Protein AF-A0A3P7EBX3-F1 (afdb_monomer)

Foldseek 3Di:
DVVLVVLVVVLVVLVVVVVVVVVVVPPDPVVVSVVVSLLSLLVSLQVLVVVLVVLVVVLVVVCPDPLNDPQLNVLSVQLSVLVVQLSVLSNVLSVLSPPPPPDVVSLVVNLVSLVSNLVSLVSNLVSLVSNLVSLVPRPPNDPVNNVVSVVVSVVSVVVSVVSVVVSVVSVVVVVVVVVVVVVPDDDDDDDDDDDDDDDDDDDDDDDDDDDDDDDDDDCPPVVVVVVVVVVVVVVVVVVVVVVVVVVVVVVVVVVVVVVVVVVVVVVVVVVVVVVVVPDPDPPPPVVVVVVVVVVVVVVVVVVVVVVVVVVVVVVVVVVVVVVVVVVVVVVVVVVVVVVVVVVVVVVVVVVVVVVVVVVVVVVVVVVVVVVVVVVVVVVVVVVVVVVVVVVVVVVVVVVVVVVVVVVVVPD

Nearest PDB structures (foldseek):
  8u8f-assembly1_R  TM=5.190E-01  e=4.104E+00  Homo sapiens
  6xr2-assembly1_A  TM=2.856E-01  e=3.500E+00  synthetic construct

Organism: Wuchereria bancrofti (NCBI:txid6293)

Structure (mmCIF, N/CA/C/O backbone):
data_AF-A0A3P7EBX3-F1
#
_entry.id   AF-A0A3P7EBX3-F1
#
loop_
_atom_site.group_PDB
_atom_site.id
_atom_site.type_symbol
_atom_site.label_atom_id
_atom_site.label_alt_id
_atom_site.label_comp_id
_atom_site.label_asym_id
_atom_site.label_entity_id
_atom_site.label_seq_id
_atom_site.pdbx_PDB_ins_code
_atom_site.Cartn_x
_atom_site.Cartn_y
_atom_site.Cartn_z
_atom_site.occupancy
_atom_site.B_iso_or_equiv
_atom_site.auth_seq_id
_atom_site.auth_comp_id
_atom_site.auth_asym_id
_atom_site.auth_atom_id
_atom_site.pdbx_PDB_model_num
ATOM 1 N N . MET A 1 1 ? -2.660 11.896 -4.624 1.00 54.09 1 MET A N 1
ATOM 2 C CA . MET A 1 1 ? -2.019 10.718 -3.968 1.00 54.09 1 MET A CA 1
ATOM 3 C C . MET A 1 1 ? -1.446 11.070 -2.596 1.00 54.09 1 MET A C 1
ATOM 5 O O . MET A 1 1 ? -1.978 10.581 -1.613 1.00 54.09 1 MET A O 1
ATOM 9 N N . LEU A 1 2 ? -0.409 11.917 -2.492 1.00 60.69 2 LEU A N 1
ATOM 10 C CA . LEU A 1 2 ? 0.138 12.318 -1.178 1.00 60.69 2 LEU A CA 1
ATOM 11 C C . LEU A 1 2 ? -0.916 13.036 -0.322 1.00 60.69 2 LEU A C 1
ATOM 13 O O . LEU A 1 2 ? -1.177 12.601 0.789 1.00 60.69 2 LEU A O 1
ATOM 17 N N . SER A 1 3 ? -1.640 13.996 -0.912 1.00 72.06 3 SER A N 1
ATOM 18 C CA . SER A 1 3 ? -2.713 14.716 -0.210 1.00 72.06 3 SER A CA 1
ATOM 19 C C . SER A 1 3 ? -3.775 13.785 0.387 1.00 72.06 3 SER A C 1
ATOM 21 O O . SER A 1 3 ? -4.154 13.962 1.536 1.00 72.06 3 SER A O 1
ATOM 23 N N . SER A 1 4 ? -4.216 12.752 -0.338 1.00 70.25 4 SER A N 1
ATOM 24 C CA . SER A 1 4 ? -5.186 11.790 0.195 1.00 70.25 4 SER A CA 1
ATOM 25 C C . SER A 1 4 ? -4.632 10.980 1.372 1.00 70.25 4 SER A C 1
ATOM 27 O O . SER A 1 4 ? -5.350 10.768 2.344 1.00 70.25 4 SER A O 1
ATOM 29 N N . CYS A 1 5 ? -3.364 10.553 1.320 1.00 74.81 5 CYS A N 1
ATOM 30 C CA . CYS A 1 5 ? -2.735 9.835 2.434 1.00 74.81 5 CYS A CA 1
ATOM 31 C C . CYS A 1 5 ? -2.645 10.718 3.680 1.00 74.81 5 CYS A C 1
ATOM 33 O O . CYS A 1 5 ? -3.071 10.286 4.748 1.00 74.81 5 CYS A O 1
ATOM 35 N N . ASP A 1 6 ? -2.191 11.962 3.516 1.00 78.31 6 ASP A N 1
ATOM 36 C CA . ASP A 1 6 ? -2.084 12.934 4.607 1.00 78.31 6 ASP A CA 1
ATOM 37 C C . ASP A 1 6 ? -3.458 13.192 5.255 1.00 78.31 6 ASP A C 1
ATOM 39 O O . ASP A 1 6 ? -3.571 13.315 6.472 1.00 78.31 6 ASP A O 1
ATOM 43 N N . MET A 1 7 ? -4.533 13.205 4.455 1.00 77.69 7 MET A N 1
ATOM 44 C CA . MET A 1 7 ? -5.907 13.376 4.944 1.00 77.69 7 MET A CA 1
ATOM 45 C C . MET A 1 7 ? -6.425 12.155 5.719 1.00 77.69 7 MET A C 1
ATOM 47 O O . MET A 1 7 ? -7.102 12.321 6.736 1.00 77.69 7 MET A O 1
ATOM 51 N N . PHE A 1 8 ? -6.109 10.930 5.283 1.00 80.19 8 PHE A N 1
ATOM 52 C CA . PHE A 1 8 ? -6.451 9.720 6.042 1.00 80.19 8 PHE A CA 1
ATOM 53 C C . PHE A 1 8 ? -5.631 9.596 7.332 1.00 80.19 8 PHE A C 1
ATOM 55 O O . PHE A 1 8 ? -6.172 9.172 8.354 1.00 80.19 8 PHE A O 1
ATOM 62 N N . GLU A 1 9 ? -4.362 10.005 7.319 1.00 82.38 9 GLU A N 1
ATOM 63 C CA . GLU A 1 9 ? -3.518 10.049 8.516 1.00 82.38 9 GLU A CA 1
ATOM 64 C C . GLU A 1 9 ? -4.036 11.093 9.514 1.00 82.38 9 GLU A C 1
ATOM 66 O O . GLU A 1 9 ? -4.248 10.768 10.682 1.00 82.38 9 GLU A O 1
ATOM 71 N N . ALA A 1 10 ? -4.390 12.294 9.040 1.00 79.12 10 ALA A N 1
ATOM 72 C CA . ALA A 1 10 ? -5.044 13.317 9.854 1.00 79.12 10 ALA A CA 1
ATOM 73 C C . ALA A 1 10 ? -6.368 12.820 10.457 1.00 79.12 10 ALA A C 1
ATOM 75 O O . ALA A 1 10 ? -6.646 13.066 11.632 1.00 79.12 10 ALA A O 1
ATOM 76 N N . CYS A 1 11 ? -7.165 12.072 9.685 1.00 76.25 11 CYS A N 1
ATOM 77 C CA . CYS A 1 11 ? -8.376 11.431 10.188 1.00 76.25 11 CYS A CA 1
ATOM 78 C C . CYS A 1 11 ? -8.071 10.439 11.320 1.00 76.25 11 CYS A C 1
ATOM 80 O O . CYS A 1 11 ? -8.742 10.471 12.352 1.00 76.25 11 CYS A O 1
ATOM 82 N N . SER A 1 12 ? -7.061 9.579 11.146 1.00 80.94 12 SER A N 1
ATOM 83 C CA . SER A 1 12 ? -6.643 8.610 12.167 1.00 80.94 12 SER A CA 1
ATOM 84 C C . SER A 1 12 ? -6.193 9.314 13.446 1.00 80.94 12 SER A C 1
ATOM 86 O O . SER A 1 12 ? -6.697 9.007 14.525 1.00 80.94 12 SER A O 1
ATOM 88 N N . SER A 1 13 ? -5.325 10.323 13.330 1.00 83.19 13 SER A N 1
ATOM 89 C CA . SER A 1 13 ? -4.841 11.097 14.476 1.00 83.19 13 SER A CA 1
ATOM 90 C C . SER A 1 13 ? -5.966 11.848 15.195 1.00 83.19 13 SER A C 1
ATOM 92 O O . SER A 1 13 ? -5.983 11.903 16.424 1.00 83.19 13 SER A O 1
ATOM 94 N N . SER A 1 14 ? -6.939 12.409 14.468 1.00 78.44 14 SER A N 1
ATOM 95 C CA . SER A 1 14 ? -8.113 13.044 15.084 1.00 78.44 14 SER A CA 1
ATOM 96 C C . SER A 1 14 ? -8.972 12.050 15.867 1.00 78.44 14 SER A C 1
ATOM 98 O O . SER A 1 14 ? -9.411 12.378 16.969 1.00 78.44 14 SER A O 1
ATOM 100 N N . ILE A 1 15 ? -9.186 10.839 15.342 1.00 78.31 15 ILE A N 1
ATOM 101 C CA . ILE A 1 15 ? -9.933 9.785 16.045 1.00 78.31 15 ILE A CA 1
ATOM 102 C C . ILE A 1 15 ? -9.181 9.344 17.310 1.00 78.31 15 ILE A C 1
ATOM 104 O O . ILE A 1 15 ? -9.784 9.268 18.380 1.00 78.31 15 ILE A O 1
ATOM 108 N N . GLU A 1 16 ? -7.868 9.116 17.221 1.00 80.81 16 GLU A N 1
ATOM 109 C CA . GLU A 1 16 ? -7.026 8.744 18.367 1.00 80.81 16 GLU A CA 1
ATOM 110 C C . GLU A 1 16 ? -7.044 9.811 19.470 1.00 80.81 16 GLU A C 1
ATOM 112 O O . GLU A 1 16 ? -7.233 9.486 20.641 1.00 80.81 16 GLU A O 1
ATOM 117 N N . ASN A 1 17 ? -6.942 11.093 19.105 1.00 78.94 17 ASN A N 1
ATOM 118 C CA . ASN A 1 17 ? -7.002 12.201 20.061 1.00 78.94 17 ASN A CA 1
ATOM 119 C C . ASN A 1 17 ? -8.330 12.249 20.829 1.00 78.94 17 ASN A C 1
ATOM 121 O O . ASN A 1 17 ? -8.348 12.565 22.018 1.00 78.94 17 ASN A O 1
ATOM 125 N N . ILE A 1 18 ? -9.445 11.939 20.169 1.00 71.81 18 ILE A N 1
ATOM 126 C CA . ILE A 1 18 ? -10.771 11.940 20.800 1.00 71.81 18 ILE A CA 1
ATOM 127 C C . ILE A 1 18 ? -10.943 10.725 21.710 1.00 71.81 18 ILE A C 1
ATOM 129 O O . ILE A 1 18 ? -11.488 10.859 22.804 1.00 71.81 18 ILE A O 1
ATOM 133 N N . LEU A 1 19 ? -10.428 9.559 21.307 1.00 72.31 19 LEU A N 1
ATOM 134 C CA . LEU A 1 19 ? -10.394 8.375 22.169 1.00 72.31 19 LEU A CA 1
ATOM 135 C C . LEU A 1 19 ? -9.565 8.622 23.438 1.00 72.31 19 LEU A C 1
ATOM 137 O O . LEU A 1 19 ? -9.998 8.229 24.518 1.00 72.31 19 LEU A O 1
ATOM 141 N N . MET A 1 20 ? -8.431 9.322 23.326 1.00 73.44 20 MET A N 1
ATOM 142 C CA . MET A 1 20 ? -7.610 9.710 24.480 1.00 73.44 20 MET A CA 1
ATOM 143 C C . MET A 1 20 ? -8.332 10.708 25.396 1.00 73.44 20 MET A C 1
ATOM 145 O O . MET A 1 20 ? -8.410 10.476 26.597 1.00 73.44 20 MET A O 1
ATOM 149 N N . LYS A 1 21 ? -8.934 11.776 24.849 1.00 66.75 21 LYS A N 1
ATOM 150 C CA . LYS A 1 21 ? -9.676 12.774 25.650 1.00 66.75 21 LYS A CA 1
ATOM 151 C C . LYS A 1 21 ? -10.890 12.193 26.379 1.00 66.75 21 LYS A C 1
ATOM 153 O O . LYS A 1 21 ? -11.185 12.611 27.495 1.00 66.75 21 LYS A O 1
ATOM 158 N N . ASN A 1 22 ? -11.600 11.257 25.748 1.00 61.78 22 ASN A N 1
ATOM 159 C CA . ASN A 1 22 ? -12.765 10.607 26.350 1.00 61.78 22 ASN A CA 1
ATOM 160 C C . ASN A 1 22 ? -12.381 9.595 27.442 1.00 61.78 22 ASN A C 1
ATOM 162 O O . ASN A 1 22 ? -13.226 9.271 28.270 1.00 61.78 22 ASN A O 1
ATOM 166 N N . ALA A 1 23 ? -11.139 9.095 27.460 1.00 62.19 23 ALA A N 1
ATOM 167 C CA . ALA A 1 23 ? -10.639 8.280 28.568 1.00 62.19 23 ALA A CA 1
ATOM 168 C C . ALA A 1 23 ? -10.395 9.122 29.834 1.00 62.19 23 ALA A C 1
ATOM 170 O O . ALA A 1 23 ? -10.531 8.612 30.943 1.00 62.19 23 ALA A O 1
ATOM 171 N N . ASP A 1 24 ? -10.104 10.414 29.667 1.00 58.03 24 ASP A N 1
ATOM 172 C CA . ASP A 1 24 ? -9.820 11.354 30.751 1.00 58.03 24 ASP A CA 1
ATOM 173 C C . ASP A 1 24 ? -11.092 12.029 31.307 1.00 58.03 24 ASP A C 1
ATOM 175 O O . ASP A 1 24 ? -11.046 13.217 31.595 1.00 58.03 24 ASP A O 1
ATOM 179 N N . ASP A 1 25 ? -12.234 11.325 31.405 1.00 55.59 25 ASP A N 1
ATOM 180 C CA . ASP A 1 25 ? -13.519 11.698 32.068 1.00 55.59 25 ASP A CA 1
ATOM 181 C C . ASP A 1 25 ? -14.070 13.134 31.845 1.00 55.59 25 ASP A C 1
ATOM 183 O O . ASP A 1 25 ? -15.050 13.577 32.454 1.00 55.59 25 ASP A O 1
ATOM 187 N N . SER A 1 26 ? -13.453 13.899 30.950 1.00 57.81 26 SER A N 1
ATOM 188 C CA . SER A 1 26 ? -13.787 15.277 30.670 1.00 57.81 26 SER A CA 1
ATOM 189 C C . SER A 1 26 ? -14.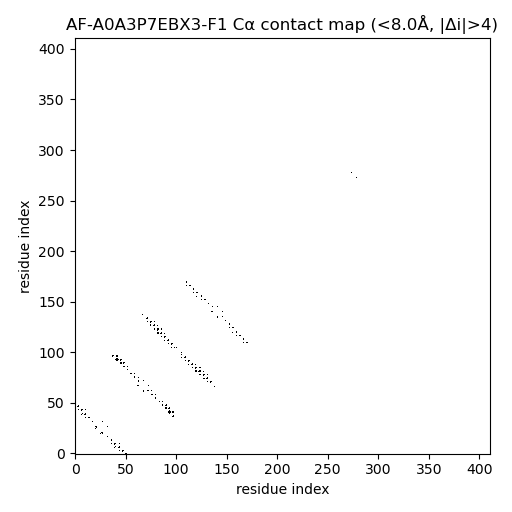992 15.244 29.754 1.00 57.81 26 SER A C 1
ATOM 191 O O . SER A 1 26 ? -14.949 14.674 28.665 1.00 57.81 26 SER A O 1
ATOM 193 N N . CYS A 1 27 ? -16.094 15.811 30.242 1.00 52.19 27 CYS A N 1
ATOM 194 C CA . CYS A 1 27 ? -17.381 15.910 29.566 1.00 52.19 27 CYS A CA 1
ATOM 195 C C . CYS A 1 27 ? -17.225 16.752 28.285 1.00 52.19 27 CYS A C 1
ATOM 197 O O . CYS A 1 27 ? -17.553 17.939 28.236 1.00 52.19 27 CYS A O 1
ATOM 199 N N . CYS A 1 28 ? -16.612 16.163 27.263 1.00 56.69 28 CYS A N 1
ATOM 200 C CA . CYS A 1 28 ? -16.378 16.783 25.980 1.00 56.69 28 CYS A CA 1
ATOM 201 C C . CYS A 1 28 ? -17.730 16.952 25.296 1.00 56.69 28 CYS A C 1
ATOM 203 O O . CYS A 1 28 ? -18.606 16.087 25.376 1.00 56.69 28 CYS A O 1
ATOM 205 N N . ASN A 1 29 ? -17.909 18.071 24.595 1.00 65.44 29 ASN A N 1
ATOM 206 C CA . ASN A 1 29 ? -19.057 18.254 23.721 1.00 65.44 29 ASN A CA 1
ATOM 207 C C . ASN A 1 29 ? -18.904 17.301 22.525 1.00 65.44 29 ASN A C 1
ATOM 209 O O . ASN A 1 29 ? -18.401 17.686 21.470 1.00 65.44 29 ASN A O 1
ATOM 213 N N . LEU A 1 30 ? -19.299 16.040 22.730 1.00 66.31 30 LEU A N 1
ATOM 214 C CA . LEU A 1 30 ? -19.121 14.931 21.796 1.00 66.31 30 LEU A CA 1
ATOM 215 C C . LEU A 1 30 ? -19.680 15.281 20.413 1.00 66.31 30 LEU A C 1
ATOM 217 O O . LEU A 1 30 ? -19.089 14.933 19.403 1.00 66.31 30 LEU A O 1
ATOM 221 N N . SER A 1 31 ? -20.768 16.057 20.371 1.00 69.94 31 SER A N 1
ATOM 222 C CA . SER A 1 31 ? -21.365 16.552 19.129 1.00 69.94 31 SER A CA 1
ATOM 223 C C . SER A 1 31 ? -20.399 17.430 18.323 1.00 69.94 31 SER A C 1
ATOM 225 O O . SER A 1 31 ? -20.208 17.197 17.131 1.00 69.94 31 SER A O 1
ATOM 227 N N . ALA A 1 32 ? -19.725 18.394 18.963 1.00 71.56 32 ALA A N 1
ATOM 228 C CA . ALA A 1 32 ? -18.767 19.268 18.284 1.00 71.56 32 ALA A CA 1
ATOM 229 C C . ALA A 1 32 ? -17.551 18.482 17.760 1.00 71.56 32 ALA A C 1
ATOM 231 O O . ALA A 1 32 ? -17.170 18.640 16.599 1.00 71.56 32 ALA A O 1
ATOM 232 N N . GLU A 1 33 ? -16.995 17.584 18.575 1.00 72.81 33 GLU A N 1
ATOM 233 C CA . GLU A 1 33 ? -15.882 16.711 18.175 1.00 72.81 33 GLU A CA 1
ATOM 234 C C . GLU A 1 33 ? -16.299 15.780 17.015 1.00 72.81 33 GLU A C 1
ATOM 236 O O . GLU A 1 33 ? -15.607 15.707 15.998 1.00 72.81 33 GLU A O 1
ATOM 241 N N . CYS A 1 34 ? -17.491 15.171 17.076 1.00 71.69 34 CYS A N 1
ATOM 242 C CA . CYS A 1 34 ? -18.046 14.371 15.981 1.00 71.69 34 CYS A CA 1
ATOM 243 C C . CYS A 1 34 ? -18.201 15.178 14.684 1.00 71.69 34 CYS A C 1
ATOM 245 O O . CYS A 1 34 ? -17.867 14.662 13.617 1.00 71.69 34 CYS A O 1
ATOM 247 N N . THR A 1 35 ? -18.651 16.439 14.737 1.00 75.38 35 THR A N 1
ATOM 248 C CA . THR A 1 35 ? -18.734 17.283 13.527 1.00 75.38 35 THR A CA 1
ATOM 249 C C . THR A 1 35 ? -17.361 17.586 12.923 1.00 75.38 35 THR A C 1
ATOM 251 O O . THR A 1 35 ? -17.228 17.598 11.698 1.00 75.38 35 THR A O 1
ATOM 254 N N . GLY A 1 36 ? -16.333 17.764 13.760 1.00 77.31 36 GLY A N 1
ATOM 255 C CA . GLY A 1 36 ? -14.949 17.932 13.317 1.00 77.31 36 GLY A CA 1
ATOM 256 C C . GLY A 1 36 ? -14.433 16.699 12.577 1.00 77.31 36 GLY A C 1
ATOM 257 O O . GLY A 1 36 ? -13.962 16.820 11.446 1.00 77.31 36 GLY A O 1
ATOM 258 N N . ILE A 1 37 ? -14.607 15.506 13.161 1.00 80.56 37 ILE A N 1
ATOM 259 C CA . ILE A 1 37 ? -14.226 14.239 12.512 1.00 80.56 37 ILE A CA 1
ATOM 260 C C . ILE A 1 37 ? -14.990 14.048 11.198 1.00 80.56 37 ILE A C 1
ATOM 262 O O . ILE A 1 37 ? -14.397 13.681 10.189 1.00 80.56 37 ILE A O 1
ATOM 266 N N . THR A 1 38 ? -16.298 14.313 11.199 1.00 82.56 38 THR A N 1
ATOM 267 C CA . THR A 1 38 ? -17.178 14.147 10.030 1.00 82.56 38 THR A CA 1
ATOM 268 C C . THR A 1 38 ? -16.654 14.934 8.825 1.00 82.56 38 THR A C 1
ATOM 270 O O . THR A 1 38 ? -16.563 14.393 7.724 1.00 82.56 38 THR A O 1
ATOM 273 N N . SER A 1 39 ? -16.233 16.185 9.045 1.00 83.75 39 SER A N 1
ATOM 274 C CA . SER A 1 39 ? -15.633 17.039 8.011 1.00 83.75 39 SER A CA 1
ATOM 275 C C . SER A 1 39 ? -14.311 16.474 7.471 1.00 83.75 39 SER A C 1
ATOM 277 O O . SER A 1 39 ? -14.085 16.450 6.258 1.00 83.75 39 SER A O 1
ATOM 279 N N . ILE A 1 40 ? -13.450 15.964 8.360 1.00 85.00 40 ILE A N 1
ATOM 280 C CA . ILE A 1 40 ? -12.160 15.368 7.982 1.00 85.00 40 ILE A CA 1
ATOM 281 C C . ILE A 1 40 ? -12.376 14.080 7.177 1.00 85.00 40 ILE A C 1
ATOM 283 O O . ILE A 1 40 ? -11.765 13.920 6.122 1.00 85.00 40 ILE A O 1
ATOM 287 N N . ILE A 1 41 ? -13.282 13.199 7.622 1.00 86.50 41 ILE A N 1
ATOM 288 C CA . ILE A 1 41 ? -13.646 11.965 6.909 1.00 86.50 41 ILE A CA 1
ATOM 289 C C . ILE A 1 41 ? -14.193 12.297 5.523 1.00 86.50 41 ILE A C 1
ATOM 291 O O . ILE A 1 41 ? -13.737 11.718 4.539 1.00 86.50 41 ILE A O 1
ATOM 295 N N . SER A 1 42 ? -15.144 13.232 5.428 1.00 87.25 42 SER A N 1
ATOM 296 C CA . SER A 1 42 ? -15.707 13.633 4.135 1.00 87.25 42 SER A CA 1
ATOM 297 C C . SER A 1 42 ? -14.617 14.139 3.192 1.00 87.25 42 SER A C 1
ATOM 299 O O . SER A 1 42 ? -14.511 13.678 2.055 1.00 87.25 42 SER A O 1
ATOM 301 N N . SER A 1 43 ? -13.741 15.014 3.687 1.00 87.38 43 SER A N 1
ATOM 302 C CA . SER A 1 43 ? -12.644 15.568 2.895 1.00 87.38 43 SER A CA 1
ATOM 303 C C . SER A 1 43 ? -11.650 14.486 2.447 1.00 87.38 43 SER A C 1
ATOM 305 O O . SER A 1 43 ? -11.214 14.488 1.295 1.00 87.38 43 SER A O 1
ATOM 307 N N . ALA A 1 44 ? -11.325 13.522 3.317 1.00 87.19 44 ALA A N 1
ATOM 308 C CA . ALA A 1 44 ? -10.460 12.390 2.985 1.00 87.19 44 ALA A CA 1
ATOM 309 C C . ALA A 1 44 ? -11.086 11.492 1.907 1.00 87.19 44 ALA A C 1
ATOM 311 O O . ALA A 1 44 ? -10.431 11.171 0.916 1.00 87.19 44 ALA A O 1
ATOM 312 N N . LEU A 1 45 ? -12.371 11.155 2.035 1.00 88.69 45 LEU A N 1
ATOM 313 C CA . LEU A 1 45 ? -13.099 10.372 1.034 1.00 88.69 45 LEU A CA 1
ATOM 314 C C . LEU A 1 45 ? -13.227 11.114 -0.303 1.00 88.69 45 LEU A C 1
ATOM 316 O O . LEU A 1 45 ? -13.066 10.510 -1.363 1.00 88.69 45 LEU A O 1
ATOM 320 N N . PHE A 1 46 ? -13.474 12.426 -0.269 1.00 88.38 46 PHE A N 1
ATOM 321 C CA . PHE A 1 46 ? -13.569 13.247 -1.473 1.00 88.38 46 PHE A CA 1
ATOM 322 C C . PHE A 1 46 ? -12.227 13.344 -2.208 1.00 88.38 46 PHE A C 1
ATOM 324 O O . PHE A 1 46 ? -12.206 13.287 -3.434 1.00 88.38 46 PHE A O 1
ATOM 331 N N . SER A 1 47 ? -11.102 13.396 -1.483 1.00 88.69 47 SER A N 1
ATOM 332 C CA . SER A 1 47 ? -9.756 13.444 -2.080 1.00 88.69 47 SER A CA 1
ATOM 333 C C . SER A 1 47 ? -9.448 12.257 -3.009 1.00 88.69 47 SER A C 1
ATOM 335 O O . SER A 1 47 ? -8.631 12.369 -3.924 1.00 88.69 47 SER A O 1
ATOM 337 N N . CYS A 1 48 ? -10.153 11.130 -2.849 1.00 87.38 48 CYS A N 1
ATOM 338 C CA . CYS A 1 48 ? -10.045 9.983 -3.747 1.00 87.38 48 CYS A CA 1
ATOM 339 C C . CYS A 1 48 ? -10.512 10.286 -5.185 1.00 87.38 48 CYS A C 1
ATOM 341 O O . CYS A 1 48 ? -10.172 9.530 -6.096 1.00 87.38 48 CYS A O 1
ATOM 343 N N . SER A 1 49 ? -11.240 11.384 -5.436 1.00 88.12 49 SER A N 1
ATOM 344 C CA . SER A 1 49 ? -11.621 11.787 -6.798 1.00 88.12 49 SER A CA 1
ATOM 345 C C . SER A 1 49 ? -10.415 12.090 -7.686 1.00 88.12 49 SER A C 1
ATOM 347 O O . SER A 1 49 ? -10.472 11.853 -8.890 1.00 88.12 49 SER A O 1
ATOM 349 N N . GLU A 1 50 ? -9.306 12.556 -7.102 1.00 86.50 50 GLU A N 1
ATOM 350 C CA . GLU A 1 50 ? -8.054 12.816 -7.827 1.00 86.50 50 GLU A CA 1
ATOM 351 C C . GLU A 1 50 ? -7.466 11.549 -8.463 1.00 86.50 50 GLU A C 1
ATOM 353 O O . GLU A 1 50 ? -6.666 11.618 -9.393 1.00 86.50 50 GLU A O 1
ATOM 358 N N . TRP A 1 51 ? -7.835 10.370 -7.956 1.00 88.88 51 TRP A N 1
ATOM 359 C CA . TRP A 1 51 ? -7.266 9.110 -8.418 1.00 88.88 51 TRP A CA 1
ATOM 360 C C . TRP A 1 51 ? -7.905 8.637 -9.722 1.00 88.88 51 TRP A C 1
ATOM 362 O O . TRP A 1 51 ? -7.299 7.842 -10.433 1.00 88.88 51 TRP A O 1
ATOM 372 N N . GLN A 1 52 ? -9.109 9.114 -10.055 1.00 90.94 52 GLN A N 1
ATOM 373 C CA . GLN A 1 52 ? -9.880 8.622 -11.196 1.00 90.94 52 GLN A CA 1
ATOM 374 C C . GLN A 1 52 ? -9.154 8.824 -12.533 1.00 90.94 52 GLN A C 1
ATOM 376 O O . GLN A 1 52 ? -9.105 7.899 -13.347 1.00 90.94 52 GLN A O 1
ATOM 381 N N . GLU A 1 53 ? -8.602 10.016 -12.763 1.00 88.19 53 GLU A N 1
ATOM 382 C CA . GLU A 1 53 ? -7.917 10.352 -14.016 1.00 88.19 53 GLU A CA 1
ATOM 383 C C . GLU A 1 53 ? -6.597 9.585 -14.139 1.00 88.19 53 GLU A C 1
ATOM 385 O O . GLU A 1 53 ? -6.422 8.816 -15.084 1.00 88.19 53 GLU A O 1
ATOM 390 N N . LEU A 1 54 ? -5.743 9.686 -13.115 1.00 88.12 54 LEU A N 1
ATOM 391 C CA . LEU A 1 54 ? -4.441 9.011 -13.058 1.00 88.12 54 LEU A CA 1
ATOM 392 C C . LEU A 1 54 ? -4.558 7.494 -13.229 1.00 88.12 54 LEU A C 1
ATOM 394 O O . LEU A 1 54 ? -3.760 6.865 -13.919 1.00 88.12 54 LEU A O 1
ATOM 398 N N . PHE A 1 55 ? -5.559 6.889 -12.596 1.00 91.44 55 PHE A N 1
ATOM 399 C CA . PHE A 1 55 ? -5.765 5.451 -12.670 1.00 91.44 55 PHE A CA 1
ATOM 400 C C . PHE A 1 55 ? -6.273 5.007 -14.049 1.00 91.44 55 PHE A C 1
ATOM 402 O O . PHE A 1 55 ? -5.863 3.955 -14.543 1.00 91.44 55 PHE A O 1
ATOM 409 N N . SER A 1 56 ? -7.124 5.814 -14.691 1.00 91.06 56 SER A N 1
ATOM 410 C CA . SER A 1 56 ? -7.612 5.535 -16.047 1.00 91.06 56 SER A CA 1
ATOM 411 C C . SER A 1 56 ? -6.486 5.647 -17.078 1.00 91.06 56 SER A C 1
ATOM 413 O O . SER A 1 56 ? -6.350 4.769 -17.927 1.00 91.06 56 SER A O 1
ATOM 415 N N . GLU A 1 57 ? -5.650 6.685 -16.977 1.00 91.19 57 GLU A N 1
ATOM 416 C CA . GLU A 1 57 ? -4.480 6.876 -17.842 1.00 91.19 57 GLU A CA 1
ATOM 417 C C . GLU A 1 57 ? -3.482 5.720 -17.692 1.00 91.19 57 GLU A C 1
ATOM 419 O O . GLU A 1 57 ? -3.117 5.081 -18.680 1.00 91.19 57 GLU A O 1
ATOM 424 N N . ASN A 1 58 ? -3.142 5.355 -16.452 1.00 90.38 58 ASN A N 1
ATOM 425 C CA . ASN A 1 58 ? -2.203 4.267 -16.187 1.00 90.38 58 ASN A CA 1
ATOM 426 C C . ASN A 1 58 ? -2.695 2.912 -16.727 1.00 90.38 58 ASN A C 1
ATOM 428 O O . ASN A 1 58 ? -1.895 2.103 -17.190 1.00 90.38 58 ASN A O 1
ATOM 432 N N . ASN A 1 59 ? -4.008 2.654 -16.709 1.00 89.44 59 ASN A N 1
ATOM 433 C CA . ASN A 1 59 ? -4.558 1.427 -17.288 1.00 89.44 59 ASN A CA 1
ATOM 434 C C . ASN A 1 59 ? -4.447 1.406 -18.822 1.00 89.44 59 ASN A C 1
ATOM 436 O O . ASN A 1 59 ? -4.102 0.379 -19.409 1.00 89.44 59 ASN A O 1
ATOM 440 N N . VAL A 1 60 ? -4.693 2.547 -19.475 1.00 90.69 60 VAL A N 1
ATOM 441 C CA . VAL A 1 60 ? -4.508 2.688 -20.927 1.00 90.69 60 VAL A CA 1
ATOM 442 C C . VAL A 1 60 ? -3.053 2.427 -21.308 1.00 90.69 60 VAL A C 1
ATOM 444 O O . VAL A 1 60 ? -2.805 1.718 -22.284 1.00 90.69 60 VAL A O 1
ATOM 447 N N . ASP A 1 61 ? -2.103 2.949 -20.537 1.00 91.25 61 ASP A N 1
ATOM 448 C CA . ASP A 1 61 ? -0.678 2.723 -20.773 1.00 91.25 61 ASP A CA 1
ATOM 449 C C . ASP A 1 61 ? -0.273 1.267 -20.545 1.00 91.25 61 ASP A C 1
ATOM 451 O O . ASP A 1 61 ? 0.450 0.696 -21.363 1.00 91.25 61 ASP A O 1
ATOM 455 N N . GLU A 1 62 ? -0.800 0.623 -19.503 1.00 89.06 62 GLU A N 1
ATOM 456 C CA . GLU A 1 62 ? -0.572 -0.800 -19.243 1.00 89.06 62 GLU A CA 1
ATOM 457 C C . GLU A 1 62 ? -1.077 -1.681 -20.400 1.00 89.06 62 GLU A C 1
ATOM 459 O O . GLU A 1 62 ? -0.395 -2.615 -20.826 1.00 89.06 62 GLU A O 1
ATOM 464 N N . ASN A 1 63 ? -2.226 -1.335 -20.989 1.00 91.38 63 ASN A N 1
ATOM 465 C CA . ASN A 1 63 ? -2.783 -2.046 -22.144 1.00 91.38 63 ASN A CA 1
ATOM 466 C C . ASN A 1 63 ? -2.006 -1.815 -23.449 1.00 91.38 63 ASN A C 1
ATOM 468 O O . ASN A 1 63 ? -2.154 -2.590 -24.392 1.00 91.38 63 ASN A O 1
ATOM 472 N N . ARG A 1 64 ? -1.156 -0.783 -23.522 1.00 91.50 64 ARG A N 1
ATOM 473 C CA . ARG A 1 64 ? -0.282 -0.528 -24.682 1.00 91.50 64 ARG A CA 1
ATOM 474 C C . ARG A 1 64 ? 1.007 -1.342 -24.650 1.00 91.50 64 ARG A C 1
ATOM 476 O O . ARG A 1 64 ? 1.716 -1.391 -25.658 1.00 91.50 64 ARG A O 1
ATOM 483 N N . VAL A 1 65 ? 1.343 -1.958 -23.518 1.00 88.62 65 VAL A N 1
ATOM 484 C CA . VAL A 1 65 ? 2.591 -2.709 -23.388 1.00 88.62 65 VAL A CA 1
ATOM 485 C C . VAL A 1 65 ? 2.509 -4.024 -24.167 1.00 88.62 65 VAL A C 1
ATOM 487 O O . VAL A 1 65 ? 1.490 -4.706 -24.176 1.00 88.62 65 VAL A O 1
ATOM 490 N N . SER A 1 66 ? 3.611 -4.416 -24.808 1.00 86.25 66 SER A N 1
ATOM 491 C CA . SER A 1 66 ? 3.663 -5.553 -25.741 1.00 86.25 66 SER A CA 1
ATOM 492 C C . SER A 1 66 ? 3.293 -6.914 -25.142 1.00 86.25 66 SER A C 1
ATOM 494 O O . SER A 1 66 ? 2.911 -7.820 -25.881 1.00 86.25 66 SER A O 1
ATOM 496 N N . TRP A 1 67 ? 3.414 -7.083 -23.825 1.00 86.00 67 TRP A N 1
ATOM 497 C CA . TRP A 1 67 ? 3.033 -8.310 -23.123 1.00 86.00 67 TRP A CA 1
ATOM 498 C C . TRP A 1 67 ? 1.573 -8.318 -22.653 1.00 86.00 67 TRP A C 1
ATOM 500 O O . TRP A 1 67 ? 1.104 -9.352 -22.171 1.00 86.00 67 TRP A O 1
ATOM 510 N N . CYS A 1 68 ? 0.838 -7.210 -22.799 1.00 89.19 68 CYS A N 1
ATOM 511 C CA . CYS A 1 68 ? -0.584 -7.167 -22.493 1.00 89.19 68 CYS A CA 1
ATOM 512 C C . CYS A 1 68 ? -1.377 -7.862 -23.610 1.00 89.19 68 CYS A C 1
ATOM 514 O O . CYS A 1 68 ? -1.678 -7.298 -24.659 1.00 89.19 68 CYS A O 1
ATOM 516 N N . GLY A 1 69 ? -1.677 -9.145 -23.401 1.00 90.75 69 GLY A N 1
ATOM 517 C CA . GLY A 1 69 ? -2.570 -9.901 -24.278 1.00 90.75 69 GLY A CA 1
ATOM 518 C C . GLY A 1 69 ? -4.046 -9.570 -24.032 1.00 90.75 69 GLY A C 1
ATOM 519 O O . GLY A 1 69 ? -4.403 -8.968 -23.022 1.00 90.75 69 GLY A O 1
ATOM 520 N N . ALA A 1 70 ? -4.931 -10.062 -24.904 1.00 92.25 70 ALA A N 1
ATOM 521 C CA . ALA A 1 70 ? -6.378 -9.816 -24.819 1.00 92.25 70 ALA A CA 1
ATOM 522 C C . ALA A 1 70 ? -6.997 -10.174 -23.451 1.00 92.25 70 ALA A C 1
ATOM 524 O O . ALA A 1 70 ? -7.860 -9.455 -22.955 1.00 92.25 70 ALA A O 1
ATOM 525 N N . ASN A 1 71 ? -6.532 -11.256 -22.813 1.00 93.19 71 ASN A N 1
ATOM 526 C CA . ASN A 1 71 ? -7.016 -11.654 -21.487 1.00 93.19 71 ASN A CA 1
ATOM 527 C C . ASN A 1 71 ? -6.636 -10.642 -20.402 1.00 93.19 71 ASN A C 1
ATOM 529 O O . ASN A 1 71 ? -7.462 -10.332 -19.550 1.00 93.19 71 ASN A O 1
ATOM 533 N N . LEU A 1 72 ? -5.400 -10.132 -20.432 1.00 93.25 72 LEU A N 1
ATOM 534 C CA . LEU A 1 72 ? -4.948 -9.159 -19.445 1.00 93.25 72 LEU A CA 1
ATOM 535 C C . LEU A 1 72 ? -5.596 -7.796 -19.683 1.00 93.25 72 LEU A C 1
ATOM 537 O O . LEU A 1 72 ? -6.055 -7.200 -18.720 1.00 93.25 72 LEU A O 1
ATOM 541 N N . SER A 1 73 ? -5.733 -7.373 -20.945 1.00 93.94 73 SER A N 1
ATOM 542 C CA . SER A 1 73 ? -6.486 -6.164 -21.313 1.00 93.94 73 SER A CA 1
ATOM 543 C C . SER A 1 73 ? -7.909 -6.217 -20.762 1.00 93.94 73 SER A C 1
ATOM 545 O O . SER A 1 73 ? -8.355 -5.284 -20.104 1.00 93.94 73 SER A O 1
ATOM 547 N N . LYS A 1 74 ? -8.599 -7.354 -20.924 1.00 95.56 74 LYS A N 1
ATOM 548 C CA . LYS A 1 74 ? -9.933 -7.549 -20.351 1.00 95.56 74 LYS A CA 1
ATOM 549 C C . LYS A 1 74 ? -9.929 -7.479 -18.821 1.00 95.56 74 LYS A C 1
ATOM 551 O O . LYS A 1 74 ? -10.760 -6.790 -18.243 1.00 95.56 74 LYS A O 1
ATOM 556 N N . CYS A 1 75 ? -8.995 -8.157 -18.148 1.00 95.69 75 CYS A N 1
ATOM 557 C CA . CYS A 1 75 ? -8.885 -8.059 -16.689 1.00 95.69 75 CYS A CA 1
ATOM 558 C C . CYS A 1 75 ? -8.577 -6.628 -16.223 1.00 95.69 75 CYS A C 1
ATOM 560 O O . CYS A 1 75 ? -9.058 -6.215 -15.172 1.00 95.69 75 CYS A O 1
ATOM 562 N N . ASN A 1 76 ? -7.803 -5.871 -16.999 1.00 94.69 76 ASN A N 1
ATOM 563 C CA . ASN A 1 76 ? -7.494 -4.471 -16.747 1.00 94.69 76 ASN A CA 1
ATOM 564 C C . ASN A 1 76 ? -8.724 -3.574 -16.911 1.00 94.69 76 ASN A C 1
ATOM 566 O O . ASN A 1 76 ? -8.927 -2.683 -16.086 1.00 94.69 76 ASN A O 1
ATOM 570 N N . GLU A 1 77 ? -9.567 -3.826 -17.910 1.00 94.88 77 GLU A N 1
ATOM 571 C CA . GLU A 1 77 ? -10.859 -3.156 -18.087 1.00 94.88 77 GLU A CA 1
ATOM 572 C C . GLU A 1 77 ? -11.819 -3.475 -16.931 1.00 94.88 77 GLU A C 1
ATOM 574 O O . GLU A 1 77 ? -12.342 -2.555 -16.301 1.00 94.88 77 GLU A O 1
ATOM 579 N N . ASP A 1 78 ? -11.986 -4.755 -16.583 1.00 96.56 78 ASP A N 1
ATOM 580 C CA . ASP A 1 78 ? -12.849 -5.205 -15.481 1.00 96.56 78 ASP A CA 1
ATOM 581 C C . ASP A 1 78 ? -12.394 -4.614 -14.133 1.00 96.56 78 ASP A C 1
ATOM 583 O O . ASP A 1 78 ? -13.207 -4.126 -13.336 1.00 96.56 78 ASP A O 1
ATOM 587 N N . TRP A 1 79 ? -11.078 -4.607 -13.889 1.00 95.69 79 TRP A N 1
ATOM 588 C CA . TRP A 1 79 ? -10.458 -3.948 -12.738 1.00 95.69 79 TRP A CA 1
ATOM 589 C C . TRP A 1 79 ? -10.749 -2.452 -12.740 1.00 95.69 79 TRP A C 1
ATOM 591 O O . TRP A 1 79 ? -11.130 -1.899 -11.708 1.00 95.69 79 TRP A O 1
ATOM 601 N N . THR A 1 80 ? -10.645 -1.807 -13.903 1.00 95.50 80 THR A N 1
ATOM 602 C CA . THR A 1 80 ? -10.895 -0.372 -14.014 1.00 95.50 80 THR A CA 1
ATOM 603 C C . THR A 1 80 ? -12.324 -0.018 -13.673 1.00 95.50 80 THR A C 1
ATOM 605 O O . THR A 1 80 ? -12.572 0.858 -12.848 1.00 95.50 80 THR A O 1
ATOM 608 N N . ILE A 1 81 ? -13.274 -0.731 -14.266 1.00 96.19 81 ILE A N 1
ATOM 609 C CA . ILE A 1 81 ? -14.700 -0.525 -14.028 1.00 96.19 81 ILE A CA 1
ATOM 610 C C . ILE A 1 81 ? -15.021 -0.713 -12.542 1.00 96.19 81 ILE A C 1
ATOM 612 O O . ILE A 1 81 ? -15.707 0.126 -11.949 1.00 96.19 81 ILE A O 1
ATOM 616 N N . SER A 1 82 ? -14.490 -1.771 -11.927 1.00 96.94 82 SER A N 1
ATOM 617 C CA . SER A 1 82 ? -14.741 -2.093 -10.519 1.00 96.94 82 SER A CA 1
ATOM 618 C C . SER A 1 82 ? -14.139 -1.047 -9.576 1.00 96.94 82 SER A C 1
ATOM 620 O O . SER A 1 82 ? -14.828 -0.540 -8.692 1.00 96.94 82 SER A O 1
ATOM 622 N N . PHE A 1 83 ? -12.884 -0.649 -9.801 1.00 95.88 83 PHE A N 1
ATOM 623 C CA . PHE A 1 83 ? -12.212 0.360 -8.982 1.00 95.88 83 PHE A CA 1
ATOM 624 C C . PHE A 1 83 ? -12.851 1.745 -9.127 1.00 95.88 83 PHE A C 1
ATOM 626 O O . PHE A 1 83 ? -13.093 2.424 -8.133 1.00 95.88 83 PHE A O 1
ATOM 633 N N . LEU A 1 84 ? -13.220 2.159 -10.343 1.00 95.38 84 LEU A N 1
ATOM 634 C CA . LEU A 1 84 ? -13.931 3.424 -10.545 1.00 95.38 84 LEU A CA 1
ATOM 635 C C . LEU A 1 84 ? -15.321 3.415 -9.894 1.00 95.38 84 LEU A C 1
ATOM 637 O O . LEU A 1 84 ? -15.790 4.450 -9.428 1.00 95.38 84 LEU A O 1
ATOM 641 N N . THR A 1 85 ? -15.987 2.262 -9.836 1.00 96.19 85 THR A N 1
ATOM 642 C CA . THR A 1 85 ? -17.264 2.113 -9.119 1.00 96.19 85 THR A CA 1
ATOM 643 C C . THR A 1 85 ? -17.073 2.235 -7.607 1.00 96.19 85 THR A C 1
ATOM 645 O O . THR A 1 85 ? -17.853 2.928 -6.952 1.00 96.19 85 THR A O 1
ATOM 648 N N . LEU A 1 86 ? -15.994 1.663 -7.065 1.00 95.88 86 LEU A N 1
ATOM 649 C CA . LEU A 1 86 ? -15.593 1.861 -5.672 1.00 95.88 86 LEU A CA 1
ATOM 650 C C . LEU A 1 86 ? -15.336 3.348 -5.371 1.00 95.88 86 LEU A C 1
ATOM 652 O O . LEU A 1 86 ? -15.895 3.881 -4.416 1.00 95.88 86 LEU A O 1
ATOM 656 N N . LEU A 1 87 ? -14.562 4.043 -6.214 1.00 94.19 87 LEU A N 1
ATOM 657 C CA . LEU A 1 87 ? -14.294 5.477 -6.049 1.00 94.19 87 LEU A CA 1
ATOM 658 C C . LEU A 1 87 ? -15.579 6.312 -6.066 1.00 94.19 87 LEU A C 1
ATOM 660 O O . LEU A 1 87 ? -15.762 7.180 -5.216 1.00 94.19 87 LEU A O 1
ATOM 664 N N . ARG A 1 88 ? -16.503 6.033 -6.993 1.00 94.56 88 ARG A N 1
ATOM 665 C CA . ARG A 1 88 ? -17.806 6.718 -7.033 1.00 94.56 88 ARG A CA 1
ATOM 666 C C . ARG A 1 88 ? -18.614 6.486 -5.759 1.00 94.56 88 ARG A C 1
ATOM 668 O O . ARG A 1 88 ? -19.228 7.431 -5.276 1.00 94.56 88 ARG A O 1
ATOM 675 N N . SER A 1 89 ? -18.579 5.273 -5.211 1.00 94.62 89 SER A N 1
ATOM 676 C CA . SER A 1 89 ? -19.266 4.932 -3.959 1.00 94.62 89 SER A CA 1
ATOM 677 C C . SER A 1 89 ? -18.666 5.688 -2.766 1.00 94.62 89 SER A C 1
ATOM 679 O O . SER A 1 89 ? -19.408 6.229 -1.951 1.00 94.62 89 SER A O 1
ATOM 681 N N . LEU A 1 90 ? -17.334 5.824 -2.700 1.00 93.44 90 LEU A N 1
ATOM 682 C CA . LEU A 1 90 ? -16.649 6.631 -1.676 1.00 93.44 90 LEU A CA 1
ATOM 683 C C . LEU A 1 90 ? -17.020 8.120 -1.766 1.00 93.44 90 LEU A C 1
ATOM 685 O O . LEU A 1 90 ? -17.300 8.748 -0.748 1.00 93.44 90 LEU A O 1
ATOM 689 N N . ILE A 1 91 ? -17.073 8.677 -2.980 1.00 91.50 91 ILE A N 1
ATOM 690 C CA . ILE A 1 91 ? -17.456 10.080 -3.212 1.00 91.50 91 ILE A CA 1
ATOM 691 C C . ILE A 1 91 ? -18.947 10.306 -2.910 1.00 91.50 91 ILE A C 1
ATOM 693 O O . ILE A 1 91 ? -19.332 11.352 -2.392 1.00 91.50 91 ILE A O 1
ATOM 697 N N . ALA A 1 92 ? -19.814 9.343 -3.233 1.00 91.94 92 ALA A N 1
ATOM 698 C CA . 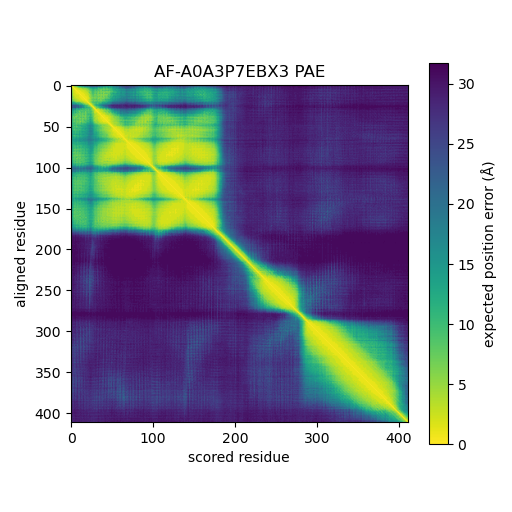ALA A 1 92 ? -21.228 9.411 -2.871 1.00 91.94 92 ALA A CA 1
ATOM 699 C C . ALA A 1 92 ? -21.404 9.396 -1.346 1.00 91.94 92 ALA A C 1
ATOM 701 O O . ALA A 1 92 ? -22.152 10.213 -0.806 1.00 91.94 92 ALA A O 1
ATOM 702 N N . LEU A 1 93 ? -20.653 8.533 -0.654 1.00 90.94 93 LEU A N 1
ATOM 703 C CA . LEU A 1 93 ? -20.627 8.473 0.803 1.00 90.94 93 LEU A CA 1
ATOM 704 C C . LEU A 1 93 ? -20.131 9.788 1.419 1.00 90.94 93 LEU A C 1
ATOM 706 O O . LEU A 1 93 ? -20.761 10.280 2.350 1.00 90.94 93 LEU A O 1
ATOM 710 N N . SER A 1 94 ? -19.073 10.403 0.878 1.00 89.19 94 SER A N 1
ATOM 711 C CA . SER A 1 94 ? -18.557 11.683 1.389 1.00 89.19 94 SER A CA 1
ATOM 712 C C . SER A 1 94 ? -19.617 12.789 1.339 1.00 89.19 94 SER A C 1
ATOM 714 O O . SER A 1 94 ? -19.855 13.478 2.327 1.00 89.19 94 SER A O 1
ATOM 716 N N . ARG A 1 95 ? -20.337 12.896 0.215 1.00 87.31 95 ARG A N 1
ATOM 717 C CA . ARG A 1 95 ? -21.412 13.884 0.035 1.00 87.31 95 ARG A CA 1
ATOM 718 C C . ARG A 1 95 ? -22.570 13.662 1.003 1.00 87.31 95 ARG A C 1
ATOM 720 O O . ARG A 1 95 ? -23.098 14.630 1.538 1.00 87.31 95 ARG A O 1
ATOM 727 N N . GLN A 1 96 ? -22.955 12.408 1.240 1.00 85.94 96 GLN A N 1
ATOM 728 C CA . GLN A 1 96 ? -24.051 12.094 2.158 1.00 85.94 96 GLN A CA 1
ATOM 729 C C . GLN A 1 96 ? -23.675 12.369 3.620 1.00 85.94 96 GLN A C 1
ATOM 731 O O . GLN A 1 96 ? -24.525 12.806 4.390 1.00 85.94 96 GLN A O 1
ATOM 736 N N . ILE A 1 97 ? -22.412 12.149 3.999 1.00 83.88 97 ILE A N 1
ATOM 737 C CA . ILE A 1 97 ? -21.900 12.430 5.348 1.00 83.88 97 ILE A CA 1
ATOM 738 C C . ILE A 1 97 ? -21.990 13.935 5.686 1.00 83.88 97 ILE A C 1
ATOM 740 O O . ILE A 1 97 ? -22.244 14.291 6.835 1.00 83.88 97 ILE A O 1
ATOM 744 N N . GLU A 1 98 ? -21.833 14.828 4.703 1.00 75.25 98 GLU A N 1
ATOM 745 C CA . GLU A 1 98 ? -21.964 16.284 4.898 1.00 75.25 98 GLU A CA 1
ATOM 746 C C . GLU A 1 98 ? -23.414 16.789 4.979 1.00 75.25 98 GLU A C 1
ATOM 748 O O . GLU A 1 98 ? -23.657 17.883 5.503 1.00 75.25 98 GLU A O 1
ATOM 753 N N . CYS A 1 99 ? -24.391 16.021 4.485 1.00 67.75 99 CYS A N 1
ATOM 754 C CA . CYS A 1 99 ? -25.799 16.406 4.530 1.00 67.75 99 CYS A CA 1
ATOM 755 C C . CYS A 1 99 ? -26.318 16.409 5.980 1.00 67.75 99 CYS A C 1
ATOM 757 O O . CYS A 1 99 ? -26.640 15.370 6.551 1.00 67.75 99 CYS A O 1
ATOM 759 N N . LYS A 1 100 ? -26.457 17.608 6.563 1.00 63.06 100 LYS A N 1
ATOM 760 C CA . LYS A 1 100 ? -26.910 17.866 7.948 1.00 63.06 100 LYS A CA 1
ATOM 761 C C . LYS A 1 100 ? -28.396 17.581 8.226 1.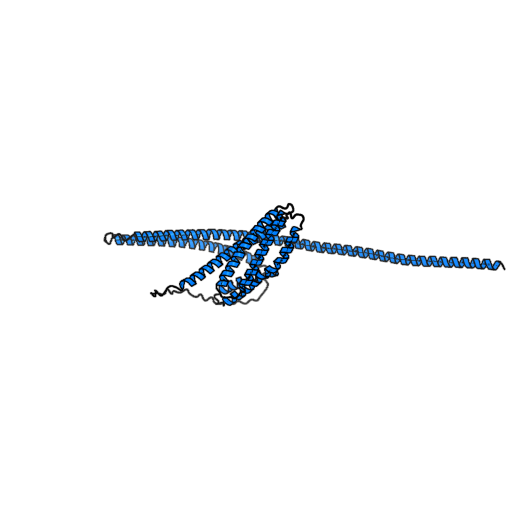00 63.06 100 LYS A C 1
ATOM 763 O O . LYS A 1 100 ? -28.933 18.065 9.223 1.00 63.06 100 LYS A O 1
ATOM 768 N N . ASP A 1 101 ? -29.085 16.835 7.371 1.00 54.31 101 ASP A N 1
ATOM 769 C CA . ASP A 1 101 ? -30.511 16.595 7.560 1.00 54.31 101 ASP A CA 1
ATOM 770 C C . ASP A 1 101 ? -30.730 15.559 8.671 1.00 54.31 101 ASP A C 1
ATOM 772 O O . ASP A 1 101 ? -30.555 14.359 8.471 1.00 54.31 101 ASP A O 1
ATOM 776 N N . ASN A 1 102 ? -31.171 16.039 9.840 1.00 55.84 102 ASN A N 1
ATOM 777 C CA . ASN A 1 102 ? -31.520 15.273 11.052 1.00 55.84 102 ASN A CA 1
ATOM 778 C C . ASN A 1 102 ? -32.712 14.304 10.881 1.00 55.84 102 ASN A C 1
ATOM 780 O O . ASN A 1 102 ? -33.340 13.901 11.860 1.00 55.84 102 ASN A O 1
ATOM 784 N N . SER A 1 103 ? -33.077 13.939 9.655 1.00 56.16 103 SER A N 1
ATOM 785 C CA . SER A 1 103 ? -34.113 12.936 9.437 1.00 56.16 103 SER A CA 1
ATOM 786 C C . SER A 1 103 ? -33.509 11.538 9.595 1.00 56.16 103 SER A C 1
ATOM 788 O O . SER A 1 103 ? -32.435 11.259 9.064 1.00 56.16 103 SER A O 1
ATOM 790 N N . GLY A 1 104 ? -34.212 10.616 10.267 1.00 61.28 104 GLY A N 1
ATOM 791 C CA . GLY A 1 104 ? -33.823 9.194 10.313 1.00 61.28 104 GLY A CA 1
ATOM 792 C C . GLY A 1 104 ? -33.662 8.561 8.918 1.00 61.28 104 GLY A C 1
ATOM 793 O O . GLY A 1 104 ? -32.978 7.553 8.754 1.00 61.28 104 GLY A O 1
ATOM 794 N N . GLN A 1 105 ? -34.218 9.208 7.888 1.00 63.59 105 GLN A N 1
ATOM 795 C CA . GLN A 1 105 ? -34.040 8.870 6.480 1.00 63.59 105 GLN A CA 1
ATOM 796 C C . GLN A 1 105 ? -32.577 9.010 6.012 1.00 63.59 105 GLN A C 1
ATOM 798 O O . GLN A 1 105 ? -32.142 8.216 5.180 1.00 63.59 105 GLN A O 1
ATOM 803 N N . SER A 1 106 ? -31.801 9.939 6.590 1.00 72.81 106 SER A N 1
ATOM 804 C CA . SER A 1 106 ? -30.367 10.111 6.299 1.00 72.81 106 SER A CA 1
ATOM 805 C C . SER A 1 106 ? -29.514 8.951 6.836 1.00 72.81 106 SER A C 1
ATOM 807 O O . SER A 1 106 ? -28.544 8.535 6.208 1.00 72.81 106 SER A O 1
ATOM 809 N N . ALA A 1 107 ? -29.895 8.356 7.972 1.00 78.44 107 ALA A N 1
ATOM 810 C CA . ALA A 1 107 ? -29.167 7.216 8.531 1.00 78.44 107 ALA A CA 1
ATOM 811 C C . ALA A 1 107 ? -29.351 5.946 7.681 1.00 78.44 107 ALA A C 1
ATOM 813 O O . ALA A 1 107 ? -28.389 5.229 7.405 1.00 78.44 107 ALA A O 1
ATOM 814 N N . LEU A 1 108 ? -30.579 5.695 7.211 1.00 82.50 108 LEU A N 1
ATOM 815 C CA . LEU A 1 108 ? -30.865 4.586 6.297 1.00 82.50 108 LEU A CA 1
ATOM 816 C C . LEU A 1 108 ? -30.165 4.764 4.943 1.00 82.50 108 LEU A C 1
ATOM 818 O O . LEU A 1 108 ? -29.634 3.789 4.408 1.00 82.50 108 LEU A O 1
ATOM 822 N N . SER A 1 109 ? -30.116 5.987 4.402 1.00 85.75 109 SER A N 1
ATOM 823 C CA . SER A 1 109 ? -29.396 6.250 3.152 1.00 85.75 109 SER A CA 1
ATOM 824 C C . SER A 1 109 ? -27.882 6.074 3.317 1.00 85.75 109 SER A C 1
ATOM 826 O O . SER A 1 109 ? -27.255 5.427 2.478 1.00 85.75 109 SER A O 1
ATOM 828 N N . LEU A 1 110 ? -27.292 6.543 4.422 1.00 86.56 110 LEU A N 1
ATOM 829 C CA . LEU A 1 110 ? -25.882 6.294 4.746 1.00 86.56 110 LEU A CA 1
ATOM 830 C C . LEU A 1 110 ? -25.575 4.798 4.832 1.00 86.56 110 LEU A C 1
ATOM 832 O O . LEU A 1 110 ? -24.591 4.339 4.254 1.00 86.56 110 LEU A O 1
ATOM 836 N N . PHE A 1 111 ? -26.434 4.026 5.499 1.00 88.12 111 PHE A N 1
ATOM 837 C CA . PHE A 1 111 ? -26.262 2.580 5.580 1.00 88.12 111 PHE A CA 1
ATOM 838 C C . PHE A 1 111 ? -26.333 1.913 4.198 1.00 88.12 111 PHE A C 1
ATOM 840 O O . PHE A 1 111 ? -25.494 1.071 3.882 1.00 88.12 111 PHE A O 1
ATOM 847 N N . SER A 1 112 ? -27.266 2.335 3.337 1.00 90.56 112 SER A N 1
ATOM 848 C CA . SER A 1 112 ? -27.343 1.820 1.964 1.00 90.56 112 SER A CA 1
ATOM 849 C C . SER A 1 112 ? -26.078 2.114 1.145 1.00 90.56 112 SER A C 1
ATOM 851 O O . SER A 1 112 ? -25.590 1.226 0.451 1.00 90.56 112 SER A O 1
ATOM 853 N N . LEU A 1 113 ? -25.469 3.296 1.305 1.00 92.12 113 LEU A N 1
ATOM 854 C CA . LEU A 1 113 ? -24.201 3.640 0.650 1.00 92.12 113 LEU A CA 1
ATOM 855 C C . LEU A 1 113 ? -23.022 2.817 1.185 1.00 92.12 113 LEU A C 1
ATOM 857 O O . LEU A 1 113 ? -22.122 2.468 0.425 1.00 92.12 113 LEU A O 1
ATOM 861 N N . ILE A 1 114 ? -23.018 2.477 2.476 1.00 93.06 114 ILE A N 1
ATOM 862 C CA . ILE A 1 114 ? -22.012 1.575 3.061 1.00 93.06 114 ILE A CA 1
ATOM 863 C C . ILE A 1 114 ? -22.156 0.161 2.480 1.00 93.06 114 ILE A C 1
ATOM 865 O O . ILE A 1 114 ? -21.153 -0.486 2.174 1.00 93.06 114 ILE A O 1
ATOM 869 N N . GLU A 1 115 ? -23.385 -0.318 2.283 1.00 93.38 115 GLU A N 1
ATOM 870 C CA . GLU A 1 115 ? -23.651 -1.603 1.631 1.00 93.38 115 GLU A CA 1
ATOM 871 C C . GLU A 1 115 ? -23.222 -1.605 0.154 1.00 93.38 115 GLU A C 1
ATOM 873 O O . GLU A 1 115 ? -22.555 -2.540 -0.293 1.00 93.38 115 GLU A O 1
ATOM 878 N N . GLU A 1 116 ? -23.502 -0.534 -0.592 1.00 94.75 116 GLU A N 1
ATOM 879 C CA . GLU A 1 116 ? -22.997 -0.352 -1.961 1.00 94.75 116 GLU A CA 1
ATOM 880 C C . GLU A 1 116 ? -21.461 -0.301 -2.004 1.00 94.75 116 GLU A C 1
ATOM 882 O O . GLU A 1 116 ? -20.826 -0.925 -2.863 1.00 94.75 116 GLU A O 1
ATOM 887 N N . LEU A 1 117 ? -20.836 0.376 -1.036 1.00 95.69 117 LEU A N 1
ATOM 888 C CA . LEU A 1 117 ? -19.384 0.418 -0.897 1.00 95.69 117 LEU A CA 1
ATOM 889 C C . LEU A 1 117 ? -18.805 -0.979 -0.627 1.00 95.69 117 LEU A C 1
ATOM 891 O O . LEU A 1 117 ? -17.778 -1.356 -1.191 1.00 95.69 117 LEU A O 1
ATOM 895 N N . LYS A 1 118 ? -19.483 -1.782 0.197 1.00 95.38 118 LYS A N 1
ATOM 896 C CA . LYS A 1 118 ? -19.093 -3.164 0.493 1.00 95.38 118 LYS A CA 1
ATOM 897 C C . LYS A 1 118 ? -19.144 -4.048 -0.752 1.00 95.38 118 LYS A C 1
ATOM 899 O O . LYS A 1 118 ? -18.203 -4.804 -1.003 1.00 95.38 118 LYS A O 1
ATOM 904 N N . ILE A 1 119 ? -20.221 -3.946 -1.532 1.00 95.81 119 ILE A N 1
ATOM 905 C CA . ILE A 1 119 ? -20.391 -4.704 -2.779 1.00 95.81 119 ILE A CA 1
ATOM 906 C C . ILE A 1 119 ? -19.325 -4.286 -3.796 1.00 95.81 119 ILE A C 1
ATOM 908 O O . ILE A 1 119 ? -18.593 -5.139 -4.302 1.00 95.81 119 ILE A O 1
ATOM 912 N N . SER A 1 120 ? -19.164 -2.981 -4.030 1.00 96.69 120 SER A N 1
ATOM 913 C CA . SER A 1 120 ? -18.171 -2.468 -4.980 1.00 96.69 120 SER A CA 1
ATOM 914 C C . SER A 1 120 ? -16.739 -2.836 -4.586 1.00 96.69 120 SER A C 1
ATOM 916 O O . SER A 1 120 ? -15.944 -3.187 -5.456 1.00 96.69 120 SER A O 1
ATOM 918 N N . LEU A 1 121 ? -16.403 -2.857 -3.290 1.00 97.19 121 LEU A N 1
ATOM 919 C CA . LEU A 1 121 ? -15.096 -3.315 -2.816 1.00 97.19 121 LEU A CA 1
ATOM 920 C C . LEU A 1 121 ? -14.888 -4.823 -3.019 1.00 97.19 121 LEU A C 1
ATOM 922 O O . LEU A 1 121 ? -13.784 -5.251 -3.360 1.00 97.19 121 LEU A O 1
ATOM 926 N N . ALA A 1 122 ? -15.928 -5.639 -2.841 1.00 96.38 122 ALA A N 1
ATOM 927 C CA . ALA A 1 122 ? -15.852 -7.073 -3.114 1.00 96.38 122 ALA A CA 1
ATOM 928 C C . ALA A 1 122 ? -15.623 -7.358 -4.609 1.00 96.38 122 ALA A C 1
ATOM 930 O O . ALA A 1 122 ? -14.814 -8.221 -4.960 1.00 96.38 122 ALA A O 1
ATOM 931 N N . ASP A 1 123 ? -16.298 -6.614 -5.485 1.00 97.00 123 ASP A N 1
ATOM 932 C CA . ASP A 1 123 ? -16.125 -6.714 -6.935 1.00 97.00 123 ASP A CA 1
ATOM 933 C C . ASP A 1 123 ? -14.736 -6.239 -7.371 1.00 97.00 123 ASP A C 1
ATOM 935 O O . ASP A 1 123 ? -14.063 -6.919 -8.146 1.00 97.00 123 ASP A O 1
ATOM 939 N N . CYS A 1 124 ? -14.268 -5.141 -6.778 1.00 96.25 124 CYS A N 1
ATOM 940 C CA . CYS A 1 124 ? -12.913 -4.615 -6.907 1.00 96.25 124 CYS A CA 1
ATOM 941 C C . CYS A 1 124 ? -11.872 -5.695 -6.552 1.00 96.25 124 CYS A C 1
ATOM 943 O O . CYS A 1 124 ? -11.030 -6.040 -7.382 1.00 96.25 124 CYS A O 1
ATOM 945 N N . ASN A 1 125 ? -11.987 -6.332 -5.382 1.00 96.81 125 ASN A N 1
ATOM 946 C CA . ASN A 1 125 ? -11.073 -7.399 -4.963 1.00 96.81 125 ASN A CA 1
ATOM 947 C C . ASN A 1 125 ? -11.087 -8.600 -5.933 1.00 96.81 125 ASN A C 1
ATOM 949 O O . ASN A 1 125 ? -10.037 -9.121 -6.319 1.00 96.81 125 ASN A O 1
ATOM 953 N N . ARG A 1 126 ? -12.272 -9.006 -6.409 1.00 97.44 126 ARG A N 1
ATOM 954 C CA . ARG A 1 126 ? -12.411 -10.096 -7.389 1.00 97.44 126 ARG A CA 1
ATOM 955 C C . ARG A 1 126 ? -11.735 -9.762 -8.720 1.00 97.44 126 ARG A C 1
ATOM 957 O O . ARG A 1 126 ? -11.002 -10.597 -9.253 1.00 97.44 126 ARG A O 1
ATOM 964 N N . ALA A 1 127 ? -11.964 -8.561 -9.246 1.00 96.88 127 ALA A N 1
ATOM 965 C CA . ALA A 1 127 ? -11.369 -8.110 -10.499 1.00 96.88 127 ALA A CA 1
ATOM 966 C C . ALA A 1 127 ? -9.841 -7.999 -10.384 1.00 96.88 127 ALA A C 1
ATOM 968 O O . ALA A 1 127 ? -9.121 -8.464 -11.270 1.00 96.88 127 ALA A O 1
ATOM 969 N N . TYR A 1 128 ? -9.337 -7.490 -9.256 1.00 97.31 128 TYR A N 1
ATOM 970 C CA . TYR A 1 128 ? -7.900 -7.434 -8.996 1.00 97.31 128 TYR A CA 1
ATOM 971 C C . TYR A 1 128 ? -7.276 -8.827 -8.897 1.00 97.31 128 TYR A C 1
ATOM 973 O O . TYR A 1 128 ? -6.261 -9.095 -9.534 1.00 97.31 128 TYR A O 1
ATOM 981 N N . THR A 1 129 ? -7.921 -9.750 -8.178 1.00 96.88 129 THR A N 1
ATOM 982 C CA . THR A 1 129 ? -7.469 -11.146 -8.066 1.00 96.88 129 THR A CA 1
ATOM 983 C C . THR A 1 129 ? -7.360 -11.811 -9.447 1.00 96.88 129 THR A C 1
ATOM 985 O O . THR A 1 129 ? -6.389 -12.514 -9.739 1.00 96.88 129 THR A O 1
ATOM 988 N N . ALA A 1 130 ? -8.329 -11.565 -10.334 1.00 95.81 130 ALA A N 1
ATOM 989 C CA . ALA A 1 130 ? -8.291 -12.062 -11.709 1.00 95.81 130 ALA A CA 1
ATOM 990 C C . ALA A 1 130 ? -7.163 -11.417 -12.540 1.00 95.81 130 ALA A C 1
ATOM 992 O O . ALA A 1 130 ? -6.489 -12.113 -13.310 1.00 95.81 130 ALA A O 1
ATOM 993 N N . LYS A 1 131 ? -6.914 -10.113 -12.357 1.00 94.88 131 LYS A N 1
ATOM 994 C CA . LYS A 1 131 ? -5.798 -9.395 -12.987 1.00 94.88 131 LYS A CA 1
ATOM 995 C C . LYS A 1 131 ? -4.448 -9.974 -12.565 1.00 94.88 131 LYS A C 1
ATOM 997 O O . LYS A 1 131 ? -3.695 -10.427 -13.428 1.00 94.88 131 LYS A O 1
ATOM 1002 N N . ILE A 1 132 ? -4.165 -10.043 -11.261 1.00 94.38 132 ILE A N 1
ATOM 1003 C CA . ILE A 1 132 ? -2.865 -10.519 -10.753 1.00 94.38 132 ILE A CA 1
ATOM 1004 C C . ILE A 1 132 ? -2.594 -11.972 -11.148 1.00 94.38 132 ILE A C 1
ATOM 1006 O O . ILE A 1 132 ? -1.444 -12.351 -11.362 1.00 94.38 132 ILE A O 1
ATOM 1010 N N . PHE A 1 133 ? -3.638 -12.794 -11.289 1.00 93.81 133 PHE A N 1
ATOM 1011 C CA . PHE A 1 133 ? -3.498 -14.169 -11.759 1.00 93.81 133 PHE A CA 1
ATOM 1012 C C . PHE A 1 133 ? -2.935 -14.237 -13.186 1.00 93.81 133 PHE A C 1
ATOM 1014 O O . PHE A 1 133 ? -2.077 -15.077 -13.468 1.00 93.81 133 PHE A O 1
ATOM 1021 N N . ASN A 1 134 ? -3.392 -13.357 -14.081 1.00 91.69 134 ASN A N 1
ATOM 1022 C CA . ASN A 1 134 ? -2.877 -13.272 -15.447 1.00 91.69 134 ASN A CA 1
ATOM 1023 C C . ASN A 1 134 ? -1.499 -12.601 -15.483 1.00 91.69 134 ASN A C 1
ATOM 1025 O O . ASN A 1 134 ? -0.585 -13.113 -16.127 1.00 91.69 134 ASN A O 1
ATOM 1029 N N . GLU A 1 135 ? -1.331 -11.503 -14.751 1.00 91.00 135 GLU A N 1
ATOM 1030 C CA . GLU A 1 135 ? -0.100 -10.712 -14.745 1.00 91.00 135 GLU A CA 1
ATOM 1031 C C . GLU A 1 135 ? 1.098 -11.495 -14.177 1.00 91.00 135 GLU A C 1
ATOM 1033 O O . GLU A 1 135 ? 2.180 -11.518 -14.763 1.00 91.00 135 GLU A O 1
ATOM 1038 N N . ASN A 1 136 ? 0.898 -12.254 -13.095 1.00 90.50 136 ASN A N 1
ATOM 1039 C CA . ASN A 1 136 ? 1.959 -13.053 -12.472 1.00 90.50 136 ASN A CA 1
ATOM 1040 C C . ASN A 1 136 ? 2.416 -14.250 -13.328 1.00 90.50 136 ASN A C 1
ATOM 1042 O O . ASN A 1 136 ? 3.453 -14.848 -13.032 1.00 90.50 136 ASN A O 1
ATOM 1046 N N . ARG A 1 137 ? 1.654 -14.623 -14.366 1.00 89.88 137 ARG A N 1
ATOM 1047 C CA . ARG A 1 137 ? 1.989 -15.709 -15.305 1.00 89.88 137 ARG A CA 1
ATOM 1048 C C . ARG A 1 137 ? 2.795 -15.242 -16.510 1.00 89.88 137 ARG A C 1
ATOM 1050 O O . ARG A 1 137 ? 3.257 -16.080 -17.285 1.00 89.88 137 ARG A O 1
ATOM 1057 N N . ILE A 1 138 ? 2.974 -13.936 -16.680 1.00 86.75 138 ILE A N 1
ATOM 1058 C CA . ILE A 1 138 ? 3.798 -13.401 -17.757 1.00 86.75 138 ILE A CA 1
ATOM 1059 C C . ILE A 1 138 ? 5.252 -13.832 -17.500 1.00 86.75 138 ILE A C 1
ATOM 1061 O O . ILE A 1 138 ? 5.764 -13.605 -16.402 1.00 86.75 138 ILE A O 1
ATOM 1065 N N . PRO A 1 139 ? 5.962 -14.419 -18.483 1.00 81.62 139 PRO A N 1
ATOM 1066 C CA . PRO A 1 139 ? 7.334 -14.901 -18.285 1.00 81.62 139 PRO A CA 1
ATOM 1067 C C . PRO A 1 139 ? 8.315 -13.824 -17.799 1.00 81.62 139 PRO A C 1
ATOM 1069 O O . PRO A 1 139 ? 9.288 -14.125 -17.114 1.00 81.62 139 PRO A O 1
ATOM 1072 N N . THR A 1 140 ? 8.051 -12.562 -18.140 1.00 84.69 140 THR A N 1
ATOM 1073 C CA . THR A 1 140 ? 8.849 -11.391 -17.760 1.00 84.69 140 THR A CA 1
ATOM 1074 C C . THR A 1 140 ? 8.380 -10.721 -16.464 1.00 84.69 140 THR A C 1
ATOM 1076 O O . THR A 1 140 ? 8.903 -9.664 -16.110 1.00 84.69 140 THR A O 1
ATOM 1079 N N . ALA A 1 141 ? 7.412 -11.298 -15.739 1.00 86.00 141 ALA A N 1
ATOM 1080 C CA . ALA A 1 141 ? 6.907 -10.741 -14.488 1.00 86.00 141 ALA A CA 1
ATOM 1081 C C . ALA A 1 141 ? 8.021 -10.670 -13.431 1.00 86.00 141 ALA A C 1
ATOM 1083 O O . ALA A 1 141 ? 8.516 -11.675 -12.902 1.00 86.00 141 ALA A O 1
ATOM 1084 N N . THR A 1 142 ? 8.425 -9.445 -13.103 1.00 90.06 142 THR A N 1
ATOM 1085 C CA . THR A 1 142 ? 9.506 -9.212 -12.145 1.00 90.06 142 THR A CA 1
ATOM 1086 C C . THR A 1 142 ? 9.098 -9.654 -10.735 1.00 90.06 142 THR A C 1
ATOM 1088 O O . THR A 1 142 ? 7.919 -9.701 -10.380 1.00 90.06 142 THR A O 1
ATOM 1091 N N . LYS A 1 143 ? 10.082 -9.975 -9.881 1.00 90.44 143 LYS A N 1
ATOM 1092 C CA . LYS A 1 143 ? 9.822 -10.251 -8.454 1.00 90.44 143 LYS A CA 1
ATOM 1093 C C . LYS A 1 143 ? 9.178 -9.041 -7.763 1.00 90.44 143 LYS A C 1
ATOM 1095 O O . LYS A 1 143 ? 8.294 -9.216 -6.934 1.00 90.44 143 LYS A O 1
ATOM 1100 N N . ARG A 1 144 ? 9.598 -7.826 -8.139 1.00 91.88 144 ARG A N 1
ATOM 1101 C CA . ARG A 1 144 ? 9.043 -6.570 -7.619 1.00 91.88 144 ARG A CA 1
ATOM 1102 C C . ARG A 1 144 ? 7.558 -6.433 -7.947 1.00 91.88 144 ARG A C 1
ATOM 1104 O O . ARG A 1 144 ? 6.790 -6.154 -7.038 1.00 91.88 144 ARG A O 1
ATOM 1111 N N . LEU A 1 145 ? 7.163 -6.673 -9.199 1.00 89.75 145 LEU A N 1
ATOM 1112 C CA . LEU A 1 145 ? 5.758 -6.617 -9.614 1.00 89.75 145 LEU A CA 1
ATOM 1113 C C . LEU A 1 145 ? 4.897 -7.597 -8.810 1.00 89.75 145 LEU A C 1
ATOM 1115 O O . LEU A 1 145 ? 3.901 -7.198 -8.222 1.00 89.75 145 LEU A O 1
ATOM 1119 N N . ARG A 1 146 ? 5.342 -8.855 -8.698 1.00 91.81 146 ARG A N 1
ATOM 1120 C CA . ARG A 1 146 ? 4.643 -9.882 -7.908 1.00 91.81 146 ARG A CA 1
ATOM 1121 C C . ARG A 1 146 ? 4.469 -9.481 -6.442 1.00 91.81 146 ARG A C 1
ATOM 1123 O O . ARG A 1 146 ? 3.382 -9.639 -5.904 1.00 91.81 146 ARG A O 1
ATOM 1130 N N . CYS A 1 147 ? 5.519 -8.933 -5.830 1.00 93.12 147 CYS A N 1
ATOM 1131 C CA . CYS A 1 147 ? 5.480 -8.441 -4.452 1.00 93.12 147 CYS A CA 1
ATOM 1132 C C . CYS A 1 147 ? 4.472 -7.291 -4.287 1.00 93.12 147 CYS A C 1
ATOM 1134 O O . CYS A 1 147 ? 3.633 -7.333 -3.395 1.00 93.12 147 CYS A O 1
ATOM 1136 N N . VAL A 1 148 ? 4.498 -6.298 -5.184 1.00 94.00 148 VAL A N 1
ATOM 1137 C CA . VAL A 1 148 ? 3.543 -5.175 -5.164 1.00 94.00 148 VAL A CA 1
ATOM 1138 C C . VAL A 1 148 ? 2.108 -5.676 -5.326 1.00 94.00 148 VAL A C 1
ATOM 1140 O O . VAL A 1 148 ? 1.233 -5.261 -4.570 1.00 94.00 148 VAL A O 1
ATOM 1143 N N . ASN A 1 149 ? 1.881 -6.613 -6.247 1.00 94.69 149 ASN A N 1
ATOM 1144 C CA . ASN A 1 149 ? 0.570 -7.215 -6.463 1.00 94.69 149 ASN A CA 1
ATOM 1145 C C . ASN A 1 149 ? 0.049 -7.944 -5.221 1.00 94.69 149 ASN A C 1
ATOM 1147 O O . ASN A 1 149 ? -1.117 -7.809 -4.858 1.00 94.69 149 ASN A O 1
ATOM 1151 N N . GLU A 1 150 ? 0.916 -8.683 -4.533 1.00 94.88 150 GLU A N 1
ATOM 1152 C CA . GLU A 1 150 ? 0.575 -9.349 -3.278 1.00 94.88 150 GLU A CA 1
ATOM 1153 C C . GLU A 1 150 ? 0.260 -8.342 -2.162 1.00 94.88 150 GLU A C 1
ATOM 1155 O O . GLU A 1 150 ? -0.748 -8.488 -1.469 1.00 94.88 150 GLU A O 1
ATOM 1160 N N . CYS A 1 151 ? 1.050 -7.271 -2.033 1.00 94.94 151 CYS A N 1
ATOM 1161 C CA . CYS A 1 151 ? 0.781 -6.195 -1.081 1.00 94.94 151 CYS A CA 1
ATOM 1162 C C . CYS A 1 151 ? -0.579 -5.532 -1.333 1.00 94.94 151 CYS A C 1
ATOM 1164 O O . CYS A 1 151 ? -1.373 -5.417 -0.402 1.00 94.94 151 CYS A O 1
ATOM 1166 N N . ILE A 1 152 ? -0.882 -5.147 -2.579 1.00 94.81 152 ILE A N 1
ATOM 1167 C CA . ILE A 1 152 ? -2.165 -4.521 -2.934 1.00 94.81 152 ILE A CA 1
ATOM 1168 C C . ILE A 1 152 ? -3.324 -5.484 -2.652 1.00 94.81 152 ILE A C 1
ATOM 1170 O O . ILE A 1 152 ? -4.321 -5.081 -2.053 1.00 94.81 152 ILE A O 1
ATOM 1174 N N . ASN A 1 153 ? -3.187 -6.763 -3.007 1.00 95.75 153 ASN A N 1
ATOM 1175 C CA . ASN A 1 153 ? -4.217 -7.770 -2.754 1.00 95.75 153 ASN A CA 1
ATOM 1176 C C . ASN A 1 153 ? -4.491 -7.960 -1.250 1.00 95.75 153 ASN A C 1
ATOM 1178 O O . ASN A 1 153 ? -5.645 -8.048 -0.819 1.00 95.75 153 ASN A O 1
ATOM 1182 N N . ASN A 1 154 ? -3.436 -7.964 -0.433 1.00 95.19 154 ASN A N 1
ATOM 1183 C CA . ASN A 1 154 ? -3.547 -8.030 1.023 1.00 95.19 154 ASN A CA 1
ATOM 1184 C C . ASN A 1 154 ? -4.201 -6.764 1.599 1.00 95.19 154 ASN A C 1
ATOM 1186 O O . ASN A 1 154 ? -5.056 -6.866 2.481 1.00 95.19 154 ASN A O 1
ATOM 1190 N N . CYS A 1 155 ? -3.866 -5.582 1.070 1.00 94.81 155 CYS A N 1
ATOM 1191 C CA . CYS A 1 155 ? -4.508 -4.322 1.441 1.00 94.81 155 CYS A CA 1
ATOM 1192 C C . CYS A 1 155 ? -6.009 -4.333 1.121 1.00 94.81 155 CYS A C 1
ATOM 1194 O O . CYS A 1 155 ? -6.809 -4.035 2.006 1.00 94.81 155 CYS A O 1
ATOM 1196 N N . LEU A 1 156 ? -6.405 -4.733 -0.094 1.00 96.25 156 LEU A N 1
ATOM 1197 C CA . LEU A 1 156 ? -7.815 -4.829 -0.495 1.00 96.25 156 LEU A CA 1
ATOM 1198 C C . LEU A 1 156 ? -8.586 -5.831 0.371 1.00 96.25 156 LEU A C 1
ATOM 1200 O O . LEU A 1 156 ? -9.688 -5.535 0.828 1.00 96.25 156 LEU A O 1
ATOM 1204 N N . THR A 1 157 ? -7.987 -6.985 0.664 1.00 95.44 157 THR A N 1
ATOM 1205 C CA . THR A 1 157 ? -8.599 -8.014 1.519 1.00 95.44 157 THR A CA 1
ATOM 1206 C C . THR A 1 157 ? -8.770 -7.528 2.960 1.00 95.44 157 THR A C 1
ATOM 1208 O O . THR A 1 157 ? -9.822 -7.731 3.572 1.00 95.44 157 THR A O 1
ATOM 1211 N N . SER A 1 158 ? -7.763 -6.843 3.508 1.00 95.06 158 SER A N 1
ATOM 1212 C CA . SER A 1 158 ? -7.840 -6.239 4.842 1.00 95.06 158 SER A CA 1
ATOM 1213 C C . SER A 1 158 ? -8.903 -5.140 4.897 1.00 95.06 158 SER A C 1
ATOM 1215 O O . SER A 1 158 ? -9.730 -5.133 5.810 1.00 95.06 158 SER A O 1
ATOM 1217 N N . LEU A 1 159 ? -8.947 -4.266 3.884 1.00 94.56 159 LEU A N 1
ATOM 1218 C CA . LEU A 1 159 ? -9.952 -3.212 3.764 1.00 94.56 159 LEU A CA 1
ATOM 1219 C C . LEU A 1 159 ? -11.364 -3.800 3.689 1.00 94.56 159 LEU A C 1
ATOM 1221 O O . LEU A 1 159 ? -12.249 -3.340 4.402 1.00 94.56 159 LEU A O 1
ATOM 1225 N N . GLN A 1 160 ? -11.562 -4.863 2.906 1.00 96.25 160 GLN A N 1
ATOM 1226 C CA . GLN A 1 160 ? -12.847 -5.554 2.806 1.00 96.25 160 GLN A CA 1
ATOM 1227 C C . GLN A 1 160 ? -13.282 -6.143 4.153 1.00 96.25 160 GLN A C 1
ATOM 1229 O O . GLN A 1 160 ? -14.429 -5.979 4.562 1.00 96.25 160 GLN A O 1
ATOM 1234 N N . ARG A 1 161 ? -12.367 -6.786 4.887 1.00 94.31 161 ARG A N 1
ATOM 1235 C CA . ARG A 1 161 ? -12.645 -7.330 6.226 1.00 94.31 161 ARG A CA 1
ATOM 1236 C C . ARG A 1 161 ? -13.009 -6.234 7.233 1.00 94.31 161 ARG A C 1
ATOM 1238 O O . ARG A 1 161 ? -13.941 -6.415 8.021 1.00 94.31 161 ARG A O 1
ATOM 1245 N N . ASN A 1 162 ? -12.293 -5.111 7.206 1.00 93.06 162 ASN A N 1
ATOM 1246 C CA . ASN A 1 162 ? -12.546 -3.979 8.096 1.00 93.06 162 ASN A CA 1
ATOM 1247 C C . ASN A 1 162 ? -13.875 -3.296 7.756 1.00 93.06 162 ASN A C 1
ATOM 1249 O O . ASN A 1 162 ? -14.664 -3.044 8.661 1.00 93.06 162 ASN A O 1
ATOM 1253 N N . LEU A 1 163 ? -14.176 -3.090 6.470 1.00 94.00 163 LEU A N 1
ATOM 1254 C CA . LEU A 1 163 ? -15.450 -2.526 6.026 1.00 94.00 163 LEU A CA 1
ATOM 1255 C C . LEU A 1 163 ? -16.632 -3.434 6.388 1.00 94.00 163 LEU A C 1
ATOM 1257 O O . LEU A 1 163 ? -17.651 -2.939 6.850 1.00 94.00 163 LEU A O 1
ATOM 1261 N N . ASN A 1 164 ? -16.487 -4.757 6.264 1.00 93.81 164 ASN A N 1
ATOM 1262 C CA . ASN A 1 164 ? -17.512 -5.707 6.708 1.00 93.81 164 ASN A CA 1
ATOM 1263 C C . ASN A 1 164 ? -17.769 -5.607 8.218 1.00 93.81 164 ASN A C 1
ATOM 1265 O O . ASN A 1 164 ? -18.919 -5.603 8.652 1.00 93.81 164 ASN A O 1
ATOM 1269 N N . SER A 1 165 ? -16.700 -5.512 9.014 1.00 93.00 165 SER A N 1
ATOM 1270 C CA . SER A 1 165 ? -16.804 -5.336 10.470 1.00 93.00 165 SER A CA 1
ATOM 1271 C C . SER A 1 165 ? -17.477 -4.007 10.822 1.00 93.00 165 SER A C 1
ATOM 1273 O O . SER A 1 165 ? -18.344 -3.965 11.689 1.00 93.00 165 SER A O 1
ATOM 1275 N N . PHE A 1 166 ? -17.118 -2.935 10.110 1.00 90.12 166 PHE A N 1
ATOM 1276 C CA . PHE A 1 166 ? -17.716 -1.615 10.275 1.00 90.12 166 PHE A CA 1
ATOM 1277 C C . PHE A 1 166 ? -19.202 -1.612 9.900 1.00 90.12 166 PHE A C 1
ATOM 1279 O O . PHE A 1 166 ? -20.020 -1.146 10.683 1.00 90.12 166 PHE A O 1
ATOM 1286 N N . ALA A 1 167 ? -19.577 -2.199 8.762 1.00 91.19 167 ALA A N 1
ATOM 1287 C CA . ALA A 1 167 ? -20.971 -2.315 8.342 1.00 91.19 167 ALA A CA 1
ATOM 1288 C C . ALA A 1 167 ? -21.811 -3.098 9.366 1.00 91.19 167 ALA A C 1
ATOM 1290 O O . ALA A 1 167 ? -22.898 -2.658 9.735 1.00 91.19 167 ALA A O 1
ATOM 1291 N N . ALA A 1 168 ? -21.285 -4.210 9.895 1.00 90.56 168 ALA A N 1
ATOM 1292 C CA . ALA A 1 168 ? -21.949 -4.976 10.950 1.00 90.56 168 ALA A CA 1
ATOM 1293 C C . ALA A 1 168 ? -22.124 -4.160 12.243 1.00 90.56 168 ALA A C 1
ATOM 1295 O O . ALA A 1 168 ? -23.177 -4.222 12.878 1.00 90.56 168 ALA A O 1
ATOM 1296 N N . PHE A 1 169 ? -21.118 -3.365 12.615 1.00 88.38 169 PHE A N 1
ATOM 1297 C CA . PHE A 1 169 ? -21.191 -2.464 13.764 1.00 88.38 169 PHE A CA 1
ATOM 1298 C C . PHE A 1 169 ? -22.233 -1.354 13.565 1.00 88.38 169 PHE A C 1
ATOM 1300 O O . PHE A 1 169 ? -23.049 -1.117 14.454 1.00 88.38 169 PHE A O 1
ATOM 1307 N N . VAL A 1 170 ? -22.271 -0.723 12.387 1.00 86.44 170 VAL A N 1
ATOM 1308 C CA . VAL A 1 170 ? -23.293 0.280 12.047 1.00 86.44 170 VAL A CA 1
ATOM 1309 C C . VAL A 1 170 ? -24.689 -0.342 12.084 1.00 86.44 170 VAL A C 1
ATOM 1311 O O . VAL A 1 170 ? -25.606 0.256 12.642 1.00 86.44 170 VAL A O 1
ATOM 1314 N N . GLN A 1 171 ? -24.857 -1.563 11.571 1.00 86.81 171 GLN A N 1
ATOM 1315 C CA . GLN A 1 171 ? -26.139 -2.260 11.634 1.00 86.81 171 GLN A CA 1
ATOM 1316 C C . GLN A 1 171 ? -26.569 -2.574 13.075 1.00 86.81 171 GLN A C 1
ATOM 1318 O O . GLN A 1 171 ? -27.739 -2.404 13.413 1.00 86.81 171 GLN A O 1
ATOM 1323 N N . LEU A 1 172 ? -25.638 -2.972 13.946 1.00 86.19 172 LEU A N 1
ATOM 1324 C CA . LEU A 1 172 ? -25.923 -3.173 15.369 1.00 86.19 172 LEU A CA 1
ATOM 1325 C C . LEU A 1 172 ? -26.410 -1.876 16.034 1.00 86.19 172 LEU A C 1
ATOM 1327 O O . LEU A 1 172 ? -27.395 -1.903 16.772 1.00 86.19 172 LEU A O 1
ATOM 1331 N N . ILE A 1 173 ? -25.765 -0.742 15.733 1.00 82.25 173 ILE A N 1
ATOM 1332 C CA . ILE A 1 173 ? -26.184 0.574 16.233 1.00 82.25 173 ILE A CA 1
ATOM 1333 C C . ILE A 1 173 ? -27.590 0.918 15.730 1.00 82.25 173 ILE A C 1
ATOM 1335 O O . ILE A 1 173 ? -28.439 1.285 16.540 1.00 82.25 173 ILE A O 1
ATOM 1339 N N . MET A 1 174 ? -27.856 0.747 14.434 1.00 80.94 174 MET A N 1
ATOM 1340 C CA . MET A 1 174 ? -29.165 1.029 13.828 1.00 80.94 174 MET A CA 1
ATOM 1341 C C . MET A 1 174 ? -30.291 0.183 14.438 1.00 80.94 174 MET A C 1
ATOM 1343 O O . MET A 1 174 ? -31.381 0.690 14.690 1.00 80.94 174 MET A O 1
ATOM 1347 N N . ASN A 1 175 ? -30.029 -1.092 14.727 1.00 81.31 175 ASN A N 1
ATOM 1348 C CA . ASN A 1 175 ? -31.005 -1.956 15.391 1.00 81.31 175 ASN A CA 1
ATOM 1349 C C . ASN A 1 175 ? -31.218 -1.533 16.857 1.00 81.31 175 ASN A C 1
ATOM 1351 O O . ASN A 1 175 ? -32.338 -1.567 17.360 1.00 81.31 175 ASN A O 1
ATOM 1355 N N . SER A 1 176 ? -30.157 -1.093 17.545 1.00 77.19 176 SER A N 1
ATOM 1356 C CA . SER A 1 176 ? -30.254 -0.620 18.932 1.00 77.19 176 SER A CA 1
ATOM 1357 C C . SER A 1 176 ? -31.022 0.698 19.075 1.00 77.19 176 SER A C 1
ATOM 1359 O O . SER A 1 176 ? -31.689 0.901 20.089 1.00 77.19 176 SER A O 1
ATOM 1361 N N . SER A 1 177 ? -30.964 1.591 18.078 1.00 65.06 177 SER A N 1
ATOM 1362 C CA . SER A 1 177 ? -31.762 2.819 18.084 1.00 65.06 177 SER A CA 1
ATOM 1363 C C . SER A 1 177 ? -33.234 2.538 17.797 1.00 65.06 177 SER A C 1
ATOM 1365 O O . SER A 1 177 ? -34.082 3.133 18.450 1.00 65.06 177 SER A O 1
ATOM 1367 N N . GLN A 1 178 ? -33.547 1.583 16.914 1.00 58.34 178 GLN A N 1
ATOM 1368 C CA . GLN A 1 178 ? -34.932 1.157 16.669 1.00 58.34 178 GLN A CA 1
ATOM 1369 C C . GLN A 1 178 ? -35.583 0.533 17.912 1.00 58.34 178 GLN A C 1
ATOM 1371 O O . GLN A 1 178 ? -36.744 0.815 18.192 1.00 58.34 178 GLN A O 1
ATOM 1376 N N . LEU A 1 179 ? -34.831 -0.233 18.713 1.00 44.41 179 LEU A N 1
ATOM 1377 C CA . LEU A 1 179 ? -35.342 -0.786 19.976 1.00 44.41 179 LEU A CA 1
ATOM 1378 C C . LEU A 1 179 ? -35.723 0.297 20.999 1.00 44.41 179 LEU A C 1
ATOM 1380 O O . LEU A 1 179 ? -36.632 0.083 21.794 1.00 44.41 179 LEU A O 1
ATOM 1384 N N . LYS A 1 180 ? -35.073 1.468 20.969 1.00 46.84 180 LYS A N 1
ATOM 1385 C CA . LYS A 1 180 ? -35.445 2.591 21.846 1.00 46.84 180 LYS A CA 1
ATOM 1386 C C . LYS A 1 180 ? -36.731 3.289 21.407 1.00 46.84 180 LYS A C 1
ATOM 1388 O O . LYS A 1 180 ? -37.411 3.860 22.255 1.00 46.84 180 LYS A O 1
ATOM 1393 N N . ASP A 1 181 ? -37.070 3.231 20.121 1.00 41.22 181 ASP A N 1
ATOM 1394 C CA . ASP A 1 181 ? -38.291 3.847 19.596 1.00 41.22 181 ASP A CA 1
ATOM 1395 C C . ASP A 1 181 ? -39.531 2.952 19.797 1.00 41.22 181 ASP A C 1
ATOM 1397 O O . ASP A 1 181 ? -40.640 3.474 19.925 1.00 41.22 181 ASP A O 1
ATOM 1401 N N . GLU A 1 182 ? -39.376 1.625 19.911 1.00 39.16 182 GLU A N 1
ATOM 1402 C CA . GLU A 1 182 ? -40.502 0.715 20.197 1.00 39.16 182 GLU A CA 1
ATOM 1403 C C . GLU A 1 182 ? -40.919 0.680 21.681 1.00 39.16 182 GLU A C 1
ATOM 1405 O O . GLU A 1 182 ? -42.079 0.396 21.982 1.00 39.16 182 GLU A O 1
ATOM 1410 N N . GLU A 1 183 ? -40.046 1.053 22.623 1.00 37.31 183 GLU A N 1
ATOM 1411 C CA . GLU A 1 183 ? -40.392 1.084 24.057 1.00 37.31 183 GLU A CA 1
ATOM 1412 C C . GLU A 1 183 ? -41.245 2.297 24.489 1.00 37.31 183 GLU A C 1
ATOM 1414 O O . GLU A 1 183 ? -41.659 2.381 25.646 1.00 37.31 183 GLU A O 1
ATOM 1419 N N . VAL A 1 184 ? -41.597 3.218 23.581 1.00 37.75 184 VAL A N 1
ATOM 1420 C CA . VAL A 1 184 ? -42.457 4.380 23.908 1.00 37.75 184 VAL A CA 1
ATOM 1421 C C . VAL A 1 184 ? -43.960 4.088 23.733 1.00 37.75 184 VAL A C 1
ATOM 1423 O O . VAL A 1 184 ? -44.796 4.980 23.879 1.00 37.75 184 VAL A O 1
ATOM 1426 N N . VAL A 1 185 ? -44.359 2.831 23.507 1.00 34.56 185 VAL A N 1
ATOM 1427 C CA . VAL A 1 185 ? -45.778 2.435 23.552 1.00 34.56 185 VAL A CA 1
ATOM 1428 C C . VAL A 1 185 ? -45.975 1.173 24.390 1.00 34.56 185 VAL A C 1
ATOM 1430 O O . VAL A 1 185 ? -46.265 0.106 23.866 1.00 34.56 185 VAL A O 1
ATOM 1433 N N . SER A 1 186 ? -45.891 1.291 25.715 1.00 33.88 186 SER A N 1
ATOM 1434 C CA . SER A 1 186 ? -46.799 0.538 26.589 1.00 33.88 186 SER A CA 1
ATOM 1435 C C . SER A 1 186 ? -46.885 1.176 27.973 1.00 33.88 186 SER A C 1
ATOM 1437 O O . SER A 1 186 ? -45.892 1.467 28.632 1.00 33.88 186 SER A O 1
ATOM 1439 N N . GLU A 1 187 ? -48.119 1.439 28.378 1.00 29.09 187 GLU A N 1
ATOM 1440 C CA . GLU A 1 187 ? -48.525 2.248 29.515 1.00 29.09 187 GLU A CA 1
ATOM 1441 C C . GLU A 1 187 ? -48.080 1.706 30.882 1.00 29.09 187 GLU A C 1
ATOM 1443 O O . GLU A 1 187 ? -48.191 0.521 31.182 1.00 29.09 187 GLU A O 1
ATOM 1448 N N . LYS A 1 188 ? -47.686 2.654 31.744 1.00 27.53 188 LYS A N 1
ATOM 1449 C CA . LYS A 1 188 ? -48.019 2.746 33.175 1.00 27.53 188 LYS A CA 1
ATOM 1450 C C . LYS A 1 188 ? -48.273 1.410 33.880 1.00 27.53 188 LYS A C 1
ATOM 1452 O O . LYS A 1 188 ? -49.413 0.985 34.042 1.00 27.53 188 LYS A O 1
ATOM 1457 N N . THR A 1 189 ? -47.224 0.835 34.448 1.00 30.92 189 THR A N 1
ATOM 1458 C CA . THR A 1 189 ? -47.372 0.058 35.680 1.00 30.92 189 THR A CA 1
ATOM 1459 C C . THR A 1 189 ? -46.318 0.554 36.657 1.00 30.92 189 THR A C 1
ATOM 1461 O O . THR A 1 189 ? -45.167 0.133 36.647 1.00 30.92 189 THR A O 1
ATOM 1464 N N . GLU A 1 190 ? -46.722 1.533 37.469 1.00 26.33 190 GLU A N 1
ATOM 1465 C CA . GLU A 1 190 ? -46.131 1.736 38.786 1.00 26.33 190 GLU A CA 1
ATOM 1466 C C . GLU A 1 190 ? -46.124 0.386 39.507 1.00 26.33 190 GLU A C 1
ATOM 1468 O O . GLU A 1 190 ? -47.155 -0.280 39.520 1.00 26.33 190 GLU A O 1
ATOM 1473 N N . VAL A 1 191 ? -44.989 -0.007 40.091 1.00 27.69 191 VAL A N 1
ATOM 1474 C CA . VAL A 1 191 ? -44.890 -0.627 41.424 1.00 27.69 191 VAL A CA 1
ATOM 1475 C C . VAL A 1 191 ? -43.410 -0.919 41.724 1.00 27.69 191 VAL A C 1
ATOM 1477 O O . VAL A 1 191 ? -42.801 -1.846 41.207 1.00 27.69 191 VAL A O 1
ATOM 1480 N N . VAL A 1 192 ? -42.887 -0.070 42.613 1.00 27.72 192 VAL A N 1
ATOM 1481 C CA . VAL A 1 192 ? -41.987 -0.378 43.738 1.00 27.72 192 VAL A CA 1
ATOM 1482 C C . VAL A 1 192 ? -40.558 -0.841 43.420 1.00 27.72 192 VAL A C 1
ATOM 1484 O O . VAL A 1 192 ? -40.253 -2.020 43.271 1.00 27.72 192 VAL A O 1
ATOM 1487 N N . CYS A 1 193 ? -39.648 0.133 43.507 1.00 21.88 193 CYS A N 1
ATOM 1488 C CA . CYS A 1 193 ? -38.243 -0.063 43.852 1.00 21.88 193 CYS A CA 1
ATOM 1489 C C . CYS A 1 193 ? -38.082 -0.714 45.241 1.00 21.88 193 CYS A C 1
ATOM 1491 O O . CYS A 1 193 ? -38.720 -0.262 46.197 1.00 21.88 193 CYS A O 1
ATOM 1493 N N . PRO A 1 194 ? -37.120 -1.636 45.405 1.00 32.97 194 PRO A N 1
ATOM 1494 C CA . PRO A 1 194 ? -36.393 -1.835 46.651 1.00 32.97 194 PRO A CA 1
ATOM 1495 C C . PRO A 1 194 ? -34.967 -1.239 46.570 1.00 32.97 194 PRO A C 1
ATOM 1497 O O . PRO A 1 194 ? -34.426 -1.074 45.476 1.00 32.97 194 PRO A O 1
ATOM 1500 N N . PRO A 1 195 ? -34.360 -0.867 47.711 1.00 37.97 195 PRO A N 1
ATOM 1501 C CA . PRO A 1 195 ? -33.386 0.218 47.779 1.00 37.97 195 PRO A CA 1
ATOM 1502 C C . PRO A 1 195 ? -31.911 -0.217 47.734 1.00 37.97 195 PRO A C 1
ATOM 1504 O O . PRO A 1 195 ? -31.519 -1.239 48.287 1.00 37.97 195 PRO A O 1
ATOM 1507 N N . THR A 1 196 ? -31.121 0.665 47.122 1.00 25.45 196 THR A N 1
ATOM 1508 C CA . THR A 1 196 ? -29.811 1.189 47.549 1.00 25.45 196 THR A CA 1
ATOM 1509 C C . THR A 1 196 ? -28.841 0.239 48.265 1.00 25.45 196 THR A C 1
ATOM 1511 O O . THR A 1 196 ? -28.906 0.047 49.477 1.00 25.45 196 THR A O 1
ATOM 1514 N N . LEU A 1 197 ? -27.832 -0.224 47.521 1.00 31.64 197 LEU A N 1
ATOM 1515 C CA . LEU A 1 197 ? -26.543 -0.672 48.054 1.00 31.64 197 LEU A CA 1
ATOM 1516 C C . LEU A 1 197 ? -25.477 0.376 47.704 1.00 31.64 197 LEU A C 1
ATOM 1518 O O . LEU A 1 197 ? -24.823 0.314 46.668 1.00 31.64 197 LEU A O 1
ATOM 1522 N N . GLU A 1 198 ? -25.329 1.362 48.584 1.00 24.02 198 GLU A N 1
ATOM 1523 C CA . GLU A 1 198 ? -24.145 2.216 48.672 1.00 24.02 198 GLU A CA 1
ATOM 1524 C C . GLU A 1 198 ? -23.093 1.491 49.523 1.00 24.02 198 GLU A C 1
ATOM 1526 O O . GLU A 1 198 ? -23.334 1.204 50.693 1.00 24.02 198 GLU A O 1
ATOM 1531 N N . SER A 1 199 ? -21.908 1.206 48.976 1.00 27.33 199 SER A N 1
ATOM 1532 C CA . SER A 1 199 ? -20.678 1.205 49.781 1.00 27.33 199 SER A CA 1
ATOM 1533 C C . SER A 1 199 ? -19.410 1.358 48.929 1.00 27.33 199 SER A C 1
ATOM 1535 O O . SER A 1 199 ? -18.919 0.429 48.304 1.00 27.33 199 SER A O 1
ATOM 1537 N N . ILE A 1 200 ? -18.900 2.592 48.948 1.00 28.52 200 ILE A N 1
ATOM 1538 C CA . ILE A 1 200 ? -17.519 2.967 49.294 1.00 28.52 200 ILE A CA 1
ATOM 1539 C C . ILE A 1 200 ? -16.398 2.254 48.508 1.00 28.52 200 ILE A C 1
ATOM 1541 O O . ILE A 1 200 ? -15.878 1.222 48.926 1.00 28.52 200 ILE A O 1
ATOM 1545 N N . LEU A 1 201 ? -15.918 2.912 47.448 1.00 28.77 201 LEU A N 1
ATOM 1546 C CA . LEU A 1 201 ? -14.543 2.772 46.955 1.00 28.77 201 LEU A CA 1
ATOM 1547 C C . LEU A 1 201 ? -13.740 4.019 47.385 1.00 28.77 201 LEU A C 1
ATOM 1549 O O . LEU A 1 201 ? -14.212 5.135 47.164 1.00 28.77 201 LEU A O 1
ATOM 1553 N N . PRO A 1 202 ? -12.576 3.869 48.047 1.00 33.81 202 PRO A N 1
ATOM 1554 C CA . PRO A 1 202 ? -11.836 4.985 48.627 1.00 33.81 202 PRO A CA 1
ATOM 1555 C C . PRO A 1 202 ? -10.938 5.690 47.599 1.00 33.81 202 PRO A C 1
ATOM 1557 O O . PRO A 1 202 ? -10.171 5.057 46.874 1.00 33.81 202 PRO A O 1
ATOM 1560 N N . ASN A 1 203 ? -11.017 7.022 47.606 1.00 29.66 203 ASN A N 1
ATOM 1561 C CA . ASN A 1 203 ? -10.162 7.941 46.859 1.00 29.66 203 ASN A CA 1
ATOM 1562 C C . ASN A 1 203 ? -8.705 7.842 47.334 1.00 29.66 203 ASN A C 1
ATOM 1564 O O . ASN A 1 203 ? -8.404 8.138 48.491 1.00 29.66 203 ASN A O 1
ATOM 1568 N N . ASN A 1 204 ? -7.800 7.475 46.427 1.00 29.17 204 ASN A N 1
ATOM 1569 C CA . ASN A 1 204 ? -6.361 7.618 46.627 1.00 29.17 204 ASN A CA 1
ATOM 1570 C C . ASN A 1 204 ? -5.909 8.979 46.084 1.00 29.17 204 ASN A C 1
ATOM 1572 O O . ASN A 1 204 ? -5.688 9.140 44.885 1.00 29.17 204 ASN A O 1
ATOM 1576 N N . ASP A 1 205 ? -5.750 9.941 46.992 1.00 27.91 205 ASP A N 1
ATOM 1577 C CA . ASP A 1 205 ? -5.036 11.198 46.763 1.00 27.91 205 ASP A CA 1
ATOM 1578 C C . ASP A 1 205 ? -3.550 10.915 46.481 1.00 27.91 205 ASP A C 1
ATOM 1580 O O . ASP A 1 205 ? -2.760 10.655 47.394 1.00 27.91 205 ASP A O 1
ATOM 1584 N N . VAL A 1 206 ? -3.142 10.986 45.212 1.00 33.91 206 VAL A N 1
ATOM 1585 C CA . VAL A 1 206 ? -1.726 10.976 44.821 1.00 33.91 206 VAL A CA 1
ATOM 1586 C C . VAL A 1 206 ? -1.250 12.421 44.693 1.00 33.91 206 VAL A C 1
ATOM 1588 O O . VAL A 1 206 ? -1.469 13.095 43.690 1.00 33.91 206 VAL A O 1
ATOM 1591 N N . LYS A 1 207 ? -0.594 12.898 45.753 1.00 30.97 207 LYS A N 1
ATOM 1592 C CA . LYS A 1 207 ? 0.147 14.161 45.782 1.00 30.97 207 LYS A CA 1
ATOM 1593 C C . LYS A 1 207 ? 1.393 14.085 44.895 1.00 30.97 207 LYS A C 1
ATOM 1595 O O . LYS A 1 207 ? 2.309 13.316 45.166 1.00 30.97 207 LYS A O 1
ATOM 1600 N N . GLU A 1 208 ? 1.388 14.914 43.858 1.00 23.19 208 GLU A N 1
ATOM 1601 C CA . GLU A 1 208 ? 2.420 15.902 43.511 1.00 23.19 208 GLU A CA 1
ATOM 1602 C C . GLU A 1 208 ? 3.870 15.582 43.945 1.00 23.19 208 GLU A C 1
ATOM 1604 O O . GLU A 1 208 ? 4.272 15.819 45.085 1.00 23.19 208 GLU A O 1
ATOM 1609 N N . ILE A 1 209 ? 4.690 15.122 42.992 1.00 31.06 209 ILE A N 1
ATOM 1610 C CA . ILE A 1 209 ? 6.156 15.197 43.067 1.00 31.06 209 ILE A CA 1
ATOM 1611 C C . ILE A 1 209 ? 6.629 16.016 41.867 1.00 31.06 209 ILE A C 1
ATOM 1613 O O . ILE A 1 209 ? 6.787 15.514 40.757 1.00 31.06 209 ILE A O 1
ATOM 1617 N N . ALA A 1 210 ? 6.837 17.305 42.114 1.00 25.00 210 ALA A N 1
ATOM 1618 C CA . ALA A 1 210 ? 7.612 18.179 41.256 1.00 25.00 210 ALA A CA 1
ATOM 1619 C C . ALA A 1 210 ? 9.106 17.876 41.448 1.00 25.00 210 ALA A C 1
ATOM 1621 O O . ALA A 1 210 ? 9.608 17.953 42.568 1.00 25.00 210 ALA A O 1
ATOM 1622 N N . HIS A 1 211 ? 9.838 17.602 40.369 1.00 31.12 211 HIS A N 1
ATOM 1623 C CA . HIS A 1 211 ? 11.290 17.764 40.358 1.00 31.12 211 HIS A CA 1
ATOM 1624 C C . HIS A 1 211 ? 11.742 18.360 39.025 1.00 31.12 211 HIS A C 1
ATOM 1626 O O . HIS A 1 211 ? 11.487 17.816 37.956 1.00 31.12 211 HIS A O 1
ATOM 1632 N N . LYS A 1 212 ? 12.362 19.537 39.147 1.00 33.19 212 LYS A N 1
ATOM 1633 C CA . LYS A 1 212 ? 12.944 20.353 38.085 1.00 33.19 212 LYS A CA 1
ATOM 1634 C C . LYS A 1 212 ? 14.151 19.671 37.441 1.00 33.19 212 LYS A C 1
ATOM 1636 O O . LYS A 1 212 ? 15.032 19.192 38.153 1.00 33.19 212 LYS A O 1
ATOM 1641 N N . ASP A 1 213 ? 14.175 19.759 36.116 1.00 27.45 213 ASP A N 1
ATOM 1642 C CA . ASP A 1 213 ? 15.346 19.718 35.241 1.00 27.45 213 ASP A CA 1
ATOM 1643 C C . ASP A 1 213 ? 16.350 20.827 35.591 1.00 27.45 213 ASP A C 1
ATOM 1645 O O . ASP A 1 213 ? 15.955 21.980 35.765 1.00 27.45 213 ASP A O 1
ATOM 1649 N N . ASP A 1 214 ? 17.631 20.462 35.686 1.00 29.17 214 ASP A N 1
ATOM 1650 C CA . ASP A 1 214 ? 18.757 21.154 35.034 1.00 29.17 214 ASP A CA 1
ATOM 1651 C C . ASP A 1 214 ? 20.083 20.461 35.404 1.00 29.17 214 ASP A C 1
ATOM 1653 O O . ASP A 1 214 ? 20.400 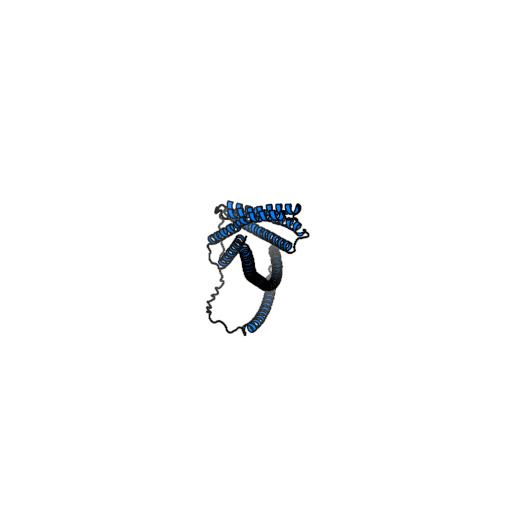20.298 36.586 1.00 29.17 214 ASP A O 1
ATOM 1657 N N . GLY A 1 215 ? 20.895 20.093 34.403 1.00 32.28 215 GLY A N 1
ATOM 1658 C CA . GLY A 1 215 ? 22.309 19.745 34.612 1.00 32.28 215 GLY A CA 1
ATOM 1659 C C . GLY A 1 215 ? 22.847 18.588 33.770 1.00 32.28 215 GLY A C 1
ATOM 1660 O O . GLY A 1 215 ? 23.023 17.475 34.260 1.00 32.28 215 GLY A O 1
ATOM 1661 N N . GLU A 1 216 ? 23.164 18.878 32.511 1.00 26.75 216 GLU A N 1
ATOM 1662 C CA . GLU A 1 216 ? 23.802 17.983 31.547 1.00 26.75 216 GLU A CA 1
ATOM 1663 C C . GLU A 1 216 ? 25.246 17.551 31.901 1.00 26.75 216 GLU A C 1
ATOM 1665 O O . GLU A 1 216 ? 26.061 18.303 32.436 1.00 26.75 216 GLU A O 1
ATOM 1670 N N . ALA A 1 217 ? 25.563 16.337 31.430 1.00 34.06 217 ALA A N 1
ATOM 1671 C CA . ALA A 1 217 ? 26.835 15.926 30.826 1.00 34.06 217 ALA A CA 1
ATOM 1672 C C . ALA A 1 217 ? 28.094 15.747 31.700 1.00 34.06 217 ALA A C 1
ATOM 1674 O O . ALA A 1 217 ? 29.067 16.459 31.488 1.00 34.06 217 ALA A O 1
ATOM 1675 N N . LYS A 1 218 ? 28.157 14.681 32.529 1.00 34.59 218 LYS A N 1
ATOM 1676 C CA . LYS A 1 218 ? 29.391 13.876 32.789 1.00 34.59 218 LYS A CA 1
ATOM 1677 C C . LYS A 1 218 ? 29.112 12.433 33.283 1.00 34.59 218 LYS A C 1
ATOM 1679 O O . LYS A 1 218 ? 29.658 12.028 34.300 1.00 34.59 218 LYS A O 1
ATOM 1684 N N . HIS A 1 219 ? 28.309 11.617 32.588 1.00 36.34 219 HIS A N 1
ATOM 1685 C CA . HIS A 1 219 ? 28.106 10.200 32.983 1.00 36.34 219 HIS A CA 1
ATOM 1686 C C . HIS A 1 219 ? 28.058 9.202 31.809 1.00 36.34 219 HIS A C 1
ATOM 1688 O O . HIS A 1 219 ? 27.306 8.236 31.828 1.00 36.34 219 HIS A O 1
ATOM 1694 N N . GLU A 1 220 ? 28.883 9.370 30.774 1.00 43.47 220 GLU A N 1
ATOM 1695 C CA . GLU A 1 220 ? 28.785 8.493 29.591 1.00 43.47 220 GLU A CA 1
ATOM 1696 C C . GLU A 1 220 ? 29.452 7.110 29.773 1.00 43.47 220 GLU A C 1
ATOM 1698 O O . GLU A 1 220 ? 29.019 6.121 29.187 1.00 43.47 220 GLU A O 1
ATOM 1703 N N . LYS A 1 221 ? 30.456 6.973 30.655 1.00 42.88 221 LYS A N 1
ATOM 1704 C CA . LYS A 1 221 ? 31.082 5.659 30.940 1.00 42.88 221 LYS A CA 1
ATOM 1705 C C . LYS A 1 221 ? 30.406 4.872 32.065 1.00 42.88 221 LYS A C 1
ATOM 1707 O O . LYS A 1 221 ? 30.530 3.652 32.115 1.00 42.88 221 LYS A O 1
ATOM 1712 N N . GLU A 1 222 ? 29.658 5.546 32.931 1.00 46.97 222 GLU A N 1
ATOM 1713 C CA . GLU A 1 222 ? 28.939 4.913 34.043 1.00 46.97 222 GLU A CA 1
ATOM 1714 C C . GLU A 1 222 ? 27.541 4.432 33.617 1.00 46.97 222 GLU A C 1
ATOM 1716 O O . GLU A 1 222 ? 27.062 3.406 34.101 1.00 46.97 222 GLU A O 1
ATOM 1721 N N . GLN A 1 223 ? 26.928 5.078 32.615 1.00 45.69 223 GLN A N 1
ATOM 1722 C CA . GLN A 1 223 ? 25.624 4.676 32.077 1.00 45.69 223 GLN A CA 1
ATOM 1723 C C . GLN A 1 223 ? 25.617 3.290 31.413 1.00 45.69 223 GLN A C 1
ATOM 1725 O O . GLN A 1 223 ? 24.614 2.587 31.514 1.00 45.69 223 GLN A O 1
ATOM 1730 N N . ILE A 1 224 ? 26.709 2.840 30.781 1.00 46.75 224 ILE A N 1
ATOM 1731 C CA . ILE A 1 224 ? 26.731 1.530 30.096 1.00 46.75 224 ILE A CA 1
ATOM 1732 C C . ILE A 1 224 ? 26.768 0.371 31.107 1.00 46.75 224 ILE A C 1
ATOM 1734 O O . ILE A 1 224 ? 26.054 -0.623 30.947 1.00 46.75 224 ILE A O 1
ATOM 1738 N N . SER A 1 225 ? 27.548 0.509 32.182 1.00 49.91 225 SER A N 1
ATOM 1739 C CA . SER A 1 225 ? 27.578 -0.472 33.276 1.00 49.91 225 SER A CA 1
ATOM 1740 C C . SER A 1 225 ? 26.268 -0.460 34.071 1.00 49.91 225 SER A C 1
ATOM 1742 O O . SER A 1 225 ? 25.735 -1.529 34.381 1.00 49.91 225 SER A O 1
ATOM 1744 N N . ASN A 1 226 ? 25.690 0.725 34.303 1.00 51.44 226 ASN A N 1
ATOM 1745 C CA . ASN A 1 226 ? 24.374 0.856 34.929 1.00 51.44 226 ASN A CA 1
ATOM 1746 C C . ASN A 1 226 ? 23.263 0.248 34.066 1.00 51.44 226 ASN A C 1
ATOM 1748 O O . ASN A 1 226 ? 22.442 -0.489 34.593 1.00 51.44 226 ASN A O 1
ATOM 1752 N N . SER A 1 227 ? 23.270 0.442 32.745 1.00 52.72 227 SER A N 1
ATOM 1753 C CA . SER A 1 227 ? 22.293 -0.152 31.816 1.00 52.72 227 SER A CA 1
ATOM 1754 C C . SER A 1 227 ? 22.256 -1.683 31.899 1.00 52.72 227 SER A C 1
ATOM 1756 O O . SER A 1 227 ? 21.185 -2.297 31.949 1.00 52.72 227 SER A O 1
ATOM 1758 N N . LYS A 1 228 ? 23.429 -2.322 31.989 1.00 56.28 228 LYS A N 1
ATOM 1759 C CA . LYS A 1 228 ? 23.528 -3.783 32.097 1.00 56.28 228 LYS A CA 1
ATOM 1760 C C . LYS A 1 228 ? 23.090 -4.292 33.476 1.00 56.28 228 LYS A C 1
ATOM 1762 O O . LYS A 1 228 ? 22.408 -5.312 33.547 1.00 56.28 228 LYS A O 1
ATOM 1767 N N . CYS A 1 229 ? 23.426 -3.565 34.545 1.00 54.62 229 CYS A N 1
ATOM 1768 C CA . CYS A 1 229 ? 22.980 -3.857 35.912 1.00 54.62 229 CYS A CA 1
ATOM 1769 C C . CYS A 1 229 ? 21.455 -3.694 36.064 1.00 54.62 229 CYS A C 1
ATOM 1771 O O . CYS A 1 229 ? 20.787 -4.581 36.592 1.00 54.62 229 CYS A O 1
ATOM 1773 N N . ILE A 1 230 ? 20.886 -2.619 35.504 1.00 61.19 230 ILE A N 1
ATOM 1774 C CA . ILE A 1 230 ? 19.444 -2.340 35.503 1.00 61.19 230 ILE A CA 1
ATOM 1775 C C . ILE A 1 230 ? 18.684 -3.428 34.741 1.00 61.19 230 ILE A C 1
ATOM 1777 O O . ILE A 1 230 ? 17.660 -3.898 35.235 1.00 61.19 230 ILE A O 1
ATOM 1781 N N . ARG A 1 231 ? 19.181 -3.895 33.583 1.00 62.47 231 ARG A N 1
ATOM 1782 C CA . ARG A 1 231 ? 18.542 -5.015 32.863 1.00 62.47 231 ARG A CA 1
ATOM 1783 C C . ARG A 1 231 ? 18.516 -6.298 33.691 1.00 62.47 231 ARG A C 1
ATOM 1785 O O . ARG A 1 231 ? 17.458 -6.903 33.796 1.00 62.47 231 ARG A O 1
ATOM 1792 N N . LEU A 1 232 ? 19.633 -6.672 34.320 1.00 74.75 232 LEU A N 1
ATOM 1793 C CA . LEU A 1 232 ? 19.688 -7.873 35.163 1.00 74.75 232 LEU A CA 1
ATOM 1794 C C . LEU A 1 232 ? 18.760 -7.769 36.384 1.00 74.75 232 LEU A C 1
ATOM 1796 O O . LEU A 1 232 ? 18.061 -8.730 36.695 1.00 74.75 232 LEU A O 1
ATOM 1800 N N . ALA A 1 233 ? 18.697 -6.603 37.036 1.00 72.25 233 ALA A N 1
ATOM 1801 C CA . ALA A 1 233 ? 17.770 -6.362 38.141 1.00 72.25 233 ALA A CA 1
ATOM 1802 C C . ALA A 1 233 ? 16.302 -6.413 37.683 1.00 72.25 233 ALA A C 1
ATOM 1804 O O . ALA A 1 233 ? 15.462 -7.004 38.356 1.00 72.25 233 ALA A O 1
ATOM 1805 N N . THR A 1 234 ? 15.992 -5.844 36.515 1.00 78.88 234 THR A N 1
ATOM 1806 C CA . THR A 1 234 ? 14.636 -5.864 35.944 1.00 78.88 234 THR A CA 1
ATOM 1807 C C . THR A 1 234 ? 14.200 -7.290 35.606 1.00 78.88 234 THR A C 1
ATOM 1809 O O . THR A 1 234 ? 13.075 -7.678 35.916 1.00 78.88 234 THR A O 1
ATOM 1812 N N . ASP A 1 235 ? 15.091 -8.096 35.022 1.00 80.31 235 ASP A N 1
ATOM 1813 C CA . ASP A 1 235 ? 14.818 -9.500 34.694 1.00 80.31 235 ASP A CA 1
ATOM 1814 C C . ASP A 1 235 ? 14.629 -10.358 35.965 1.00 80.31 235 ASP A C 1
ATOM 1816 O O . ASP A 1 235 ? 13.767 -11.245 35.993 1.00 80.31 235 ASP A O 1
ATOM 1820 N N . PHE A 1 236 ? 15.374 -10.056 37.037 1.00 87.19 236 PHE A N 1
ATOM 1821 C CA . PHE A 1 236 ? 15.217 -10.688 38.351 1.00 87.19 236 PHE A CA 1
ATOM 1822 C C . PHE A 1 236 ? 13.847 -10.382 38.971 1.00 87.19 236 PHE A C 1
ATOM 1824 O O . PHE A 1 236 ? 13.074 -11.308 39.221 1.00 87.19 236 PHE A O 1
ATOM 1831 N N . TRP A 1 237 ? 13.493 -9.100 39.122 1.00 87.94 237 TRP A N 1
ATOM 1832 C CA . TRP A 1 237 ? 12.203 -8.693 39.694 1.00 87.94 237 TRP A CA 1
ATOM 1833 C C . TRP A 1 237 ? 11.016 -9.180 38.869 1.00 87.94 237 TRP A C 1
ATOM 1835 O O . TRP A 1 237 ? 9.982 -9.546 39.420 1.00 87.94 237 TRP A O 1
ATOM 1845 N N . LYS A 1 238 ? 11.159 -9.245 37.544 1.00 87.19 238 LYS A N 1
ATOM 1846 C CA . LYS A 1 238 ? 10.123 -9.794 36.668 1.00 87.19 238 LYS A CA 1
ATOM 1847 C C . LYS A 1 238 ? 9.904 -11.288 36.906 1.00 87.19 238 LYS A C 1
ATOM 1849 O O . LYS A 1 238 ? 8.758 -11.727 36.964 1.00 87.19 238 LYS A O 1
ATOM 1854 N N . SER A 1 239 ? 10.983 -12.051 37.076 1.00 85.06 239 SER A N 1
ATOM 1855 C CA . SER A 1 239 ? 10.909 -13.485 37.384 1.00 85.06 239 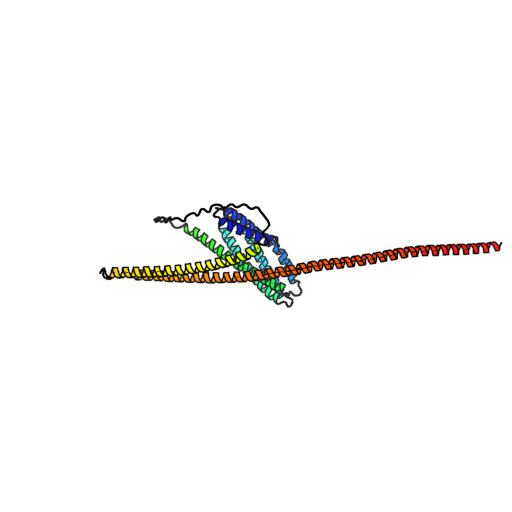SER A CA 1
ATOM 1856 C C . SER A 1 239 ? 10.310 -13.731 38.771 1.00 85.06 239 SER A C 1
ATOM 1858 O O . SER A 1 239 ? 9.498 -14.638 38.943 1.00 85.06 239 SER A O 1
ATOM 1860 N N . GLU A 1 240 ? 10.660 -12.896 39.751 1.00 88.44 240 GLU A N 1
ATOM 1861 C CA . GLU A 1 240 ? 10.125 -12.978 41.111 1.00 88.44 240 GLU A CA 1
ATOM 1862 C C . GLU A 1 240 ? 8.641 -12.586 41.173 1.00 88.44 240 GLU A C 1
ATOM 1864 O O . GLU A 1 240 ? 7.846 -13.289 41.795 1.00 88.44 240 GLU A O 1
ATOM 1869 N N . MET A 1 241 ? 8.226 -11.554 40.431 1.00 83.94 241 MET A N 1
ATOM 1870 C CA . MET A 1 241 ? 6.818 -11.175 40.273 1.00 83.94 241 MET A CA 1
ATOM 1871 C C . MET A 1 241 ? 6.009 -12.276 39.570 1.00 83.94 241 MET A C 1
ATOM 1873 O O . MET A 1 241 ? 4.875 -12.571 39.951 1.00 83.94 241 MET A O 1
ATOM 1877 N N . GLU A 1 242 ? 6.588 -12.944 38.568 1.00 89.19 242 GLU A N 1
ATOM 1878 C CA . GLU A 1 242 ? 5.951 -14.087 37.908 1.00 89.19 242 GLU A CA 1
ATOM 1879 C C . GLU A 1 242 ? 5.802 -15.291 38.858 1.00 89.19 242 GLU A C 1
ATOM 1881 O O . GLU A 1 242 ? 4.791 -15.996 38.841 1.00 89.19 242 GLU A O 1
ATOM 1886 N N . LEU A 1 243 ? 6.784 -15.526 39.730 1.00 90.69 243 LEU A N 1
ATOM 1887 C CA . LEU A 1 243 ? 6.717 -16.588 40.732 1.00 90.69 243 LEU A CA 1
ATOM 1888 C C . LEU A 1 243 ? 5.694 -16.265 41.836 1.00 90.69 243 LEU A C 1
ATOM 1890 O O . LEU A 1 243 ? 4.915 -17.137 42.228 1.00 90.69 243 LEU A O 1
ATOM 1894 N N . ALA A 1 244 ? 5.636 -15.008 42.282 1.00 89.12 244 ALA A N 1
ATOM 1895 C CA . ALA A 1 244 ? 4.661 -14.522 43.255 1.00 89.12 244 ALA A CA 1
ATOM 1896 C C . ALA A 1 244 ? 3.223 -14.597 42.719 1.00 89.12 244 ALA A C 1
ATOM 1898 O O . ALA A 1 244 ? 2.331 -15.090 43.408 1.00 89.12 244 ALA A O 1
ATOM 1899 N N . THR A 1 245 ? 2.993 -14.196 41.467 1.00 90.94 245 THR A N 1
ATOM 1900 C CA . THR A 1 245 ? 1.668 -14.290 40.825 1.00 90.94 245 THR A CA 1
ATOM 1901 C C . THR A 1 245 ? 1.213 -15.739 40.663 1.00 90.94 245 THR A C 1
ATOM 1903 O O . THR A 1 245 ? 0.076 -16.059 41.008 1.00 90.94 245 THR A O 1
ATOM 1906 N N . LYS A 1 246 ? 2.102 -16.657 40.253 1.00 91.56 246 LYS A N 1
ATOM 1907 C CA . LYS A 1 246 ? 1.802 -18.103 40.246 1.00 91.56 246 LYS A CA 1
ATOM 1908 C C . LYS A 1 246 ? 1.436 -18.619 41.638 1.00 91.56 246 LYS A C 1
ATOM 1910 O O . LYS A 1 246 ? 0.519 -19.429 41.768 1.00 91.56 246 LYS A O 1
ATOM 1915 N N . ARG A 1 247 ? 2.123 -18.145 42.683 1.00 95.19 247 ARG A N 1
ATOM 1916 C CA . ARG A 1 247 ? 1.830 -18.529 44.069 1.00 95.19 247 ARG A CA 1
ATOM 1917 C C . ARG A 1 247 ? 0.468 -18.021 44.545 1.00 95.19 247 ARG A C 1
ATOM 1919 O O . ARG A 1 247 ? -0.220 -18.772 45.231 1.00 95.19 247 ARG A O 1
ATOM 1926 N N . ILE A 1 248 ? 0.076 -16.801 44.174 1.00 90.88 248 ILE A N 1
ATOM 1927 C CA . ILE A 1 248 ? -1.243 -16.230 44.495 1.00 90.88 248 ILE A CA 1
ATOM 1928 C C . ILE A 1 248 ? -2.354 -17.071 43.864 1.00 90.88 248 ILE A C 1
ATOM 1930 O O . ILE A 1 248 ? -3.248 -17.511 44.578 1.00 90.88 248 ILE A O 1
ATOM 1934 N N . VAL A 1 249 ? -2.234 -17.398 42.574 1.00 92.44 249 VAL A N 1
ATOM 1935 C CA . VAL A 1 249 ? -3.230 -18.222 41.866 1.00 92.44 249 VAL A CA 1
ATOM 1936 C C . VAL A 1 249 ? -3.400 -19.597 42.523 1.00 92.44 249 VAL A C 1
ATOM 1938 O O . VAL A 1 249 ? -4.511 -20.109 42.637 1.00 92.44 249 VAL A O 1
ATOM 1941 N N . GLU A 1 250 ? -2.311 -20.216 42.985 1.00 90.06 250 GLU A N 1
ATOM 1942 C CA . GLU A 1 250 ? -2.392 -21.503 43.682 1.00 90.06 250 GLU A CA 1
ATOM 1943 C C . GLU A 1 250 ? -3.058 -21.381 45.064 1.00 90.06 250 GLU A C 1
ATOM 1945 O O . GLU A 1 250 ? -3.836 -22.249 45.458 1.00 90.06 250 GLU A O 1
ATOM 1950 N N . LEU A 1 251 ? -2.800 -20.292 45.794 1.00 90.75 251 LEU A N 1
ATOM 1951 C CA . LEU A 1 251 ? -3.456 -20.023 47.077 1.00 90.75 251 LEU A CA 1
ATOM 1952 C C . LEU A 1 251 ? -4.951 -19.718 46.913 1.00 90.75 251 LEU A C 1
ATOM 1954 O O . LEU A 1 251 ? -5.747 -20.150 47.744 1.00 90.75 251 LEU A O 1
ATOM 1958 N N . GLU A 1 252 ? -5.349 -19.039 45.840 1.00 88.75 252 GLU A N 1
ATOM 1959 C CA . GLU A 1 252 ? -6.758 -18.794 45.510 1.00 88.75 252 GLU A CA 1
ATOM 1960 C C . GLU A 1 252 ? -7.500 -20.102 45.221 1.00 88.75 252 GLU A C 1
ATOM 1962 O O . GLU A 1 252 ? -8.553 -20.348 45.810 1.00 88.75 252 GLU A O 1
ATOM 1967 N N . LYS A 1 253 ? -6.901 -21.001 44.427 1.00 91.69 253 LYS A N 1
ATOM 1968 C CA . LYS A 1 253 ? -7.452 -22.345 44.183 1.00 91.69 253 LYS A CA 1
ATOM 1969 C C . LYS A 1 253 ? -7.600 -23.160 45.465 1.00 91.69 253 LYS A C 1
ATOM 1971 O O . LYS A 1 253 ? -8.556 -23.916 45.613 1.00 91.69 253 LYS A O 1
ATOM 1976 N N . GLN A 1 254 ? -6.643 -23.058 46.387 1.00 90.44 254 GLN A N 1
ATOM 1977 C CA . GLN A 1 254 ? -6.716 -23.752 47.676 1.00 90.44 254 GLN A CA 1
ATOM 1978 C C . GLN A 1 254 ? -7.794 -23.154 48.582 1.00 90.44 254 GLN A C 1
ATOM 1980 O O . GLN A 1 254 ? -8.533 -23.910 49.209 1.00 90.44 254 GLN A O 1
ATOM 1985 N N . LYS A 1 255 ? -7.927 -21.823 48.612 1.00 92.31 255 LYS A N 1
ATOM 1986 C CA . LYS A 1 255 ? -8.986 -21.126 49.350 1.00 92.31 255 LYS A CA 1
ATOM 1987 C C . LYS A 1 255 ? -10.368 -21.570 48.874 1.00 92.31 255 LYS A C 1
ATOM 1989 O O . LYS A 1 255 ? -11.182 -21.948 49.704 1.00 92.31 255 LYS A O 1
ATOM 1994 N N . GLU A 1 256 ? -10.603 -21.581 47.564 1.00 90.50 256 GLU A N 1
ATOM 1995 C CA . GLU A 1 256 ? -11.875 -22.015 46.976 1.00 90.50 256 GLU A CA 1
ATOM 1996 C C . GLU A 1 256 ? -12.203 -23.470 47.340 1.00 90.50 256 GLU A C 1
ATOM 1998 O O . GLU A 1 256 ? -13.308 -23.765 47.791 1.00 90.50 256 GLU A O 1
ATOM 2003 N N . ARG A 1 257 ? -11.212 -24.367 47.255 1.00 91.44 257 ARG A N 1
ATOM 2004 C CA . ARG A 1 257 ? -11.362 -25.779 47.636 1.00 91.44 257 ARG A CA 1
ATOM 2005 C C . ARG A 1 257 ? -11.749 -25.943 49.111 1.00 91.44 257 ARG A C 1
ATOM 2007 O O . ARG A 1 257 ? -12.678 -26.680 49.416 1.00 91.44 257 ARG A O 1
ATOM 2014 N N . ILE A 1 258 ? -11.091 -25.205 50.011 1.00 90.12 258 ILE A N 1
ATOM 2015 C CA . ILE A 1 258 ? -11.404 -25.204 51.450 1.00 90.12 258 ILE A CA 1
ATOM 2016 C C . ILE A 1 258 ? -12.801 -24.628 51.711 1.00 90.12 258 ILE A C 1
ATOM 2018 O O . ILE A 1 258 ? -13.514 -25.133 52.575 1.00 90.12 258 ILE A O 1
ATOM 2022 N N . THR A 1 259 ? -13.209 -23.584 50.986 1.00 93.62 259 THR A N 1
ATOM 2023 C CA . THR A 1 259 ? -14.554 -23.008 51.113 1.00 93.62 259 THR A CA 1
ATOM 2024 C C . THR A 1 259 ? -15.630 -24.010 50.693 1.00 93.62 259 THR A C 1
ATOM 2026 O O . THR A 1 259 ? -16.609 -24.171 51.418 1.00 93.62 259 THR A O 1
ATOM 2029 N N . LEU A 1 260 ? -15.429 -24.736 49.590 1.00 88.25 260 LEU A N 1
ATOM 2030 C CA . LEU A 1 260 ? -16.346 -25.798 49.164 1.00 88.25 260 LEU A CA 1
ATOM 2031 C C . LEU A 1 260 ? -16.416 -26.941 50.184 1.00 88.25 260 LEU A C 1
ATOM 2033 O O . LEU A 1 260 ? -17.511 -27.374 50.542 1.00 88.25 260 LEU A O 1
ATOM 2037 N N . ASP A 1 261 ? -15.271 -27.388 50.706 1.00 89.38 261 ASP A N 1
ATOM 2038 C CA . ASP A 1 261 ? -15.224 -28.428 51.740 1.00 89.38 261 ASP A CA 1
ATOM 2039 C C . ASP A 1 261 ? -15.923 -27.979 53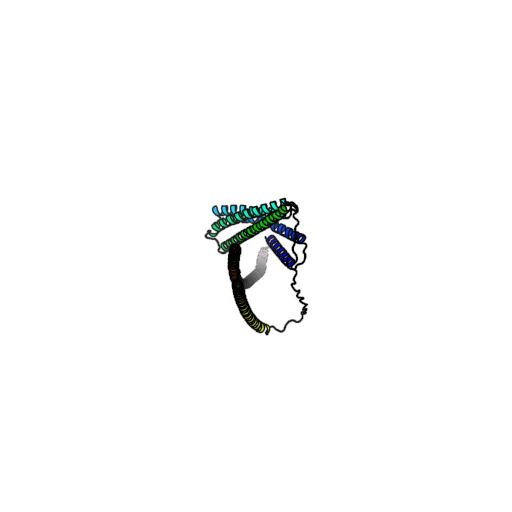.035 1.00 89.38 261 ASP A C 1
ATOM 2041 O O . ASP A 1 261 ? -16.624 -28.769 53.672 1.00 89.38 261 ASP A O 1
ATOM 2045 N N . TYR A 1 262 ? -15.775 -26.705 53.415 1.00 89.88 262 TYR A N 1
ATOM 2046 C CA . TYR A 1 262 ? -16.443 -26.119 54.576 1.00 89.88 262 TYR A CA 1
ATOM 2047 C C . TYR A 1 262 ? -17.965 -26.074 54.406 1.00 89.88 262 TYR A C 1
ATOM 2049 O O . TYR A 1 262 ? -18.682 -26.530 55.298 1.00 89.88 262 TYR A O 1
ATOM 2057 N N . GLU A 1 263 ? -18.471 -25.583 53.272 1.00 89.88 263 GLU A N 1
ATOM 2058 C CA . GLU A 1 263 ? -19.915 -25.538 53.005 1.00 89.88 263 GLU A CA 1
ATOM 2059 C C . GLU A 1 263 ? -20.512 -26.950 52.884 1.00 89.88 263 GLU A C 1
ATOM 2061 O O . GLU A 1 263 ? -21.592 -27.225 53.412 1.00 89.88 263 GLU A O 1
ATOM 2066 N N . LEU A 1 264 ? -19.782 -27.902 52.294 1.00 88.44 264 LEU A N 1
ATOM 2067 C CA . LEU A 1 264 ? -20.193 -29.306 52.268 1.00 88.44 264 LEU A CA 1
ATOM 2068 C C . LEU A 1 264 ? -20.247 -29.917 53.678 1.00 88.44 264 LEU A C 1
ATOM 2070 O O . LEU A 1 264 ? -21.139 -30.705 53.991 1.00 88.44 264 LEU A O 1
ATOM 2074 N N . LEU A 1 265 ? -19.298 -29.578 54.551 1.00 84.94 265 LEU A N 1
ATOM 2075 C CA . LEU A 1 265 ? -19.298 -30.070 55.927 1.00 84.94 265 LEU A CA 1
ATOM 2076 C C . LEU A 1 265 ? -20.415 -29.427 56.759 1.00 84.94 265 LEU A C 1
ATOM 2078 O O . LEU A 1 265 ? -21.043 -30.102 57.575 1.00 84.94 265 LEU A O 1
ATOM 2082 N N . LYS A 1 266 ? -20.694 -28.143 56.524 1.00 88.75 266 LYS A N 1
ATOM 2083 C CA . LYS A 1 266 ? -21.780 -27.397 57.160 1.00 88.75 266 LYS A CA 1
ATOM 2084 C C . LYS A 1 266 ? -23.151 -27.942 56.761 1.00 88.75 266 LYS A C 1
ATOM 2086 O O . LYS A 1 266 ? -23.948 -28.244 57.643 1.00 88.75 266 LYS A O 1
ATOM 2091 N N . THR A 1 267 ? -23.390 -28.166 55.470 1.00 83.44 267 THR A N 1
ATOM 2092 C CA . THR A 1 267 ? -24.631 -28.787 54.969 1.00 83.44 267 THR A CA 1
ATOM 2093 C C . THR A 1 267 ? -24.807 -30.210 55.501 1.00 83.44 267 THR A C 1
ATOM 2095 O O . THR A 1 267 ? -25.892 -30.567 55.959 1.00 83.44 267 THR A O 1
ATOM 2098 N N . LYS A 1 268 ? -23.734 -31.014 55.555 1.00 86.88 268 LYS A N 1
ATOM 2099 C CA . LYS A 1 268 ? -23.766 -32.332 56.214 1.00 86.88 268 LYS A CA 1
ATOM 2100 C C . LYS A 1 268 ? -24.137 -32.222 57.694 1.00 86.88 268 LYS A C 1
ATOM 2102 O O . LYS A 1 268 ? -24.995 -32.972 58.151 1.00 86.88 268 LYS A O 1
ATOM 2107 N N . LEU A 1 269 ? -23.562 -31.274 58.434 1.00 83.19 269 LEU A N 1
ATOM 2108 C CA . LEU A 1 269 ? -23.894 -31.053 59.844 1.00 83.19 269 LEU A CA 1
ATOM 2109 C C . LEU A 1 269 ? -25.353 -30.612 60.036 1.00 83.19 269 LEU A C 1
ATOM 2111 O O . LEU A 1 269 ? -26.020 -31.089 60.950 1.00 83.19 269 LEU A O 1
ATOM 2115 N N . GLU A 1 270 ? -25.856 -29.718 59.188 1.00 83.12 270 GLU A N 1
ATOM 2116 C CA . GLU A 1 270 ? -27.253 -29.272 59.206 1.00 83.12 270 GLU A CA 1
ATOM 2117 C C . GLU A 1 270 ? -28.212 -30.427 58.893 1.00 83.12 270 GLU A C 1
ATOM 2119 O O . GLU A 1 270 ? -29.198 -30.604 59.608 1.00 83.12 270 GLU A O 1
ATOM 2124 N N . SER A 1 271 ? -27.878 -31.279 57.917 1.00 77.56 271 SER A N 1
ATOM 2125 C CA . SER A 1 271 ? -28.659 -32.480 57.597 1.00 77.56 271 SER A CA 1
ATOM 2126 C C . SER A 1 271 ? -28.694 -33.487 58.754 1.00 77.56 271 SER A C 1
ATOM 2128 O O . SER A 1 271 ? -29.746 -34.050 59.048 1.00 77.56 271 SER A O 1
ATOM 2130 N N . MET A 1 272 ? -27.577 -33.667 59.473 1.00 74.88 272 MET A N 1
ATOM 2131 C CA . MET A 1 272 ? -27.518 -34.537 60.652 1.00 74.88 272 MET A CA 1
ATOM 2132 C C . MET A 1 272 ? -28.318 -33.964 61.824 1.00 74.88 272 MET A C 1
ATOM 2134 O O . MET A 1 272 ? -29.028 -34.713 62.488 1.00 74.88 272 MET A O 1
ATOM 2138 N N . LYS A 1 273 ? -28.261 -32.643 62.050 1.00 74.06 273 LYS A N 1
ATOM 2139 C CA . LYS A 1 273 ? -29.080 -31.971 63.074 1.00 74.06 273 LYS A CA 1
ATOM 2140 C C . LYS A 1 273 ? -30.574 -32.122 62.797 1.00 74.06 273 LYS A C 1
ATOM 2142 O O . LYS A 1 273 ? -31.330 -32.368 63.729 1.00 74.06 273 LYS A O 1
ATOM 2147 N N . LEU A 1 274 ? -30.981 -32.004 61.532 1.00 65.38 274 LEU A N 1
ATOM 2148 C CA . LEU A 1 274 ? -32.362 -32.233 61.100 1.00 65.38 274 LEU A CA 1
ATOM 2149 C C . LEU A 1 274 ? -32.807 -33.679 61.348 1.00 65.38 274 LEU A C 1
ATOM 2151 O O . LEU A 1 274 ? -33.931 -33.903 61.792 1.00 65.38 274 LEU A O 1
ATOM 2155 N N . LEU A 1 275 ? -31.915 -34.647 61.111 1.00 56.97 275 LEU A N 1
ATOM 2156 C CA . LEU A 1 275 ? -32.185 -36.063 61.360 1.00 56.97 275 LEU A CA 1
ATOM 2157 C C . LEU A 1 275 ? -32.282 -36.387 62.864 1.00 56.97 275 LEU A C 1
ATOM 2159 O O . LEU A 1 275 ? -33.113 -37.198 63.264 1.00 56.97 275 LEU A O 1
ATOM 2163 N N . GLU A 1 276 ? -31.455 -35.753 63.704 1.00 55.84 276 GLU A N 1
ATOM 2164 C CA . GLU A 1 276 ? -31.534 -35.882 65.168 1.00 55.84 276 GLU A CA 1
ATOM 2165 C C . GLU A 1 276 ? -32.786 -35.210 65.740 1.00 55.84 276 GLU A C 1
ATOM 2167 O O . GLU A 1 276 ? -33.368 -35.710 66.705 1.00 55.84 276 GLU A O 1
ATOM 2172 N N . SER A 1 277 ? -33.261 -34.120 65.132 1.00 52.50 277 SER A N 1
ATOM 2173 C CA . SER A 1 277 ? -34.507 -33.463 65.521 1.00 52.50 277 SER A CA 1
ATOM 2174 C C . SER A 1 277 ? -35.736 -34.127 64.894 1.00 52.50 277 SER A C 1
ATOM 2176 O O . SER A 1 277 ? -36.554 -33.424 64.324 1.00 52.50 277 SER A O 1
ATOM 2178 N N . GLY A 1 278 ? -35.844 -35.458 64.976 1.00 39.38 278 GLY A N 1
ATOM 2179 C CA . GLY A 1 278 ? -37.072 -36.276 64.980 1.00 39.38 278 GLY A CA 1
ATOM 2180 C C . GLY A 1 278 ? -38.321 -35.828 64.204 1.00 39.38 278 GLY A C 1
ATOM 2181 O O . GLY A 1 278 ? -39.425 -36.142 64.645 1.00 39.38 278 GLY A O 1
ATOM 2182 N N . ILE A 1 279 ? -38.194 -35.114 63.089 1.00 43.59 279 ILE A N 1
ATOM 2183 C CA . ILE A 1 279 ? -39.318 -34.666 62.271 1.00 43.59 279 ILE A CA 1
ATOM 2184 C C . ILE A 1 279 ? -39.265 -35.471 60.986 1.00 43.59 279 ILE A C 1
ATOM 2186 O O . ILE A 1 279 ? -38.338 -35.360 60.184 1.00 43.59 279 ILE A O 1
ATOM 2190 N N . GLU A 1 280 ? -40.266 -36.337 60.872 1.00 40.28 280 GLU A N 1
ATOM 2191 C CA . GLU A 1 280 ? -40.526 -37.202 59.739 1.00 40.28 280 GLU A CA 1
ATOM 2192 C C . GLU A 1 280 ? -40.379 -36.444 58.421 1.00 40.28 280 GLU A C 1
ATOM 2194 O O . GLU A 1 280 ? -40.846 -35.317 58.254 1.00 40.28 280 GLU A O 1
ATOM 2199 N N . VAL A 1 281 ? -39.686 -37.126 57.515 1.00 41.09 281 VAL A N 1
ATOM 2200 C CA . VAL A 1 281 ? -39.311 -36.754 56.158 1.00 41.09 281 VAL A CA 1
ATOM 2201 C C . VAL A 1 281 ? -40.531 -36.250 55.386 1.00 41.09 281 VAL A C 1
ATOM 2203 O O . VAL A 1 281 ? -41.194 -36.990 54.667 1.00 41.09 281 VAL A O 1
ATOM 2206 N N . SER A 1 282 ? -40.829 -34.962 55.520 1.00 43.94 282 SER A N 1
ATOM 2207 C CA . SER A 1 282 ? -41.526 -34.232 54.476 1.00 43.94 282 SER A CA 1
ATOM 2208 C C . SER A 1 282 ? -40.504 -34.075 53.365 1.00 43.94 282 SER A C 1
ATOM 2210 O O . SER A 1 282 ? -39.549 -33.317 53.531 1.00 43.94 282 SER A O 1
ATOM 2212 N N . GLU A 1 283 ? -40.679 -34.831 52.280 1.00 44.25 283 GLU A N 1
ATOM 2213 C CA . GLU A 1 283 ? -40.053 -34.612 50.974 1.00 44.25 283 GLU A CA 1
ATOM 2214 C C . GLU A 1 283 ? -40.154 -33.123 50.614 1.00 44.25 283 GLU A C 1
ATOM 2216 O O . GLU A 1 283 ? -41.100 -32.667 49.973 1.00 44.25 283 GLU A O 1
ATOM 2221 N N . PHE A 1 284 ? -39.194 -32.327 51.082 1.00 45.56 284 PHE A N 1
ATOM 2222 C CA . PHE A 1 284 ? -38.997 -30.978 50.591 1.00 45.56 284 PHE A CA 1
ATOM 2223 C C . PHE A 1 284 ? -38.670 -31.117 49.103 1.00 45.56 284 PHE A C 1
ATOM 2225 O O . PHE A 1 284 ? -37.898 -32.012 48.747 1.00 45.56 284 PHE A O 1
ATOM 2232 N N . PRO A 1 285 ? -39.292 -30.310 48.229 1.00 52.53 285 PRO A N 1
ATOM 2233 C CA . PRO A 1 285 ? -39.321 -30.552 46.793 1.00 52.53 285 PRO A CA 1
ATOM 2234 C C . PRO A 1 285 ? -37.918 -30.412 46.188 1.00 52.53 285 PRO A C 1
ATOM 2236 O O . PRO A 1 285 ? -37.524 -29.362 45.695 1.00 52.53 285 PRO A O 1
ATOM 2239 N N . CYS A 1 286 ? -37.174 -31.520 46.212 1.00 58.25 286 CYS A N 1
ATOM 2240 C CA . CYS A 1 286 ? -35.830 -31.692 45.660 1.00 58.25 286 CYS A CA 1
ATOM 2241 C C . CYS A 1 286 ? -35.774 -31.308 44.176 1.00 58.25 286 CYS A C 1
ATOM 2243 O O . CYS A 1 286 ? -34.767 -30.803 43.698 1.00 58.25 286 CYS A O 1
ATOM 2245 N N . LYS A 1 287 ? -36.902 -31.450 43.471 1.00 72.44 287 LYS A N 1
ATOM 2246 C CA . LYS A 1 287 ? -37.011 -31.165 42.040 1.00 72.44 287 LYS A CA 1
ATOM 2247 C C . LYS A 1 287 ? -36.633 -29.728 41.678 1.00 72.44 287 LYS A C 1
ATOM 2249 O O . LYS A 1 287 ? -35.988 -29.540 40.655 1.00 72.44 287 LYS A O 1
ATOM 2254 N N . ASP A 1 288 ? -36.987 -28.737 42.497 1.00 77.81 288 ASP A N 1
ATOM 2255 C CA . ASP A 1 288 ? -36.648 -27.341 42.188 1.00 77.81 288 ASP A CA 1
ATOM 2256 C C . ASP A 1 288 ? -35.151 -27.077 42.396 1.00 77.81 288 ASP A C 1
ATOM 2258 O O . ASP A 1 288 ? -34.524 -26.393 41.590 1.00 77.81 288 ASP A O 1
ATOM 2262 N N . ALA A 1 289 ? -34.554 -27.672 43.436 1.00 79.88 289 ALA A N 1
ATOM 2263 C CA . ALA A 1 289 ? -33.119 -27.579 43.688 1.00 79.88 289 ALA A CA 1
ATOM 2264 C C . ALA A 1 289 ? -32.306 -28.261 42.577 1.00 79.88 289 ALA A C 1
ATOM 2266 O O . ALA A 1 289 ? -31.352 -27.668 42.084 1.00 79.88 289 ALA A O 1
ATOM 2267 N N . ASP A 1 290 ? -32.727 -29.447 42.126 1.00 84.75 290 ASP A N 1
ATOM 2268 C CA . ASP A 1 290 ? -32.076 -30.173 41.031 1.00 84.75 290 ASP A CA 1
ATOM 2269 C C . ASP A 1 290 ? -32.123 -29.375 39.718 1.00 84.75 290 ASP A C 1
ATOM 2271 O O . ASP A 1 290 ? -31.123 -29.283 39.005 1.00 84.75 290 ASP A O 1
ATOM 2275 N N . VAL A 1 291 ? -33.261 -28.735 39.416 1.00 86.31 291 VAL A N 1
ATOM 2276 C CA . VAL A 1 291 ? -33.403 -27.870 38.234 1.00 86.31 291 VAL A CA 1
ATOM 2277 C C . VAL A 1 291 ? -32.486 -26.650 38.339 1.00 86.31 291 VAL A C 1
ATOM 2279 O O . VAL A 1 291 ? -31.769 -26.345 37.386 1.00 86.31 291 VAL A O 1
ATOM 2282 N N . ILE A 1 292 ? -32.446 -25.980 39.493 1.00 86.38 292 ILE A N 1
ATOM 2283 C CA . ILE A 1 292 ? -31.563 -24.827 39.718 1.00 86.38 292 ILE A CA 1
ATOM 2284 C C . ILE A 1 292 ? -30.086 -25.233 39.596 1.00 86.38 292 ILE A C 1
ATOM 2286 O O . ILE A 1 292 ? -29.313 -24.538 38.935 1.00 86.38 292 ILE A O 1
ATOM 2290 N N . CYS A 1 293 ? -29.692 -26.365 40.185 1.00 89.50 293 CYS A N 1
ATOM 2291 C CA . CYS A 1 293 ? -28.342 -26.907 40.061 1.00 89.50 293 CYS A CA 1
ATOM 2292 C C . CYS A 1 293 ? -27.995 -27.202 38.600 1.00 89.50 293 CYS A C 1
ATOM 2294 O O . CYS A 1 293 ? -26.957 -26.742 38.137 1.00 89.50 293 CYS A O 1
ATOM 2296 N N . SER A 1 294 ? -28.884 -27.867 37.854 1.00 90.62 294 SER A N 1
ATOM 2297 C CA . SER A 1 294 ? -28.650 -28.170 36.437 1.00 90.62 294 SER A CA 1
ATOM 2298 C C . SER A 1 294 ? -28.470 -26.910 35.581 1.00 90.62 294 SER A C 1
ATOM 2300 O O . SER A 1 294 ? -27.569 -26.858 34.747 1.00 90.62 294 SER A O 1
ATOM 2302 N N . TYR A 1 295 ? -29.252 -25.856 35.845 1.00 91.88 295 TYR A N 1
ATOM 2303 C CA . TYR A 1 295 ? -29.123 -24.570 35.159 1.00 91.88 295 TYR A CA 1
ATOM 2304 C C . TYR A 1 295 ? -27.780 -23.892 35.453 1.00 91.88 295 TYR A C 1
ATOM 2306 O O . TYR A 1 295 ? -27.122 -23.380 34.545 1.00 91.88 295 TYR A O 1
ATOM 2314 N N . PHE A 1 296 ? -27.345 -23.875 36.717 1.00 92.25 296 PHE A N 1
ATOM 2315 C CA . PHE A 1 296 ? -26.052 -23.288 37.064 1.00 92.25 296 PHE A CA 1
ATOM 2316 C C . PHE A 1 296 ? -24.879 -24.125 36.553 1.00 92.25 296 PHE A C 1
ATOM 2318 O O . PHE A 1 296 ? -23.883 -23.545 36.132 1.00 92.25 296 PHE A O 1
ATOM 2325 N N . GLU A 1 297 ? -24.988 -25.453 36.533 1.00 93.69 297 GLU A N 1
ATOM 2326 C CA . GLU A 1 297 ? -23.985 -26.335 35.928 1.00 93.69 297 GLU A CA 1
ATOM 2327 C C . GLU A 1 297 ? -23.837 -26.077 34.424 1.00 93.69 297 GLU A C 1
ATOM 2329 O O . GLU A 1 297 ? -22.712 -25.908 33.948 1.00 93.69 297 GLU A O 1
ATOM 2334 N N . GLU A 1 298 ? -24.950 -25.963 33.692 1.00 93.12 298 GLU A N 1
ATOM 2335 C CA . GLU A 1 298 ? -24.953 -25.596 32.271 1.00 93.12 298 GLU A CA 1
ATOM 2336 C C . GLU A 1 298 ? -24.323 -24.213 32.065 1.00 93.12 298 GLU A C 1
ATOM 2338 O O . GLU A 1 298 ? -23.376 -24.061 31.292 1.00 93.12 298 GLU A O 1
ATOM 2343 N N . ARG A 1 299 ? -24.751 -23.214 32.849 1.00 95.50 299 ARG A N 1
ATOM 2344 C CA . ARG A 1 299 ? -24.228 -21.847 32.750 1.00 95.50 299 ARG A CA 1
ATOM 2345 C C . ARG A 1 299 ? -22.735 -21.753 33.066 1.00 95.50 299 ARG A C 1
ATOM 2347 O O . ARG A 1 299 ? -22.022 -20.974 32.432 1.00 95.50 299 ARG A O 1
ATOM 2354 N N . ILE A 1 300 ? -22.252 -22.504 34.054 1.00 93.94 300 ILE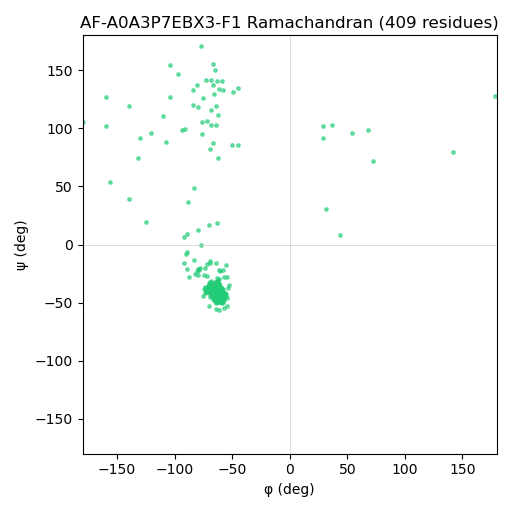 A N 1
ATOM 2355 C CA . ILE A 1 300 ? -20.823 -22.587 34.380 1.00 93.94 300 ILE A CA 1
ATOM 2356 C C . ILE A 1 300 ? -20.064 -23.259 33.229 1.00 93.94 300 ILE A C 1
ATOM 2358 O O . ILE A 1 300 ? -18.980 -22.795 32.872 1.00 93.94 300 ILE A O 1
ATOM 2362 N N . GLY A 1 301 ? -20.637 -24.305 32.626 1.00 94.88 301 GLY A N 1
ATOM 2363 C CA . GLY A 1 301 ? -20.096 -24.962 31.436 1.00 94.88 301 GLY A CA 1
ATOM 2364 C C . GLY A 1 301 ? -19.920 -24.000 30.259 1.00 94.88 301 GLY A C 1
ATOM 2365 O O . GLY A 1 301 ? -18.828 -23.929 29.689 1.00 94.88 301 GLY A O 1
ATOM 2366 N N . ASP A 1 302 ? -20.946 -23.202 29.961 1.00 94.81 302 ASP A N 1
ATOM 2367 C CA . ASP A 1 302 ? -20.916 -22.185 28.903 1.00 94.81 302 ASP A CA 1
ATOM 2368 C C . ASP A 1 302 ? -19.841 -21.122 29.160 1.00 94.81 302 ASP A C 1
ATOM 2370 O O . ASP A 1 302 ? -19.013 -20.835 28.294 1.00 94.81 302 ASP A O 1
ATOM 2374 N N . LEU A 1 303 ? -19.790 -20.575 30.380 1.00 96.19 303 LEU A N 1
ATOM 2375 C CA . LEU A 1 303 ? -18.781 -19.581 30.756 1.00 96.19 303 LEU A CA 1
ATOM 2376 C C . LEU A 1 303 ? -17.359 -20.146 30.661 1.00 96.19 303 LEU A C 1
ATOM 2378 O O . LEU A 1 303 ? -16.434 -19.441 30.253 1.00 96.19 303 LEU A O 1
ATOM 2382 N N . HIS A 1 304 ? -17.167 -21.415 31.018 1.00 93.62 304 HIS A N 1
ATOM 2383 C CA . HIS A 1 304 ? -15.875 -22.075 30.879 1.00 93.62 304 HIS A CA 1
ATOM 2384 C C . HIS A 1 304 ? -15.475 -22.226 29.403 1.00 93.62 304 HIS A C 1
ATOM 2386 O O . HIS A 1 304 ? -14.323 -21.956 29.053 1.00 93.62 304 HIS A O 1
ATOM 2392 N N . ALA A 1 305 ? -16.415 -22.591 28.525 1.00 94.25 305 ALA A N 1
ATOM 2393 C CA . ALA A 1 305 ? -16.178 -22.668 27.084 1.00 94.25 305 ALA A CA 1
ATOM 2394 C C . ALA A 1 305 ? -15.806 -21.298 26.485 1.00 94.25 305 ALA A C 1
ATOM 2396 O O . ALA A 1 305 ? -14.831 -21.203 25.732 1.00 94.25 305 ALA A O 1
ATOM 2397 N N . ASP A 1 306 ? -16.508 -20.232 26.876 1.00 94.62 306 ASP A N 1
ATOM 2398 C CA . ASP A 1 306 ? -16.218 -18.860 26.443 1.00 94.62 306 ASP A CA 1
ATOM 2399 C C . ASP A 1 306 ? -14.833 -18.388 26.907 1.00 94.62 306 ASP A C 1
ATOM 2401 O O . ASP A 1 306 ? -14.067 -17.812 26.126 1.00 94.62 306 ASP A O 1
ATOM 2405 N N . ILE A 1 307 ? -14.465 -18.665 28.163 1.00 93.56 307 ILE A N 1
ATOM 2406 C CA . ILE A 1 307 ? -13.143 -18.324 28.705 1.00 93.56 307 ILE A CA 1
ATOM 2407 C C . ILE A 1 307 ? -12.035 -19.055 27.941 1.00 93.56 307 ILE A C 1
ATOM 2409 O O . ILE A 1 307 ? -11.031 -18.433 27.585 1.00 93.56 307 ILE A O 1
ATOM 2413 N N . GLU A 1 308 ? -12.194 -20.350 27.665 1.00 92.69 308 GLU A N 1
ATOM 2414 C CA . GLU A 1 308 ? -11.206 -21.125 26.906 1.00 92.69 308 GLU A CA 1
ATOM 2415 C C . GLU A 1 308 ? -11.088 -20.637 25.455 1.00 92.69 308 GLU A C 1
ATOM 2417 O O . GLU A 1 308 ? -9.978 -20.476 24.930 1.00 92.69 308 GLU A O 1
ATOM 2422 N N . TYR A 1 309 ? -12.211 -20.288 24.825 1.00 94.00 309 TYR A N 1
ATOM 2423 C CA . TYR A 1 309 ? -12.218 -19.673 23.503 1.00 94.00 309 TYR A CA 1
ATOM 2424 C C . TYR A 1 309 ? -11.462 -18.335 23.492 1.00 94.00 309 TYR A C 1
ATOM 2426 O O . TYR A 1 309 ? -10.559 -18.135 22.672 1.00 94.00 309 TYR A O 1
ATOM 2434 N N . ILE A 1 310 ? -11.752 -17.437 24.436 1.00 94.00 310 ILE A N 1
ATOM 2435 C CA . ILE A 1 310 ? -11.062 -16.145 24.552 1.00 94.00 310 ILE A CA 1
ATOM 2436 C C . ILE A 1 310 ? -9.568 -16.347 24.840 1.00 94.00 310 ILE A C 1
ATOM 2438 O O . ILE A 1 310 ? -8.733 -15.695 24.208 1.00 94.00 310 ILE A O 1
ATOM 2442 N N . ARG A 1 311 ? -9.199 -17.284 25.725 1.00 94.56 311 ARG A N 1
ATOM 2443 C CA . ARG A 1 311 ? -7.797 -17.622 26.023 1.00 94.56 311 ARG A CA 1
ATOM 2444 C C . ARG A 1 311 ? -7.049 -18.112 24.789 1.00 94.56 311 ARG A C 1
ATOM 2446 O O . ARG A 1 311 ? -5.967 -17.599 24.507 1.00 94.56 311 ARG A O 1
ATOM 2453 N N . SER A 1 312 ? -7.609 -19.057 24.033 1.00 92.38 312 SER A N 1
ATOM 2454 C CA . SER A 1 312 ? -6.981 -19.562 22.802 1.00 92.38 312 SER A CA 1
ATOM 2455 C C . SER A 1 312 ? -6.738 -18.444 21.784 1.00 92.38 312 SER A C 1
ATOM 2457 O O . SER A 1 312 ? -5.652 -18.347 21.208 1.00 92.38 312 SER A O 1
ATOM 2459 N N . ARG A 1 313 ? -7.697 -17.523 21.633 1.00 94.50 313 ARG A N 1
ATOM 2460 C CA . ARG A 1 313 ? -7.567 -16.371 20.739 1.00 94.50 313 ARG A CA 1
ATOM 2461 C C . ARG A 1 313 ? -6.542 -15.353 21.240 1.00 94.50 313 ARG A C 1
ATOM 2463 O O . ARG A 1 313 ? -5.757 -14.834 20.449 1.00 94.50 313 ARG A O 1
ATOM 2470 N N . ALA A 1 314 ? -6.486 -15.113 22.548 1.00 92.94 314 ALA A N 1
ATOM 2471 C CA . ALA A 1 314 ? -5.452 -14.281 23.155 1.00 92.94 314 ALA A CA 1
ATOM 2472 C C . ALA A 1 314 ? -4.048 -14.877 22.940 1.00 92.94 314 ALA A C 1
ATOM 2474 O O . ALA A 1 314 ? -3.111 -14.147 22.612 1.00 92.94 314 ALA A O 1
ATOM 2475 N N . PHE A 1 315 ? -3.893 -16.203 23.055 1.00 93.25 315 PHE A N 1
ATOM 2476 C CA . PHE A 1 315 ? -2.636 -16.887 22.740 1.00 93.25 315 PHE A CA 1
ATOM 2477 C C . PHE A 1 315 ? -2.266 -16.783 21.259 1.00 93.25 315 PHE A C 1
ATOM 2479 O O . PHE A 1 315 ? -1.100 -16.520 20.958 1.00 93.25 315 PHE A O 1
ATOM 2486 N N . TYR A 1 316 ? -3.239 -16.926 20.355 1.00 93.81 316 TYR A N 1
ATOM 2487 C CA . TYR A 1 316 ? -3.038 -16.734 18.919 1.00 93.81 316 TYR A CA 1
ATOM 2488 C C . TYR A 1 316 ? -2.492 -15.332 18.618 1.00 93.81 316 TYR A C 1
ATOM 2490 O O . TYR A 1 316 ? -1.405 -15.207 18.057 1.00 93.81 316 TYR A O 1
ATOM 2498 N N . TYR A 1 317 ? -3.171 -14.275 19.078 1.00 91.50 317 TYR A N 1
ATOM 2499 C CA . TYR A 1 317 ? -2.719 -12.902 18.832 1.00 91.50 317 TYR A CA 1
ATOM 2500 C C . TYR A 1 317 ? -1.376 -12.595 19.494 1.00 91.50 317 TYR A C 1
ATOM 2502 O O . TYR A 1 317 ? -0.541 -11.918 18.904 1.00 91.50 317 TYR A O 1
ATOM 2510 N N . LYS A 1 318 ? -1.107 -13.140 20.685 1.00 95.38 318 LYS A N 1
ATOM 2511 C CA . LYS A 1 318 ? 0.206 -13.010 21.329 1.00 95.38 318 LYS A CA 1
ATOM 2512 C C . LYS A 1 318 ? 1.325 -13.622 20.480 1.00 95.38 318 LYS A C 1
ATOM 2514 O O . LYS A 1 318 ? 2.417 -13.054 20.422 1.00 95.38 318 LYS A O 1
ATOM 2519 N N . HIS A 1 319 ? 1.082 -14.777 19.860 1.00 92.31 319 HIS A N 1
ATOM 2520 C CA . HIS A 1 319 ? 2.053 -15.416 18.973 1.00 92.31 319 HIS A CA 1
ATOM 2521 C C . HIS A 1 319 ? 2.238 -14.612 17.683 1.00 92.31 319 HIS A C 1
ATOM 2523 O O . HIS A 1 319 ? 3.373 -14.315 17.318 1.00 92.31 319 HIS A O 1
ATOM 2529 N N . GLU A 1 320 ? 1.137 -14.172 17.074 1.00 91.12 320 GLU A N 1
ATOM 2530 C CA . GLU A 1 320 ? 1.142 -13.337 15.872 1.00 91.12 320 GLU A CA 1
ATOM 2531 C C . GLU A 1 320 ? 1.927 -12.036 16.100 1.00 91.12 320 GLU A C 1
ATOM 2533 O O . GLU A 1 320 ? 2.865 -11.733 15.369 1.00 91.12 320 GLU A O 1
ATOM 2538 N N . CYS A 1 321 ? 1.655 -11.313 17.192 1.00 92.75 321 CYS A N 1
ATOM 2539 C CA . CYS A 1 321 ? 2.409 -10.117 17.574 1.00 92.75 321 CYS A CA 1
ATOM 2540 C C . CYS A 1 321 ? 3.903 -10.404 17.774 1.00 92.75 321 CYS A C 1
ATOM 2542 O O . CYS A 1 321 ? 4.750 -9.584 17.417 1.00 92.75 321 CYS A O 1
ATOM 2544 N N . LYS A 1 322 ? 4.254 -11.560 18.351 1.00 93.25 322 LYS A N 1
ATOM 2545 C CA . LYS A 1 322 ? 5.653 -11.949 18.561 1.00 93.25 322 LYS A CA 1
ATOM 2546 C C . LYS A 1 322 ? 6.362 -12.219 17.235 1.00 93.25 322 LYS A C 1
ATOM 2548 O O . LYS A 1 322 ? 7.534 -11.865 17.107 1.00 93.25 322 LYS A O 1
ATOM 2553 N N . ASP A 1 323 ? 5.684 -12.835 16.277 1.00 91.06 323 ASP A N 1
ATOM 2554 C CA . ASP A 1 323 ? 6.243 -13.110 14.956 1.00 91.06 323 ASP A CA 1
ATOM 2555 C C . ASP A 1 323 ? 6.335 -11.844 14.105 1.00 91.06 323 ASP A C 1
ATOM 2557 O O . ASP A 1 323 ? 7.397 -11.582 13.538 1.00 91.06 323 ASP A O 1
ATOM 2561 N N . LEU A 1 324 ? 5.312 -10.986 14.138 1.00 92.56 324 LEU A N 1
ATOM 2562 C CA . LEU A 1 324 ? 5.352 -9.650 13.538 1.00 92.56 324 LEU A CA 1
ATOM 2563 C C . LEU A 1 324 ? 6.505 -8.812 14.102 1.00 92.56 324 LEU A C 1
ATOM 2565 O O . LEU A 1 324 ? 7.231 -8.179 13.342 1.00 92.56 324 LEU A O 1
ATOM 2569 N N . LEU A 1 325 ? 6.752 -8.861 15.415 1.00 94.44 325 LEU A N 1
ATOM 2570 C CA . LEU A 1 325 ? 7.879 -8.157 16.031 1.00 94.44 325 LEU A CA 1
ATOM 2571 C C . LEU A 1 325 ? 9.240 -8.694 15.559 1.00 94.44 325 LEU A C 1
ATOM 2573 O O . LEU A 1 325 ? 10.183 -7.920 15.391 1.00 94.44 325 LEU A O 1
ATOM 2577 N N . LYS A 1 326 ? 9.378 -10.011 15.355 1.00 95.00 326 LYS A N 1
ATOM 2578 C CA . LYS A 1 326 ? 10.609 -10.583 14.779 1.00 95.00 326 LYS A CA 1
ATOM 2579 C C . LYS A 1 326 ? 10.793 -10.118 13.337 1.00 95.00 326 LYS A C 1
ATOM 2581 O O . LYS A 1 326 ? 11.898 -9.719 12.980 1.00 95.00 326 LYS A O 1
ATOM 2586 N N . LEU A 1 327 ? 9.727 -10.149 12.539 1.00 92.88 327 LEU A N 1
ATOM 2587 C CA . LEU A 1 327 ? 9.758 -9.727 11.142 1.00 92.88 327 LEU A CA 1
ATOM 2588 C C . LEU A 1 327 ? 10.097 -8.238 11.016 1.00 92.88 327 LEU A C 1
ATOM 2590 O O . LEU A 1 327 ? 10.960 -7.879 10.222 1.00 92.88 327 LEU A O 1
ATOM 2594 N N . ALA A 1 328 ? 9.503 -7.390 11.858 1.00 92.38 328 ALA A N 1
ATOM 2595 C CA . ALA A 1 328 ? 9.807 -5.964 11.918 1.00 92.38 328 ALA A CA 1
ATOM 2596 C C . ALA A 1 328 ? 11.289 -5.709 12.233 1.00 92.38 328 ALA A C 1
ATOM 2598 O O . ALA A 1 328 ? 11.932 -4.921 11.547 1.00 92.38 328 ALA A O 1
ATOM 2599 N N . LYS A 1 329 ? 11.866 -6.435 13.202 1.00 95.56 329 LYS A N 1
ATOM 2600 C CA . LYS A 1 329 ? 13.298 -6.332 13.535 1.00 95.56 329 LYS A CA 1
ATOM 2601 C C . LYS A 1 329 ? 14.211 -6.776 12.393 1.00 95.56 329 LYS A C 1
ATOM 2603 O O . LYS A 1 329 ? 15.231 -6.138 12.156 1.00 95.56 329 LYS A O 1
ATOM 2608 N N . LEU A 1 330 ? 13.868 -7.861 11.696 1.00 93.31 330 LEU A N 1
ATOM 2609 C CA . LEU A 1 330 ? 14.631 -8.318 10.530 1.00 93.31 330 LEU A CA 1
ATOM 2610 C C . LEU A 1 330 ? 14.559 -7.296 9.388 1.00 93.31 330 LEU A C 1
ATOM 2612 O O . LEU A 1 330 ? 15.586 -6.944 8.818 1.00 93.31 330 LEU A O 1
ATOM 2616 N N . SER A 1 331 ? 13.368 -6.759 9.118 1.00 93.12 331 SER A N 1
ATOM 2617 C CA . SER A 1 331 ? 13.152 -5.707 8.120 1.00 93.12 331 SER A CA 1
ATOM 2618 C C . SER A 1 331 ? 13.897 -4.412 8.463 1.00 93.12 331 SER A C 1
ATOM 2620 O O . SER A 1 331 ? 14.414 -3.738 7.574 1.00 93.12 331 SER A O 1
ATOM 2622 N N . GLU A 1 332 ? 13.969 -4.040 9.743 1.00 94.00 332 GLU A N 1
ATOM 2623 C CA . GLU A 1 332 ? 14.741 -2.881 10.205 1.00 94.00 332 GLU A CA 1
ATOM 2624 C C . GLU A 1 332 ? 16.246 -3.087 9.976 1.00 94.00 332 GLU A C 1
ATOM 2626 O O . GLU A 1 332 ? 16.928 -2.190 9.479 1.00 94.00 332 GLU A O 1
ATOM 2631 N N . GLN A 1 333 ? 16.759 -4.285 10.275 1.00 95.81 333 GLN A N 1
ATOM 2632 C CA . GLN A 1 333 ? 18.154 -4.646 10.016 1.00 95.81 333 GLN A CA 1
ATOM 2633 C C . GLN A 1 333 ? 18.484 -4.609 8.520 1.00 95.81 333 GLN A C 1
ATOM 2635 O O . GLN A 1 333 ? 19.490 -4.011 8.146 1.00 95.81 333 GLN A O 1
ATOM 2640 N N . GLU A 1 334 ? 17.626 -5.172 7.667 1.00 95.50 334 GLU A N 1
ATOM 2641 C CA . GLU A 1 334 ? 17.794 -5.141 6.209 1.00 95.50 334 GLU A CA 1
ATOM 2642 C C . GLU A 1 334 ? 17.721 -3.709 5.651 1.00 95.50 334 GLU A C 1
ATOM 2644 O O . GLU A 1 334 ? 18.530 -3.312 4.814 1.00 95.50 334 GLU A O 1
ATOM 2649 N N . ASN A 1 335 ? 16.807 -2.877 6.161 1.00 93.69 335 ASN A N 1
ATOM 2650 C CA . ASN A 1 335 ? 16.763 -1.457 5.802 1.00 93.69 335 ASN A CA 1
ATOM 2651 C C . ASN A 1 335 ? 18.052 -0.734 6.186 1.00 93.69 335 ASN A C 1
ATOM 2653 O O . ASN A 1 335 ? 18.530 0.115 5.434 1.00 93.69 335 ASN A O 1
ATOM 2657 N N . LYS A 1 336 ? 18.619 -1.051 7.352 1.00 95.94 336 LYS A N 1
ATOM 2658 C CA . LYS A 1 336 ? 19.878 -0.457 7.793 1.00 95.94 336 LYS A CA 1
ATOM 2659 C C . LYS A 1 336 ? 21.028 -0.842 6.860 1.00 95.94 336 LYS A C 1
ATOM 2661 O O . LYS A 1 336 ? 21.747 0.050 6.419 1.00 95.94 336 LYS A O 1
ATOM 2666 N N . THR A 1 337 ? 21.153 -2.119 6.496 1.00 95.44 337 THR A N 1
ATOM 2667 C CA . THR A 1 337 ? 22.197 -2.574 5.562 1.00 95.44 337 THR A CA 1
ATOM 2668 C C . THR A 1 337 ? 22.024 -1.961 4.174 1.00 95.44 337 THR A C 1
ATOM 2670 O O . THR A 1 337 ? 22.988 -1.465 3.602 1.00 95.44 337 THR A O 1
ATOM 2673 N N . LEU A 1 338 ? 20.792 -1.891 3.659 1.00 96.19 338 LEU A N 1
ATOM 2674 C CA . LEU A 1 338 ? 20.514 -1.264 2.363 1.00 96.19 338 LEU A CA 1
ATOM 2675 C C . LEU A 1 338 ? 20.824 0.238 2.362 1.00 96.19 338 LEU A C 1
ATOM 2677 O O . LEU A 1 338 ? 21.326 0.761 1.370 1.00 96.19 338 LEU A O 1
ATOM 2681 N N . ARG A 1 339 ? 20.561 0.949 3.466 1.00 96.44 339 ARG A N 1
ATOM 2682 C CA . ARG A 1 339 ? 20.940 2.365 3.608 1.00 96.44 339 ARG A CA 1
ATOM 2683 C C . ARG A 1 339 ? 22.457 2.548 3.626 1.00 96.44 339 ARG A C 1
ATOM 2685 O O . ARG A 1 339 ? 22.955 3.491 3.017 1.00 96.44 339 ARG A O 1
ATOM 2692 N N . GLU A 1 340 ? 23.188 1.664 4.300 1.00 96.75 340 GLU A N 1
ATOM 2693 C CA . GLU A 1 340 ? 24.656 1.674 4.310 1.00 96.75 340 GLU A CA 1
ATOM 2694 C C . GLU A 1 340 ? 25.226 1.417 2.902 1.00 96.75 340 GLU A C 1
ATOM 2696 O O . GLU A 1 340 ? 26.090 2.168 2.444 1.00 96.75 340 GLU A O 1
ATOM 2701 N N . GLU A 1 341 ? 24.691 0.433 2.174 1.00 97.38 341 GLU A N 1
ATOM 2702 C CA . GLU A 1 341 ? 25.069 0.146 0.784 1.00 97.38 341 GLU A CA 1
ATOM 2703 C C . GLU A 1 341 ? 24.735 1.302 -0.168 1.00 97.38 341 GLU A C 1
ATOM 2705 O O . GLU A 1 341 ? 25.566 1.686 -0.993 1.00 97.38 341 GLU A O 1
ATOM 2710 N N . LEU A 1 342 ? 23.551 1.907 -0.033 1.00 96.62 342 LEU A N 1
ATOM 2711 C CA . LEU A 1 342 ? 23.143 3.057 -0.839 1.00 96.62 342 LEU A CA 1
ATOM 2712 C C . LEU A 1 342 ? 24.074 4.253 -0.616 1.00 96.62 342 LEU A C 1
ATOM 2714 O O . LEU A 1 342 ? 24.500 4.890 -1.581 1.00 96.62 342 LEU A O 1
ATOM 2718 N N . ASN A 1 343 ? 24.430 4.537 0.638 1.00 96.88 343 ASN A N 1
ATOM 2719 C CA . ASN A 1 343 ? 25.383 5.596 0.966 1.00 96.88 343 ASN A CA 1
ATOM 2720 C C . ASN A 1 343 ? 26.750 5.324 0.326 1.00 96.88 343 ASN A C 1
ATOM 2722 O O . ASN A 1 343 ? 27.335 6.223 -0.278 1.00 96.88 343 ASN A O 1
ATOM 2726 N N . LEU A 1 344 ? 27.235 4.081 0.393 1.00 97.69 344 LEU A N 1
ATOM 2727 C CA . LEU A 1 344 ? 28.498 3.685 -0.231 1.00 97.69 344 LEU A CA 1
ATOM 2728 C C . LEU A 1 344 ? 28.475 3.878 -1.757 1.00 97.69 344 LEU A C 1
ATOM 2730 O O . LEU A 1 344 ? 29.426 4.418 -2.326 1.00 97.69 344 LEU A O 1
ATOM 2734 N N . VAL A 1 345 ? 27.393 3.464 -2.422 1.00 96.62 345 VAL A N 1
ATOM 2735 C CA . VAL A 1 345 ? 27.221 3.644 -3.873 1.00 96.62 345 VAL A CA 1
ATOM 2736 C C . VAL A 1 345 ? 27.146 5.124 -4.238 1.00 96.62 345 VAL A C 1
ATOM 2738 O O . VAL A 1 345 ? 27.799 5.537 -5.191 1.00 96.62 345 VAL A O 1
ATOM 2741 N N . THR A 1 346 ? 26.429 5.931 -3.456 1.00 97.38 346 THR A N 1
ATOM 2742 C CA . THR A 1 346 ? 26.288 7.377 -3.693 1.00 97.38 346 THR A CA 1
ATOM 2743 C C . THR A 1 346 ? 27.639 8.091 -3.610 1.00 97.38 346 THR A C 1
ATOM 2745 O O . THR A 1 346 ? 27.976 8.881 -4.489 1.00 97.38 346 THR A O 1
ATOM 2748 N N . VAL A 1 347 ? 28.458 7.764 -2.602 1.00 97.50 347 VAL A N 1
ATOM 2749 C CA . VAL A 1 347 ? 29.826 8.300 -2.461 1.00 97.50 347 VAL A CA 1
ATOM 2750 C C . VAL A 1 347 ? 30.723 7.861 -3.623 1.00 97.50 347 VAL A C 1
ATOM 2752 O O . VAL A 1 347 ? 31.539 8.635 -4.124 1.00 97.50 347 VAL A O 1
ATOM 2755 N N . ARG A 1 348 ? 30.579 6.618 -4.090 1.00 97.75 348 ARG A N 1
ATOM 2756 C CA . ARG A 1 348 ? 31.332 6.128 -5.250 1.00 97.75 348 ARG A CA 1
ATOM 2757 C C . ARG A 1 348 ? 30.913 6.830 -6.542 1.00 97.75 348 ARG A C 1
ATOM 2759 O O . ARG A 1 348 ? 31.764 7.135 -7.371 1.00 97.75 348 ARG A O 1
ATOM 2766 N N . GLU A 1 349 ? 29.623 7.088 -6.718 1.00 97.25 349 GLU A N 1
ATOM 2767 C CA . GLU A 1 349 ? 29.099 7.819 -7.869 1.00 97.25 349 GLU A CA 1
ATOM 2768 C C . GLU A 1 349 ? 29.620 9.260 -7.899 1.00 97.25 349 GLU A C 1
ATOM 2770 O O . GLU A 1 349 ? 30.057 9.721 -8.954 1.00 97.25 349 GLU A O 1
ATOM 2775 N N . SER A 1 350 ? 29.630 9.961 -6.758 1.00 96.62 350 SER A N 1
ATOM 2776 C CA . SER A 1 350 ? 30.192 11.314 -6.686 1.00 96.62 350 SER A CA 1
ATOM 2777 C C . SER A 1 350 ? 31.685 11.327 -7.014 1.00 96.62 350 SER A C 1
ATOM 2779 O O . SER A 1 350 ? 32.112 12.152 -7.817 1.00 96.62 350 SER A O 1
ATOM 2781 N N . ALA A 1 351 ? 32.459 10.367 -6.494 1.00 97.38 351 ALA A N 1
ATOM 2782 C CA . ALA A 1 351 ? 33.883 10.245 -6.810 1.00 97.38 351 ALA A CA 1
ATOM 2783 C C . ALA A 1 351 ? 34.127 10.011 -8.314 1.00 97.38 351 ALA A C 1
ATOM 2785 O O . ALA A 1 351 ? 34.949 10.687 -8.927 1.00 97.38 351 ALA A O 1
ATOM 2786 N N . LEU A 1 352 ? 33.360 9.115 -8.944 1.00 97.50 352 LEU A N 1
ATOM 2787 C CA . LEU A 1 352 ? 33.465 8.864 -10.387 1.00 97.50 352 LEU A CA 1
ATOM 2788 C C . LEU A 1 352 ? 33.056 10.081 -11.229 1.00 97.50 352 LEU A C 1
ATOM 2790 O O . LEU A 1 352 ? 33.657 10.341 -12.271 1.00 97.50 352 LEU A O 1
ATOM 2794 N N . LYS A 1 353 ? 32.047 10.845 -10.792 1.00 97.44 353 LYS A N 1
ATOM 2795 C CA . LYS A 1 353 ? 31.653 12.103 -11.445 1.00 97.44 353 LYS A CA 1
ATOM 2796 C C . LYS A 1 353 ? 32.773 13.140 -11.386 1.00 97.44 353 LYS A C 1
ATOM 2798 O O . LYS A 1 353 ? 33.034 13.798 -12.391 1.00 97.44 353 LYS A O 1
ATOM 2803 N N . GLU A 1 354 ? 33.449 13.263 -10.246 1.00 97.50 354 GLU A N 1
ATOM 2804 C CA . GLU A 1 354 ? 34.608 14.147 -10.088 1.00 97.50 354 GLU A CA 1
ATOM 2805 C C . GLU A 1 354 ? 35.782 13.712 -10.976 1.00 97.50 354 GLU A C 1
ATOM 2807 O 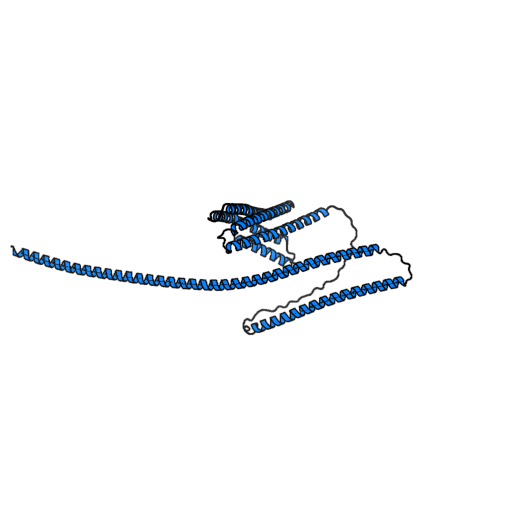O . GLU A 1 354 ? 36.362 14.548 -11.668 1.00 97.50 354 GLU A O 1
ATOM 2812 N N . GLU A 1 355 ? 36.098 12.415 -11.036 1.00 97.62 355 GLU A N 1
ATOM 2813 C CA . GLU A 1 355 ? 37.143 11.873 -11.918 1.00 97.62 355 GLU A CA 1
ATOM 2814 C C . GLU A 1 355 ? 36.849 12.127 -13.404 1.00 97.62 355 GLU A C 1
ATOM 2816 O O . GLU A 1 355 ? 37.741 12.524 -14.166 1.00 97.62 355 GLU A O 1
ATOM 2821 N N . LEU A 1 356 ? 35.594 11.944 -13.823 1.00 97.06 356 LEU A N 1
ATOM 2822 C CA . LEU A 1 356 ? 35.157 12.226 -15.190 1.00 97.06 356 LEU A CA 1
ATOM 2823 C C . LEU A 1 356 ? 35.301 13.717 -15.503 1.00 97.06 356 LEU A C 1
ATOM 2825 O O . LEU A 1 356 ? 35.857 14.077 -16.541 1.00 97.06 356 LEU A O 1
ATOM 2829 N N . GLU A 1 357 ? 34.869 14.588 -14.593 1.00 96.56 357 GLU A N 1
ATOM 2830 C CA . GLU A 1 357 ? 34.987 16.036 -14.756 1.00 96.56 357 GLU A CA 1
ATOM 2831 C C . GLU A 1 357 ? 36.449 16.498 -14.811 1.00 96.56 357 GLU A C 1
ATOM 2833 O O . GLU A 1 357 ? 36.806 17.330 -15.647 1.00 96.56 357 GLU A O 1
ATOM 2838 N N . MET A 1 358 ? 37.323 15.930 -13.974 1.00 96.94 358 MET A N 1
ATOM 2839 C CA . MET A 1 358 ? 38.764 16.187 -14.038 1.00 96.94 358 MET A CA 1
ATOM 2840 C C . MET A 1 358 ? 39.357 15.747 -15.379 1.00 96.94 358 MET A C 1
ATOM 2842 O O . MET A 1 358 ? 40.142 16.483 -15.980 1.00 96.94 358 MET A O 1
ATOM 2846 N N . THR A 1 359 ? 38.955 14.578 -15.878 1.00 96.69 359 THR A N 1
ATOM 2847 C CA . THR A 1 359 ? 39.400 14.055 -17.176 1.00 96.69 359 THR A CA 1
ATOM 2848 C C . THR A 1 359 ? 38.940 14.960 -18.319 1.00 96.69 359 THR A C 1
ATOM 2850 O O . THR A 1 359 ? 39.736 15.323 -19.185 1.00 96.69 359 THR A O 1
ATOM 2853 N N . ARG A 1 360 ? 37.677 15.401 -18.292 1.00 97.00 360 ARG A N 1
ATOM 2854 C CA . ARG A 1 360 ? 37.110 16.336 -19.271 1.00 97.00 360 ARG A CA 1
ATOM 2855 C C . ARG A 1 360 ? 37.878 17.655 -19.298 1.00 97.00 360 ARG A C 1
ATOM 2857 O O . ARG A 1 360 ? 38.336 18.060 -20.363 1.00 97.00 360 ARG A O 1
ATOM 2864 N N . LYS A 1 361 ? 38.099 18.268 -18.131 1.00 97.12 361 LYS A N 1
ATOM 2865 C CA . LYS A 1 361 ? 38.888 19.505 -18.001 1.00 97.12 361 LYS A CA 1
ATOM 2866 C C . LYS A 1 361 ? 40.325 19.333 -18.489 1.00 97.12 361 LYS A C 1
ATOM 2868 O O . LYS A 1 361 ? 40.862 20.233 -19.128 1.00 97.12 361 LYS A O 1
ATOM 2873 N N . SER A 1 362 ? 40.948 18.184 -18.219 1.00 97.62 362 SER A N 1
ATOM 2874 C CA . SER A 1 362 ? 42.293 17.879 -18.718 1.00 97.62 362 SER A CA 1
ATOM 2875 C C . SER A 1 362 ? 42.338 17.861 -20.248 1.00 97.62 362 SER A C 1
ATOM 2877 O O . SER A 1 362 ? 43.229 18.469 -20.842 1.00 97.62 362 SER A O 1
ATOM 2879 N N . TYR A 1 363 ? 41.359 17.225 -20.897 1.00 97.31 363 TYR A N 1
ATOM 2880 C CA . TYR A 1 363 ? 41.273 17.211 -22.358 1.00 97.31 363 TYR A CA 1
ATOM 2881 C C . TYR A 1 363 ? 40.939 18.581 -22.949 1.00 97.31 363 TYR A C 1
ATOM 2883 O O . TYR A 1 363 ? 41.553 18.963 -23.944 1.00 97.31 363 TYR A O 1
ATOM 2891 N N . GLU A 1 364 ? 40.025 19.340 -22.340 1.00 97.12 364 GLU A N 1
ATOM 2892 C CA . GLU A 1 364 ? 39.718 20.717 -22.754 1.00 97.12 364 GLU A CA 1
ATOM 2893 C C . GLU A 1 364 ? 40.973 21.599 -22.709 1.00 97.12 364 GLU A C 1
ATOM 2895 O O . GLU A 1 364 ? 41.256 22.309 -23.673 1.00 97.12 364 GLU A O 1
ATOM 2900 N N . LEU A 1 365 ? 41.785 21.482 -21.652 1.00 97.19 365 LEU A N 1
ATOM 2901 C CA . LEU A 1 365 ? 43.050 22.208 -21.529 1.00 97.19 365 LEU A CA 1
ATOM 2902 C C . LEU A 1 365 ? 44.067 21.789 -22.601 1.00 97.19 365 LEU A C 1
ATOM 2904 O O . LEU A 1 365 ? 44.718 22.637 -23.208 1.00 97.19 365 LEU A O 1
ATOM 2908 N N . GLN A 1 366 ? 44.204 20.487 -22.867 1.00 97.50 366 GLN A N 1
ATOM 2909 C CA . GLN A 1 366 ? 45.099 19.990 -23.920 1.00 97.50 366 GLN A CA 1
ATOM 2910 C C . GLN A 1 366 ? 44.674 20.482 -25.308 1.00 97.50 366 GLN A C 1
ATOM 2912 O O . GLN A 1 366 ? 45.516 20.912 -26.098 1.00 97.50 366 GLN A O 1
ATOM 2917 N N . LEU A 1 367 ? 43.371 20.462 -25.597 1.00 97.44 367 LEU A N 1
ATOM 2918 C CA . LEU A 1 367 ? 42.808 21.015 -26.825 1.00 97.44 367 LEU A CA 1
ATOM 2919 C C . LEU A 1 367 ? 43.076 22.515 -26.910 1.00 97.44 367 LEU A C 1
ATOM 2921 O O . LEU A 1 367 ? 43.538 22.974 -27.949 1.00 97.44 367 LEU A O 1
ATOM 2925 N N . GLN A 1 368 ? 42.835 23.277 -25.846 1.00 95.81 368 GLN A N 1
ATOM 2926 C CA . GLN A 1 368 ? 43.104 24.714 -25.816 1.00 95.81 368 GLN A CA 1
ATOM 2927 C C . GLN A 1 368 ? 44.578 25.019 -26.120 1.00 95.81 368 GLN A C 1
ATOM 2929 O O . GLN A 1 368 ? 44.857 25.841 -26.992 1.00 95.81 368 GLN A O 1
ATOM 2934 N N . ASN A 1 369 ? 45.506 24.292 -25.493 1.00 96.94 369 ASN A N 1
ATOM 2935 C CA . ASN A 1 369 ? 46.941 24.428 -25.750 1.00 96.94 369 ASN A CA 1
ATOM 2936 C C . ASN A 1 369 ? 47.295 24.127 -27.216 1.00 96.94 369 ASN A C 1
ATOM 2938 O O . ASN A 1 369 ? 48.129 24.811 -27.807 1.00 96.94 369 ASN A O 1
ATOM 2942 N N . LEU A 1 370 ? 46.654 23.125 -27.829 1.00 96.25 370 LEU A N 1
ATOM 2943 C CA . LEU A 1 370 ? 46.855 22.809 -29.244 1.00 96.25 370 LEU A CA 1
ATOM 2944 C C . LEU A 1 370 ? 46.319 23.920 -30.158 1.00 96.25 370 LEU A C 1
ATOM 2946 O O . LEU A 1 370 ? 46.990 24.284 -31.122 1.00 96.25 370 LEU A O 1
ATOM 2950 N N . HIS A 1 371 ? 45.141 24.473 -29.860 1.00 96.31 371 HIS A N 1
ATOM 2951 C CA . HIS A 1 371 ? 44.574 25.588 -30.624 1.00 96.31 371 HIS A CA 1
ATOM 2952 C C . HIS A 1 371 ? 45.465 26.831 -30.537 1.00 96.31 371 HIS A C 1
ATOM 2954 O O . HIS A 1 371 ? 45.722 27.461 -31.560 1.00 96.31 371 HIS A O 1
ATOM 2960 N N . GLU A 1 372 ? 45.983 27.153 -29.350 1.00 96.06 372 GLU A N 1
ATOM 2961 C CA . GLU A 1 372 ? 46.927 28.257 -29.155 1.00 96.06 372 GLU A CA 1
ATOM 2962 C C . GLU A 1 372 ? 48.239 28.017 -29.913 1.00 96.06 372 GLU A C 1
ATOM 2964 O O . GLU A 1 372 ? 48.730 28.904 -30.612 1.00 96.06 372 GLU A O 1
ATOM 2969 N N . HIS A 1 373 ? 48.773 26.795 -29.866 1.00 96.50 373 HIS A N 1
ATOM 2970 C CA . HIS A 1 373 ? 49.968 26.429 -30.623 1.00 96.50 373 HIS A CA 1
ATOM 2971 C C . HIS A 1 373 ? 49.759 26.551 -32.142 1.00 96.50 373 HIS A C 1
ATOM 2973 O O . HIS A 1 373 ? 50.607 27.111 -32.834 1.00 96.50 373 HIS A O 1
ATOM 2979 N N . ILE A 1 374 ? 48.623 26.084 -32.672 1.00 96.38 374 ILE A N 1
ATOM 2980 C CA . ILE A 1 374 ? 48.276 26.227 -34.096 1.00 96.38 374 ILE A CA 1
ATOM 2981 C C . ILE A 1 374 ? 48.101 27.704 -34.470 1.00 96.38 374 ILE A C 1
ATOM 2983 O O . ILE A 1 374 ? 48.570 28.124 -35.527 1.00 96.38 374 ILE A O 1
ATOM 2987 N N . ALA A 1 375 ? 47.462 28.506 -33.616 1.00 95.00 375 ALA A N 1
ATOM 2988 C CA . ALA A 1 375 ? 47.315 29.941 -33.843 1.00 95.00 375 ALA A CA 1
ATOM 2989 C C . ALA A 1 375 ? 48.683 30.639 -33.913 1.00 95.00 375 ALA A C 1
ATOM 2991 O O . ALA A 1 375 ? 48.937 31.389 -34.854 1.00 95.00 375 ALA A O 1
ATOM 2992 N N . ASN A 1 376 ? 49.591 30.326 -32.985 1.00 95.94 376 ASN A N 1
ATOM 2993 C CA . ASN A 1 376 ? 50.959 30.844 -32.989 1.00 95.94 376 ASN A CA 1
ATOM 2994 C C . ASN A 1 376 ? 51.737 30.414 -34.240 1.00 95.94 376 ASN A C 1
ATOM 2996 O O . ASN A 1 376 ? 52.415 31.237 -34.853 1.00 95.94 376 ASN A O 1
ATOM 3000 N N . LEU A 1 377 ? 51.602 29.153 -34.663 1.00 95.44 377 LEU A N 1
ATOM 3001 C CA . LEU A 1 377 ? 52.205 28.672 -35.907 1.00 95.44 377 LEU A CA 1
ATOM 3002 C C . LEU A 1 377 ? 51.665 29.413 -37.134 1.00 95.44 377 LEU A C 1
ATOM 3004 O O . LEU A 1 377 ? 52.443 29.770 -38.013 1.00 95.44 377 LEU A O 1
ATOM 3008 N N . ASN A 1 378 ? 50.361 29.686 -37.194 1.00 94.62 378 ASN A N 1
ATOM 3009 C CA . ASN A 1 378 ? 49.768 30.444 -38.296 1.00 94.62 378 ASN A CA 1
ATOM 3010 C C . ASN A 1 378 ? 50.288 31.886 -38.349 1.00 94.62 378 ASN A C 1
ATOM 3012 O O . ASN A 1 378 ? 50.561 32.384 -39.438 1.00 94.62 378 ASN A O 1
ATOM 3016 N N . ILE A 1 379 ? 50.467 32.537 -37.193 1.00 94.00 379 ILE A N 1
ATOM 3017 C CA . ILE A 1 379 ? 51.076 33.875 -37.112 1.00 94.00 379 ILE A CA 1
ATOM 3018 C C . ILE A 1 379 ? 52.505 33.836 -37.664 1.00 94.00 379 ILE A C 1
ATOM 3020 O O . ILE A 1 379 ? 52.846 34.632 -38.536 1.00 94.00 379 ILE A O 1
ATOM 3024 N N . GLN A 1 380 ? 53.318 32.868 -37.231 1.00 94.81 380 GLN A N 1
ATOM 3025 C CA . GLN A 1 380 ? 54.689 32.705 -37.729 1.00 94.81 380 GLN A CA 1
ATOM 3026 C C . GLN A 1 380 ? 54.735 32.418 -39.234 1.00 94.81 380 GLN A C 1
ATOM 3028 O O . GLN A 1 380 ? 55.611 32.921 -39.935 1.00 94.81 380 GLN A O 1
ATOM 3033 N N . LEU A 1 381 ? 53.800 31.620 -39.752 1.00 93.88 381 LEU A N 1
ATOM 3034 C CA . LEU A 1 381 ? 53.730 31.280 -41.172 1.00 93.88 381 LEU A CA 1
ATOM 3035 C C . LEU A 1 381 ? 53.318 32.497 -42.017 1.00 93.88 381 LEU A C 1
ATOM 3037 O O . LEU A 1 381 ? 53.862 32.698 -43.102 1.00 93.88 381 LEU A O 1
ATOM 3041 N N . ASP A 1 382 ? 52.426 33.350 -41.508 1.00 93.25 382 ASP A N 1
ATOM 3042 C CA . ASP A 1 382 ? 52.067 34.625 -42.140 1.00 93.25 382 ASP A CA 1
ATOM 3043 C C . ASP A 1 382 ? 53.232 35.631 -42.117 1.00 93.25 382 ASP A C 1
ATOM 3045 O O . ASP A 1 382 ? 53.522 36.273 -43.128 1.00 93.25 382 ASP A O 1
ATOM 3049 N N . GLU A 1 383 ? 53.969 35.723 -41.007 1.00 92.56 383 GLU A N 1
ATOM 3050 C CA . GLU A 1 383 ? 55.205 36.513 -40.919 1.00 92.56 383 GLU A CA 1
ATOM 3051 C C . GLU A 1 383 ? 56.262 36.023 -41.918 1.00 92.56 383 GLU A C 1
ATOM 3053 O O . GLU A 1 383 ? 56.835 36.818 -42.670 1.00 92.56 383 GLU A O 1
ATOM 3058 N N . GLN A 1 384 ? 56.479 34.708 -42.003 1.00 91.75 384 GLN A N 1
ATOM 3059 C CA . GLN A 1 384 ? 57.371 34.114 -42.999 1.00 91.75 384 GLN A CA 1
ATOM 3060 C C . GLN A 1 384 ? 56.886 34.392 -44.425 1.00 91.75 384 GLN A C 1
ATOM 3062 O O . GLN A 1 384 ? 57.680 34.808 -45.263 1.00 91.75 384 GLN A O 1
ATOM 3067 N N . SER A 1 385 ? 55.591 34.258 -44.708 1.00 91.62 385 SER A N 1
ATOM 3068 C CA . SER A 1 385 ? 55.011 34.590 -46.015 1.00 91.62 385 SER A CA 1
ATOM 3069 C C . SER A 1 385 ? 55.249 36.058 -46.388 1.00 91.62 385 SER A C 1
ATOM 3071 O O . SER A 1 385 ? 55.694 36.356 -47.497 1.00 91.62 385 SER A O 1
ATOM 3073 N N . LYS A 1 386 ? 55.050 36.990 -45.446 1.00 90.94 386 LYS A N 1
ATOM 3074 C CA . LYS A 1 386 ? 55.344 38.421 -45.632 1.00 90.94 386 LYS A CA 1
ATOM 3075 C C . LYS A 1 386 ? 56.818 38.673 -45.928 1.00 90.94 386 LYS A C 1
ATOM 3077 O O . LYS A 1 386 ? 57.119 39.439 -46.841 1.00 90.94 386 LYS A O 1
ATOM 3082 N N . THR A 1 387 ? 57.731 38.024 -45.204 1.00 90.25 387 THR A N 1
ATOM 3083 C CA . THR A 1 387 ? 59.175 38.151 -45.477 1.00 90.25 387 THR A CA 1
ATOM 3084 C C . THR A 1 387 ? 59.556 37.559 -46.835 1.00 90.25 387 THR A C 1
ATOM 3086 O O . THR A 1 387 ? 60.293 38.186 -47.587 1.00 90.25 387 THR A O 1
ATOM 3089 N N . VAL A 1 388 ? 59.006 36.406 -47.223 1.00 88.88 388 VAL A N 1
ATOM 3090 C CA . VAL A 1 388 ? 59.231 35.809 -48.552 1.00 88.88 388 VAL A CA 1
ATOM 3091 C C . VAL A 1 388 ? 58.710 36.718 -49.666 1.00 88.88 388 VAL A C 1
ATOM 3093 O O . VAL A 1 388 ? 59.396 36.920 -50.669 1.00 88.88 388 VAL A O 1
ATOM 3096 N N . ASN A 1 389 ? 57.523 37.301 -49.494 1.00 87.00 389 ASN A N 1
ATOM 3097 C CA . ASN A 1 389 ? 56.950 38.226 -50.468 1.00 87.00 389 ASN A CA 1
ATOM 3098 C C . ASN A 1 389 ? 57.769 39.518 -50.573 1.00 87.00 389 ASN A C 1
ATOM 3100 O O . ASN A 1 389 ? 58.035 39.963 -51.687 1.00 87.00 389 ASN A O 1
ATOM 3104 N N . SER A 1 390 ? 58.262 40.072 -49.460 1.00 86.44 390 SER A N 1
ATOM 3105 C CA . SER A 1 390 ? 59.136 41.250 -49.513 1.00 86.44 390 SER A CA 1
ATOM 3106 C C . SER A 1 390 ? 60.469 40.951 -50.211 1.00 86.44 390 SER A C 1
ATOM 3108 O O . SER A 1 390 ? 60.920 41.753 -51.028 1.00 86.44 390 SER A O 1
ATOM 3110 N N . PHE A 1 391 ? 61.067 39.772 -49.990 1.00 80.19 391 PHE A N 1
ATOM 3111 C CA . PHE A 1 391 ? 62.238 39.328 -50.757 1.00 80.19 391 PHE A CA 1
ATOM 3112 C C . PHE A 1 391 ? 61.933 39.196 -52.254 1.00 80.19 391 PHE A C 1
ATOM 3114 O O . PHE A 1 391 ? 62.758 39.576 -53.089 1.00 80.19 391 PHE A O 1
ATOM 3121 N N . LYS A 1 392 ? 60.747 38.692 -52.610 1.00 82.44 392 LYS A N 1
ATOM 3122 C CA . LYS A 1 392 ? 60.303 38.569 -54.003 1.00 82.44 392 LYS A CA 1
ATOM 3123 C C . LYS A 1 392 ? 60.107 39.933 -54.669 1.00 82.44 392 LYS A C 1
ATOM 3125 O O . LYS A 1 392 ? 60.514 40.102 -55.816 1.00 82.44 392 LYS A O 1
ATOM 3130 N N . ASP A 1 393 ? 59.548 40.908 -53.962 1.00 80.56 393 ASP A N 1
ATOM 3131 C CA . ASP A 1 393 ? 59.355 42.265 -54.481 1.00 80.56 393 ASP A CA 1
ATOM 3132 C C . ASP A 1 393 ? 60.688 42.993 -54.689 1.00 80.56 393 ASP A C 1
ATOM 3134 O O . ASP A 1 393 ? 60.893 43.620 -55.730 1.00 80.56 393 ASP A O 1
ATOM 3138 N N . VAL A 1 394 ? 61.640 42.841 -53.759 1.00 78.88 394 VAL A N 1
ATOM 3139 C CA . VAL A 1 394 ? 63.013 43.351 -53.926 1.00 78.88 394 VAL A CA 1
ATOM 3140 C C . VAL A 1 394 ? 63.682 42.723 -55.152 1.00 78.88 394 VAL A C 1
ATOM 3142 O O . VAL A 1 394 ? 64.308 43.430 -55.947 1.00 78.88 394 VAL A O 1
ATOM 3145 N N . LEU A 1 395 ? 63.510 41.412 -55.352 1.00 73.38 395 LEU A N 1
ATOM 3146 C CA . LEU A 1 395 ? 64.045 40.708 -56.516 1.00 73.38 395 LEU A CA 1
ATOM 3147 C C . LEU A 1 395 ? 63.425 41.221 -57.828 1.00 73.38 395 LEU A C 1
ATOM 3149 O O . LEU A 1 395 ? 64.157 41.510 -58.775 1.00 73.38 395 LEU A O 1
ATOM 3153 N N . ASN A 1 396 ? 62.102 41.405 -57.869 1.00 74.00 396 ASN A N 1
ATOM 3154 C CA . ASN A 1 396 ? 61.388 41.941 -59.032 1.00 74.00 396 ASN A CA 1
ATOM 3155 C C . ASN A 1 396 ? 61.758 43.410 -59.330 1.00 74.00 396 ASN A C 1
ATOM 3157 O O . ASN A 1 396 ? 61.835 43.828 -60.492 1.00 74.00 396 ASN A O 1
ATOM 3161 N N . GLY A 1 397 ? 62.025 44.208 -58.292 1.00 72.25 397 GLY A N 1
ATOM 3162 C CA . GLY A 1 397 ? 62.533 45.575 -58.430 1.00 72.25 397 GLY A CA 1
ATOM 3163 C C . GLY A 1 397 ? 63.947 45.616 -59.020 1.00 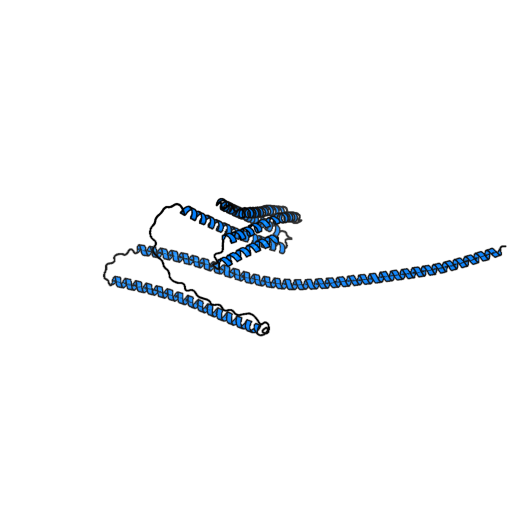72.25 397 GLY A C 1
ATOM 3164 O O . GLY A 1 397 ? 64.234 46.430 -59.903 1.00 72.25 397 GLY A O 1
ATOM 3165 N N . MET A 1 398 ? 64.817 44.691 -58.605 1.00 61.44 398 MET A N 1
ATOM 3166 C CA . MET A 1 398 ? 66.164 44.535 -59.170 1.00 61.44 398 MET A CA 1
ATOM 3167 C C . MET A 1 398 ? 66.150 44.060 -60.628 1.00 61.44 398 MET A C 1
ATOM 3169 O O . MET A 1 398 ? 66.962 44.515 -61.436 1.00 61.44 398 MET A O 1
ATOM 3173 N N . THR A 1 399 ? 65.227 43.174 -61.008 1.00 58.94 399 THR A N 1
ATOM 3174 C CA . THR A 1 399 ? 65.089 42.777 -62.418 1.00 58.94 399 THR A CA 1
ATOM 3175 C C . THR A 1 399 ? 64.554 43.921 -63.274 1.00 58.94 399 THR A C 1
ATOM 3177 O O . THR A 1 399 ? 65.043 44.120 -64.383 1.00 58.94 399 THR A O 1
ATOM 3180 N N . SER A 1 400 ? 63.631 44.731 -62.746 1.00 57.94 400 SER A N 1
ATOM 3181 C CA . SER A 1 400 ? 63.098 45.903 -63.456 1.00 57.94 400 SER A CA 1
ATOM 3182 C C . SER A 1 400 ? 64.167 46.979 -63.674 1.00 57.94 400 SER A C 1
ATOM 3184 O O . SER A 1 400 ? 64.249 47.555 -64.754 1.00 57.94 400 SER A O 1
ATOM 3186 N N . THR A 1 401 ? 65.053 47.209 -62.701 1.00 54.50 401 THR A N 1
ATOM 3187 C CA . THR A 1 401 ? 66.187 48.138 -62.879 1.00 54.50 401 THR A CA 1
ATOM 3188 C C . THR A 1 401 ? 67.219 47.616 -63.875 1.00 54.50 401 THR A C 1
ATOM 3190 O O . THR A 1 401 ? 67.718 48.400 -64.680 1.00 54.50 401 THR A O 1
ATOM 3193 N N . LYS A 1 402 ? 67.479 46.301 -63.927 1.00 51.69 402 LYS A N 1
ATOM 3194 C CA . LYS A 1 402 ? 68.278 45.725 -65.025 1.00 51.69 402 LYS A CA 1
ATOM 3195 C C . LYS A 1 402 ? 67.624 45.941 -66.390 1.00 51.69 402 LYS A C 1
ATOM 3197 O O . LYS A 1 402 ? 68.332 46.244 -67.346 1.00 51.69 402 LYS A O 1
ATOM 3202 N N . GLN A 1 403 ? 66.300 45.831 -66.476 1.00 51.25 403 GLN A N 1
ATOM 3203 C CA . GLN A 1 403 ? 65.577 46.013 -67.733 1.00 51.25 403 GLN A CA 1
ATOM 3204 C C . GLN A 1 403 ? 65.574 47.483 -68.195 1.00 51.25 403 GLN A C 1
ATOM 3206 O O . GLN A 1 403 ? 65.771 47.749 -69.380 1.00 51.25 403 GLN A O 1
ATOM 3211 N N . VAL A 1 404 ? 65.472 48.442 -67.267 1.00 53.19 404 VAL A N 1
ATOM 3212 C CA . VAL A 1 404 ? 65.592 49.880 -67.577 1.00 53.19 404 VAL A CA 1
ATOM 3213 C C . VAL A 1 404 ? 67.024 50.257 -67.974 1.00 53.19 404 VAL A C 1
ATOM 3215 O O . VAL A 1 404 ? 67.198 51.001 -68.936 1.00 53.19 404 VAL A O 1
ATOM 3218 N N . CYS A 1 405 ? 68.060 49.703 -67.331 1.00 51.78 405 CYS A N 1
ATOM 3219 C CA . CYS A 1 405 ? 69.438 49.928 -67.784 1.00 51.78 405 CYS A CA 1
ATOM 3220 C C . CYS A 1 405 ? 69.685 49.369 -69.194 1.00 51.78 405 CYS A C 1
ATOM 3222 O O . CYS A 1 405 ? 70.337 50.034 -69.988 1.00 51.78 405 CYS A O 1
ATOM 3224 N N . SER A 1 406 ? 69.099 48.223 -69.562 1.00 53.06 406 SER A N 1
ATOM 3225 C CA . SER A 1 406 ? 69.236 47.706 -70.934 1.00 53.06 406 SER A CA 1
ATOM 3226 C C . SER A 1 406 ? 68.512 48.532 -72.006 1.00 53.06 406 SER A C 1
ATOM 3228 O O . SER A 1 406 ? 68.799 48.362 -73.186 1.00 53.06 406 SER A O 1
ATOM 3230 N N . GLN A 1 407 ? 67.587 49.421 -71.629 1.00 50.34 407 GLN A N 1
ATOM 3231 C CA . GLN A 1 407 ? 66.875 50.283 -72.579 1.00 50.34 407 GLN A CA 1
ATOM 3232 C C . GLN A 1 407 ? 67.551 51.640 -72.803 1.00 50.34 407 GLN A C 1
ATOM 3234 O O . GLN A 1 407 ? 67.248 52.299 -73.794 1.00 50.34 407 GLN A O 1
ATOM 3239 N N . ILE A 1 408 ? 68.482 52.045 -71.933 1.00 53.56 408 ILE A N 1
ATOM 3240 C CA . ILE A 1 408 ? 69.266 53.274 -72.126 1.00 53.56 408 ILE A CA 1
ATOM 3241 C C . ILE A 1 408 ? 70.434 53.045 -73.101 1.00 53.56 408 ILE A C 1
ATOM 3243 O O . ILE A 1 408 ? 70.827 53.977 -73.789 1.00 53.56 408 ILE A O 1
ATOM 3247 N N . ASP A 1 409 ? 70.904 51.809 -73.278 1.00 50.41 409 ASP A N 1
ATOM 3248 C CA . ASP A 1 409 ? 72.000 51.496 -74.212 1.00 50.41 409 ASP A CA 1
ATOM 3249 C C . ASP A 1 409 ? 71.577 51.404 -75.699 1.00 50.41 409 ASP A C 1
ATOM 3251 O O . ASP A 1 409 ? 72.351 50.927 -76.528 1.00 50.41 409 ASP A O 1
ATOM 3255 N N . TYR A 1 410 ? 70.367 51.843 -76.072 1.00 46.12 410 TYR A N 1
ATOM 3256 C CA . TYR A 1 410 ? 69.887 51.793 -77.466 1.00 46.12 410 TYR A CA 1
ATOM 3257 C C . TYR A 1 410 ? 69.416 53.133 -78.060 1.00 46.12 410 TYR A C 1
ATOM 3259 O O . TYR A 1 410 ? 68.715 53.141 -79.075 1.00 46.12 410 TYR A O 1
ATOM 3267 N N . ILE A 1 411 ? 69.824 54.261 -77.472 1.00 43.19 411 ILE A N 1
ATOM 3268 C CA . ILE A 1 411 ? 69.700 55.607 -78.063 1.00 43.19 411 ILE A CA 1
ATOM 3269 C C . ILE A 1 411 ? 71.097 56.209 -78.146 1.00 43.19 411 ILE A C 1
ATOM 3271 O O . ILE A 1 411 ? 71.433 56.745 -79.226 1.00 43.19 411 ILE A O 1
#

Radius of gyration: 45.55 Å; Cα contacts (8 Å, |Δi|>4): 124; chains: 1; bounding box: 120×93×144 Å

Sequence (411 aa):
MLSSCDMFEACSSSIENILMKNADDSCCNLSAECTGITSIISSALFSCSEWQELFSENNVDENRVSWCGANLSKCNEDWTISFLTLLRSLIALSRQIECKDNSGQSALSLFSLIEELKISLADCNRAYTAKIFNENRIPTATKRLRCVNECINNCLTSLQRNLNSFAAFVQLIMNSSQLKDEEVVSEKTEVVCPPTLESILPNNDVKEIAHKDDGEAKHEKEQISNSKCIRLATDFWKSEMELATKRIVELEKQKERITLDYELLKTKLESMKLLESGIEVSEFPCKDADVICSYFEERIGDLHADIEYIRSRAFYYKHECKDLLKLAKLSEQENKTLREELNLVTVRESALKEELEMTRKSYELQLQNLHEHIANLNIQLDEQSKTVNSFKDVLNGMTSTKQVCSQIDYI

Mean predicted aligned error: 22.29 Å

InterPro domains:
  IPR040024 Protein phosphatase 1 regulatory subunit 21 [PTHR21448] (61-393)
  IPR049372 Protein phosphatase 1 regulatory subunit 21, C-terminal [PF21636] (289-392)

Secondary structure (DSSP, 8-state):
-HHHHHHHHHHHHHHHHHHHHHHTT----HHHHHHHHHHHHHHHHHHGGGHHHHHHHHHHHHHHSTT--HHHHHHHHHHHHHHHHHHHHHHHHHHHHH----SHHHHHHHHHHHHHHHHHHHHHHHHHHHHHHHHTTSTT--HHHHHHHHHHHHHHHHHHHHHHHHHHHHHHHHHHHHHHHHTTSS--------------PPP--------------S-HHHHHHHHHHHHHHHHHHHHHHHHHHHHHHHHHHHHHHHHHHHHHHHHHHHHHHHHHTT-------HHHHHHHHHHHHHHHHHHHHHHHHHHHHHHHHHHHHHHHHHHHHHHHHHHHHHHHHHHHHHHHHHHHHHHHHHHHHHHHHHHHHHHHHHHHHHHHHHHHHHHHHHHHHHHHHHHHHHHHHHHHTT-

Solvent-accessible surface area (backbone atoms only — not comparable to full-atom values): 23007 Å² total; per-residue (Å²): 108,69,67,33,51,55,32,48,50,50,39,51,53,52,52,51,53,48,57,55,48,58,71,63,78,50,88,64,65,59,69,62,56,50,52,54,51,50,53,40,49,25,52,27,37,44,45,53,61,70,47,57,60,60,53,52,52,52,50,55,53,53,49,68,38,94,83,44,44,74,69,48,41,48,27,50,50,50,24,47,57,25,45,53,47,28,48,52,33,41,38,52,43,19,58,56,70,66,54,83,61,90,48,74,66,48,58,55,51,53,50,50,42,51,51,50,33,51,50,27,44,53,47,23,47,52,26,43,54,55,30,50,60,51,52,64,65,40,94,81,53,47,73,65,57,50,50,51,51,51,51,52,50,51,50,48,52,52,50,48,54,51,49,52,54,48,52,53,49,53,49,52,51,56,53,55,54,52,56,62,64,60,67,79,74,74,80,88,75,88,80,82,87,81,84,85,87,85,79,88,83,84,87,80,85,80,81,83,82,88,79,83,90,86,85,85,89,90,55,79,80,57,48,60,59,45,52,56,51,50,51,54,51,52,55,49,53,51,52,50,50,52,51,50,51,54,50,49,55,54,51,51,56,49,50,52,52,51,50,53,54,49,52,54,50,50,52,51,51,52,53,49,52,50,64,71,58,78,60,79,85,68,82,66,73,57,66,60,55,53,51,53,50,52,52,50,52,50,52,52,51,50,52,50,52,52,52,53,53,52,48,54,51,52,51,50,53,55,49,51,53,53,50,51,52,52,50,51,52,52,52,50,51,51,52,52,53,51,51,53,51,49,50,53,50,52,54,52,50,52,51,51,52,50,52,50,50,52,51,48,52,52,51,53,51,52,50,50,53,49,53,52,50,52,51,52,49,50,52,52,50,51,52,49,49,53,52,53,49,51,55,49,50,54,50,53,51,53,52,50,52,53,54,54,58,64,59,64,81,75,119

pLDDT: mean 78.88, std 21.22, range [21.88, 97.75]